Protein AF-A0A1B0CM59-F1 (afdb_monomer)

Foldseek 3Di:
DWDFDFDDDPDDGDGDGPDDDPDDPDDPPVLLLLLCVVLVVVCQVQLLAQWDPVCCVPVVATDHDPVSLVVSVVSLVVLVVLLCVLVVVLLVVCVVPDDPVQSVLVVCLLPLLSVLLVVSSVLNNVCVVLVSVLSVLLVVLVVLLVVLVFDQDCPVSSVVLVVLLCLLLVLLVVVLVVLLVCQVPPDDDPPDDSVSSNSSSCSSSVSVSSLLSSVSVLLSSLVSLLSSLVRLLVSLVVVLVVLLVVVPDPVVVVPPDAPDDPVVLVSVVSSLVSLVSSLVSNQSSLVSCLQSLVSLLVSLLSVLLVLLLVLVCCVVVHDDRSVNCLSVPVVSSVSVNVSSLVSNVSSLVSLQSSLVSLLSSLVSLVSSCVSSVDPVSVVSSVVSSVVSVVPRRWNDRVPPDTSHPVVSVVSVVSSVVSNVVSVVVVVVVVVVD

Nearest PDB structures (foldseek):
  8jm9-assembly1_A  TM=8.111E-01  e=4.852E-11  Drosophila melanogaster
  8x84-assembly1_A  TM=8.149E-01  e=1.189E-10  Drosophila melanogaster
  8zdz-assembly1_A  TM=8.040E-01  e=1.137E-10  Drosophila mojavensis
  8vc1-assembly1_A  TM=8.065E-01  e=1.101E-08  Bombyx mori

Organism: Lutzomyia longipalpis (NCBI:txid7200)

pLDDT: mean 84.66, std 14.75, range [31.0, 97.12]

Sequence (433 aa):
MVRIRESKVKDQEVKVIEVCPAGGTNAPKKELENTLRTLFYTSKLFGLFPFDFFAFYRLKEFKISMISSIWSLLFVLITSVEFHLYSWESTASVKETYPSLTFTIYVAIVYCEPLTMIILVVANICNQKDMISIIQQLRSLEEKLILEGGKIHYSSLKWKIPILIFIFVGGEQTMMIYYMITSNFNGKPADVSDIQIITTWFWLFLPITLTTLARMWFVTLMNITELFFVVLNDILSTTVNSLEEQNDFPARKWTKKAIFDENLGHKLIRLCHLHAEIGRISLQINRIFHLENFLSMLFNILLIVTQMFFIYLSALNQQVPPLFRSTDNMGIAIFYVLFCLWKVFYIIWVASQVKRQAQLTGSYLHQIAVAVDEVPCYRLINRLSVQIWQQRLEFPVRGFFVLDMSTIGTYSGAILMYVVILIQFNLAGGSLE

Mean predicted aligned error: 8.3 Å

InterPro domains:
  IPR013604 7TM chemosensory receptor [PF08395] (36-427)

Structure (mmCIF, N/CA/C/O backbone):
data_AF-A0A1B0CM59-F1
#
_entry.id   AF-A0A1B0CM59-F1
#
loop_
_atom_site.group_PDB
_atom_site.id
_atom_site.type_symbol
_atom_site.label_atom_id
_atom_site.label_alt_id
_atom_site.label_comp_id
_atom_site.label_asym_id
_atom_site.label_entity_id
_atom_site.label_seq_id
_atom_site.pdbx_PDB_ins_code
_atom_site.Cartn_x
_atom_site.Cartn_y
_atom_site.Cartn_z
_atom_site.occupancy
_atom_site.B_iso_or_equiv
_atom_site.auth_seq_id
_atom_site.auth_comp_id
_atom_site.auth_asym_id
_atom_site.auth_atom_id
_atom_site.pdbx_PDB_model_num
ATOM 1 N N . MET A 1 1 ? -35.933 14.523 22.490 1.00 40.25 1 MET A N 1
ATOM 2 C CA . MET A 1 1 ? -37.301 14.598 21.936 1.00 40.25 1 MET A CA 1
ATOM 3 C C . MET A 1 1 ? -37.659 13.185 21.507 1.00 40.25 1 MET A C 1
ATOM 5 O O . MET A 1 1 ? -37.014 12.671 20.605 1.00 40.25 1 MET A O 1
ATOM 9 N N . VAL A 1 2 ? -38.554 12.515 22.234 1.00 31.00 2 VAL A N 1
ATOM 10 C CA . VAL A 1 2 ? -38.911 11.111 21.971 1.00 31.00 2 VAL A CA 1
ATOM 11 C C . VAL A 1 2 ? -39.905 11.088 20.815 1.00 31.00 2 VAL A C 1
ATOM 13 O O . VAL A 1 2 ? -40.941 11.744 20.895 1.00 31.00 2 VAL A O 1
ATOM 16 N N . ARG A 1 3 ? -39.586 10.381 19.728 1.00 39.94 3 ARG A N 1
ATOM 17 C CA . ARG A 1 3 ? -40.503 10.197 18.599 1.00 39.94 3 ARG A CA 1
ATOM 18 C C . ARG A 1 3 ? -40.894 8.727 18.562 1.00 39.94 3 ARG A C 1
ATOM 20 O O . ARG A 1 3 ? -40.096 7.884 18.179 1.00 39.94 3 ARG A O 1
ATOM 27 N N . ILE A 1 4 ? -42.107 8.426 19.011 1.00 35.22 4 ILE A N 1
ATOM 28 C CA . ILE A 1 4 ? -42.648 7.067 18.977 1.00 35.22 4 ILE A CA 1
ATOM 29 C C . ILE A 1 4 ? -43.178 6.835 17.563 1.00 35.22 4 ILE A C 1
ATOM 31 O O . ILE A 1 4 ? -44.051 7.572 17.104 1.00 35.22 4 ILE A O 1
ATOM 35 N N . ARG A 1 5 ? -42.627 5.847 16.855 1.00 42.81 5 ARG A N 1
ATOM 36 C CA . ARG A 1 5 ? -43.138 5.416 15.553 1.00 42.81 5 ARG A CA 1
ATOM 37 C C . A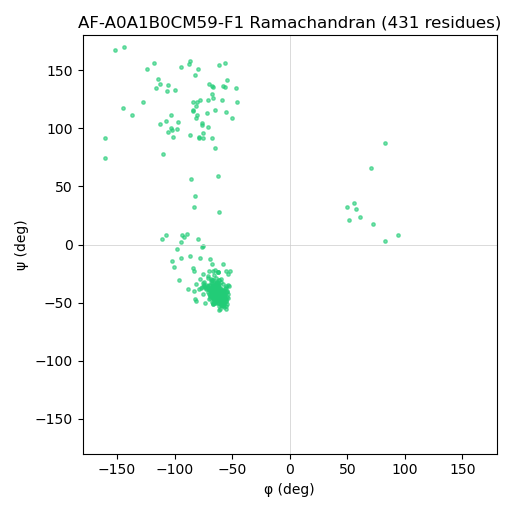RG A 1 5 ? -43.825 4.071 15.733 1.00 42.81 5 ARG A C 1
ATOM 39 O O . ARG A 1 5 ? -43.171 3.052 15.911 1.00 42.81 5 ARG A O 1
ATOM 46 N N . GLU A 1 6 ? -45.149 4.081 15.696 1.00 35.66 6 GLU A N 1
ATOM 47 C CA . GLU A 1 6 ? -45.942 2.857 15.725 1.00 35.66 6 GLU A CA 1
ATOM 48 C C . GLU A 1 6 ? -45.968 2.249 14.319 1.00 35.66 6 GLU A C 1
ATOM 50 O O . GLU A 1 6 ? -46.543 2.821 13.391 1.00 35.66 6 GLU A O 1
ATOM 55 N N . SER A 1 7 ? -45.321 1.098 14.133 1.00 43.22 7 SER A N 1
ATOM 56 C CA . SER A 1 7 ? -45.501 0.284 12.931 1.00 43.22 7 SER A CA 1
ATOM 57 C C . SER A 1 7 ? -46.401 -0.900 13.258 1.00 43.22 7 SER A C 1
ATOM 59 O O . SER A 1 7 ? -45.993 -1.811 13.978 1.00 43.22 7 SER A O 1
ATOM 61 N N . LYS A 1 8 ? -47.618 -0.908 12.708 1.00 36.91 8 LYS A N 1
ATOM 62 C CA . LYS A 1 8 ? -48.487 -2.088 12.730 1.00 36.91 8 LYS 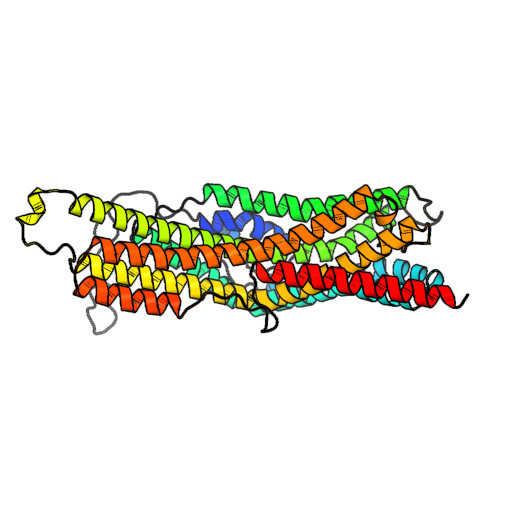A CA 1
ATOM 63 C C . LYS A 1 8 ? -47.998 -3.092 11.691 1.00 36.91 8 LYS A C 1
ATOM 65 O O . LYS A 1 8 ? -48.251 -2.928 10.499 1.00 36.91 8 LYS A O 1
ATOM 70 N N . VAL A 1 9 ? -47.317 -4.135 12.149 1.00 45.25 9 VAL A N 1
ATOM 71 C CA . VAL A 1 9 ? -47.171 -5.393 11.407 1.00 45.25 9 VAL A CA 1
ATOM 72 C C . VAL A 1 9 ? -48.198 -6.356 11.999 1.00 45.25 9 VAL A C 1
ATOM 74 O O . VAL A 1 9 ? -48.366 -6.393 13.217 1.00 45.25 9 VAL A O 1
ATOM 77 N N . LYS A 1 10 ? -48.956 -7.042 11.134 1.00 52.03 10 LYS A N 1
ATOM 78 C CA . LYS A 1 10 ? -50.072 -7.921 11.516 1.00 52.03 10 LYS A CA 1
ATOM 79 C C . LYS A 1 10 ? -49.681 -8.841 12.687 1.00 52.03 10 LYS A C 1
ATOM 81 O O . LYS A 1 10 ? -48.718 -9.591 12.585 1.00 52.03 10 LYS A O 1
ATOM 86 N N . ASP A 1 11 ? -50.465 -8.730 13.757 1.00 51.06 11 ASP A N 1
ATOM 87 C CA . ASP A 1 11 ? -50.571 -9.609 14.928 1.00 51.06 11 ASP A CA 1
ATOM 88 C C . ASP A 1 11 ? -49.446 -9.643 15.981 1.00 51.06 11 ASP A C 1
ATOM 90 O O . ASP A 1 11 ? -49.470 -10.509 16.851 1.00 51.06 11 ASP A O 1
ATOM 94 N N . GLN A 1 12 ? -48.549 -8.648 16.035 1.00 39.72 12 GLN A N 1
ATOM 95 C CA . GLN A 1 12 ? -47.711 -8.409 17.227 1.00 39.72 12 GLN A CA 1
ATOM 96 C C . GLN A 1 12 ? -47.445 -6.910 17.462 1.00 39.72 12 GLN A C 1
ATOM 98 O O . GLN A 1 12 ? -46.805 -6.239 16.652 1.00 39.72 12 GLN A O 1
ATOM 103 N N . GLU A 1 13 ? -47.902 -6.374 18.601 1.00 35.88 13 GLU A N 1
ATOM 104 C CA . GLU A 1 13 ? -47.545 -5.025 19.062 1.00 35.88 13 GLU A CA 1
ATOM 105 C C . GLU A 1 13 ? -46.116 -5.017 19.625 1.00 35.88 13 GLU A C 1
ATOM 107 O O . GLU A 1 13 ? -45.887 -5.260 20.808 1.00 35.88 13 GLU A O 1
ATOM 112 N N . VAL A 1 14 ? -45.129 -4.718 18.779 1.00 41.16 14 VAL A N 1
ATOM 113 C CA . VAL A 1 14 ? -43.757 -4.449 19.229 1.00 41.16 14 VAL A CA 1
ATOM 114 C C . VAL A 1 14 ? -43.563 -2.936 19.342 1.00 41.16 14 VAL A C 1
ATOM 116 O O . VAL A 1 14 ? -43.424 -2.236 18.339 1.00 41.16 14 VAL A O 1
ATOM 119 N N . LYS A 1 15 ? -43.539 -2.410 20.574 1.00 37.44 15 LYS A N 1
ATOM 120 C CA . LYS A 1 15 ? -43.133 -1.022 20.852 1.00 37.44 15 LYS A CA 1
ATOM 121 C C . LYS A 1 15 ? -41.613 -0.904 20.752 1.00 37.44 15 LYS A C 1
ATOM 123 O O . LYS A 1 15 ? -40.898 -1.171 21.714 1.00 37.44 15 LYS A O 1
ATOM 128 N N . VAL A 1 16 ? -41.115 -0.480 19.594 1.00 40.72 16 VAL A N 1
ATOM 129 C CA . VAL A 1 16 ? -39.707 -0.095 19.434 1.00 40.72 16 VAL A CA 1
ATOM 130 C C . VAL A 1 16 ? -39.542 1.338 19.937 1.00 40.72 16 VAL A C 1
ATOM 132 O O . VAL A 1 16 ? -40.032 2.288 19.328 1.00 40.72 16 VAL A O 1
ATOM 135 N N . ILE A 1 17 ? -38.877 1.496 21.080 1.00 38.22 17 ILE A N 1
ATOM 136 C CA . ILE A 1 17 ? -38.525 2.809 21.627 1.00 38.22 17 ILE A CA 1
ATOM 137 C C . ILE A 1 17 ? -37.191 3.227 21.001 1.00 38.22 17 ILE A C 1
ATOM 139 O O . ILE A 1 17 ? -36.124 2.861 21.488 1.00 38.22 17 ILE A O 1
ATOM 143 N N . GLU A 1 18 ? -37.240 3.997 19.913 1.00 39.44 18 GLU A N 1
ATOM 144 C CA . GLU A 1 18 ? -36.058 4.701 19.408 1.00 39.44 18 GLU A CA 1
ATOM 145 C C . GLU A 1 18 ? -35.775 5.919 20.296 1.00 39.44 18 GLU A C 1
ATOM 147 O O . GLU A 1 18 ? -36.447 6.954 20.239 1.00 39.44 18 GLU A O 1
ATOM 152 N N . VAL A 1 19 ? -34.756 5.792 21.144 1.00 39.19 19 VAL A N 1
ATOM 153 C CA . VAL A 1 19 ? -34.208 6.917 21.902 1.00 39.19 19 VAL A CA 1
ATOM 154 C C . VAL A 1 19 ? -33.307 7.718 20.965 1.00 39.19 19 VAL A C 1
ATOM 156 O O . VAL A 1 19 ? -32.119 7.439 20.831 1.00 39.19 19 VAL A O 1
ATOM 159 N N . CYS A 1 20 ? -33.863 8.729 20.295 1.00 40.12 20 CYS A N 1
ATOM 160 C CA . CYS A 1 20 ? -33.032 9.729 19.631 1.00 40.12 20 CYS A CA 1
ATOM 161 C C . CYS A 1 20 ? -32.347 10.607 20.695 1.00 40.12 20 CYS A C 1
ATOM 163 O O . CYS A 1 20 ? -33.056 11.228 21.502 1.00 40.12 20 CYS A O 1
ATOM 165 N N . PRO A 1 21 ? -31.004 10.720 20.694 1.00 41.78 21 PRO A N 1
ATOM 166 C CA . PRO A 1 21 ? -30.300 11.620 21.596 1.00 41.78 21 PRO A CA 1
ATOM 167 C C . PRO A 1 21 ? -30.782 13.054 21.358 1.00 41.78 21 PRO A C 1
ATOM 169 O O . PRO A 1 21 ? -30.811 13.563 20.235 1.00 41.78 21 PRO A O 1
ATOM 172 N N . ALA A 1 22 ? -31.244 13.691 22.430 1.00 41.28 22 ALA A N 1
ATOM 173 C CA . ALA A 1 22 ? -31.738 15.053 22.393 1.00 41.28 22 ALA A CA 1
ATOM 174 C C . ALA A 1 22 ? -30.558 16.033 22.354 1.00 41.28 22 ALA A C 1
ATOM 176 O O . ALA A 1 22 ? -29.733 16.033 23.257 1.00 41.28 22 ALA A O 1
ATOM 177 N N . GLY A 1 23 ? -30.535 16.901 21.341 1.00 42.53 23 GLY A N 1
ATOM 178 C CA . GLY A 1 23 ? -29.9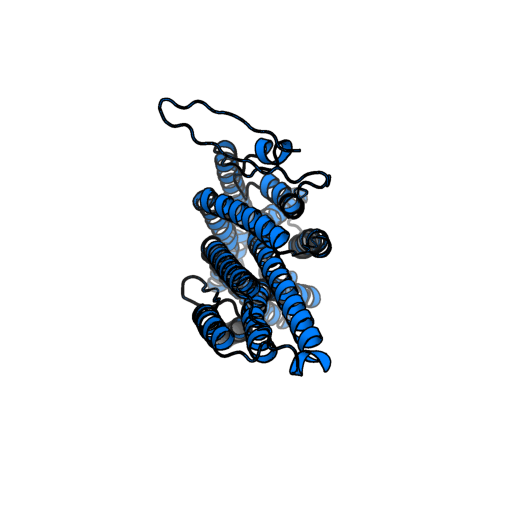13 18.223 21.450 1.00 42.53 23 GLY A CA 1
ATOM 179 C C . GLY A 1 23 ? -28.388 18.245 21.532 1.00 42.53 23 GLY A C 1
ATOM 180 O O . GLY A 1 23 ? -27.827 18.697 22.519 1.00 42.53 23 GLY A O 1
ATOM 181 N N . GLY A 1 24 ? -27.729 17.837 20.451 1.00 38.12 24 GLY A N 1
ATOM 182 C CA . GLY A 1 24 ? -26.319 18.114 20.192 1.00 38.12 24 GLY A CA 1
ATOM 183 C C . GLY A 1 24 ? -26.053 17.935 18.706 1.00 38.12 24 GLY A C 1
ATOM 184 O O . GLY A 1 24 ? -25.818 16.828 18.236 1.00 38.12 24 GLY A O 1
ATOM 185 N N . THR A 1 25 ? -26.178 19.013 17.937 1.00 41.50 25 THR A N 1
ATOM 186 C CA . THR A 1 25 ? -25.926 19.059 16.493 1.00 41.50 25 THR A CA 1
ATOM 187 C C . THR A 1 25 ? -24.456 18.786 16.194 1.00 41.50 25 THR A C 1
ATOM 189 O O . THR A 1 25 ? -23.679 19.713 16.030 1.00 41.50 25 THR A O 1
ATOM 192 N N . ASN A 1 26 ? -24.080 17.515 16.144 1.00 45.62 26 ASN A N 1
ATOM 193 C CA . ASN A 1 26 ? -22.920 16.985 15.440 1.00 45.62 26 ASN A CA 1
ATOM 194 C C . ASN A 1 26 ? -23.185 15.487 15.267 1.00 45.62 26 ASN A C 1
ATOM 196 O O . ASN A 1 26 ? -22.613 14.661 15.973 1.00 45.62 26 ASN A O 1
ATOM 200 N N . ALA A 1 27 ? -24.082 15.126 14.340 1.00 45.19 27 ALA A N 1
ATOM 201 C CA . ALA A 1 27 ? -24.034 13.777 13.778 1.00 45.19 27 ALA A CA 1
ATOM 202 C C . ALA A 1 27 ? -22.567 13.500 13.412 1.00 45.19 27 ALA A C 1
ATOM 204 O O . ALA A 1 27 ? -21.949 14.432 12.874 1.00 45.19 27 ALA A O 1
ATOM 205 N N . PRO A 1 28 ? -21.998 12.320 13.737 1.00 51.31 28 PRO A N 1
ATOM 206 C CA . PRO A 1 28 ? -20.599 12.031 13.461 1.00 51.31 28 PRO A CA 1
ATOM 207 C C . PRO A 1 28 ? -20.358 12.386 12.001 1.00 51.31 28 PRO A C 1
ATOM 209 O O . PRO A 1 28 ? -20.954 11.815 11.081 1.00 51.31 28 PRO A O 1
ATOM 212 N N . LYS A 1 29 ? -19.605 13.474 11.799 1.00 58.78 29 LYS A N 1
ATOM 213 C CA . LYS A 1 29 ? -19.268 13.948 10.464 1.00 58.78 29 LYS A CA 1
ATOM 214 C C . LYS A 1 29 ? -18.628 12.750 9.776 1.00 58.78 29 LYS A C 1
ATOM 216 O O . LYS A 1 29 ? -17.899 12.006 10.420 1.00 58.78 29 LYS A O 1
ATOM 221 N N . LYS A 1 30 ? -18.924 12.563 8.490 1.00 78.31 30 LYS A N 1
ATOM 222 C CA . LYS A 1 30 ? -18.355 11.525 7.611 1.00 78.31 30 LYS A CA 1
ATOM 223 C C . LYS A 1 30 ? -16.834 11.698 7.448 1.00 78.31 30 LYS A C 1
ATOM 225 O O . LYS A 1 30 ? -16.335 12.033 6.373 1.00 78.31 30 LYS A O 1
ATOM 230 N N . GLU A 1 31 ? -16.103 11.657 8.558 1.00 87.00 31 GLU A N 1
ATOM 231 C CA . GLU A 1 31 ? -14.696 12.014 8.700 1.00 87.00 31 GLU A CA 1
ATOM 232 C C . GLU A 1 31 ? -13.806 10.891 8.193 1.00 87.00 31 GLU A C 1
ATOM 234 O O . GLU A 1 31 ? -12.825 11.174 7.498 1.00 87.00 31 GLU A O 1
ATOM 239 N N . LEU A 1 32 ? -14.203 9.642 8.443 1.00 88.94 32 LEU A N 1
ATOM 240 C CA . LEU A 1 32 ? -13.596 8.458 7.855 1.00 88.94 32 LEU A CA 1
ATOM 241 C C . LEU A 1 32 ? -13.655 8.519 6.321 1.00 88.94 32 LEU A C 1
ATOM 243 O O . LEU A 1 32 ? -12.624 8.441 5.652 1.00 88.94 32 LEU A O 1
ATOM 247 N N . GLU A 1 33 ? -14.832 8.767 5.739 1.00 90.62 33 GLU A N 1
ATOM 248 C CA . GLU A 1 33 ? -14.979 8.854 4.282 1.00 90.62 33 GLU A CA 1
ATOM 249 C C . GLU A 1 33 ? -14.259 10.074 3.695 1.00 90.62 33 GLU A C 1
ATOM 251 O O . GLU A 1 33 ? -13.763 10.029 2.568 1.00 90.62 33 GLU A O 1
ATOM 256 N N . ASN A 1 34 ? -14.160 11.173 4.449 1.00 89.75 34 ASN A N 1
ATOM 257 C CA . ASN A 1 34 ? -13.355 12.325 4.046 1.00 89.75 34 ASN A CA 1
ATOM 258 C C . ASN A 1 34 ? -11.859 12.007 4.031 1.00 89.75 34 ASN A C 1
ATOM 260 O O . ASN A 1 34 ? -11.156 12.487 3.148 1.00 89.75 34 ASN A O 1
ATOM 264 N N . THR A 1 35 ? -11.391 11.183 4.963 1.00 90.56 35 THR A N 1
ATOM 265 C CA . THR A 1 35 ? -9.998 10.733 5.031 1.00 90.56 35 THR A CA 1
ATOM 266 C C . THR A 1 35 ? -9.653 9.817 3.850 1.00 90.56 35 THR A C 1
ATOM 268 O O . THR A 1 35 ? -8.591 9.954 3.248 1.00 90.56 35 THR A O 1
ATOM 271 N N . LEU A 1 36 ? -10.591 8.961 3.433 1.00 93.62 36 LEU A N 1
ATOM 272 C CA . LEU A 1 36 ? -10.441 8.087 2.260 1.00 93.62 36 LEU A CA 1
ATOM 273 C C . LEU A 1 36 ? -10.650 8.803 0.913 1.00 93.62 36 LEU A C 1
ATOM 275 O O . LEU A 1 36 ? -10.351 8.244 -0.140 1.00 93.62 36 LEU A O 1
ATOM 279 N N . ARG A 1 37 ? -11.159 10.040 0.916 1.00 93.31 37 ARG A N 1
ATOM 280 C CA . ARG A 1 37 ? -11.599 10.758 -0.292 1.00 93.31 37 ARG A CA 1
ATOM 281 C C . ARG A 1 37 ? -10.491 10.948 -1.327 1.00 93.31 37 ARG A C 1
ATOM 283 O O . ARG A 1 37 ? -10.731 10.708 -2.507 1.00 93.31 37 ARG A O 1
ATOM 290 N N . THR A 1 38 ? -9.313 11.406 -0.903 1.00 91.69 38 THR A N 1
ATOM 291 C CA . THR A 1 38 ? -8.191 11.669 -1.820 1.00 91.69 38 THR A CA 1
ATOM 292 C C . THR A 1 38 ? -7.769 10.386 -2.519 1.00 91.69 38 THR A C 1
ATOM 294 O O . THR A 1 38 ? -7.682 10.352 -3.742 1.00 91.69 38 THR A O 1
ATOM 297 N N . LEU A 1 39 ? -7.603 9.317 -1.739 1.00 93.31 39 LEU A N 1
ATOM 298 C CA . LEU A 1 39 ? -7.215 8.007 -2.238 1.00 93.31 39 LEU A CA 1
ATOM 299 C C . LEU A 1 39 ? -8.285 7.398 -3.157 1.00 93.31 39 LEU A C 1
ATOM 301 O O . LEU A 1 39 ? -7.958 6.783 -4.169 1.00 93.31 39 LEU A O 1
ATOM 305 N N . PHE A 1 40 ? -9.565 7.607 -2.844 1.00 94.06 40 PHE A N 1
ATOM 306 C CA . PHE A 1 40 ? -10.672 7.178 -3.692 1.00 94.06 40 PHE A CA 1
ATOM 307 C C . PHE A 1 40 ? -10.635 7.840 -5.069 1.00 94.06 40 PHE A C 1
ATOM 309 O O . PHE A 1 40 ? -10.719 7.143 -6.078 1.00 94.06 40 PHE A O 1
ATOM 316 N N . TYR A 1 41 ? -10.507 9.168 -5.134 1.00 93.31 41 TYR A N 1
ATOM 317 C CA . TYR A 1 41 ? -10.537 9.871 -6.418 1.00 93.31 41 TYR A CA 1
ATOM 318 C C . TYR A 1 41 ? -9.324 9.550 -7.287 1.00 93.31 41 TYR A C 1
ATOM 320 O O . TYR A 1 41 ? -9.497 9.319 -8.483 1.00 93.31 41 TYR A O 1
ATOM 328 N N . THR A 1 42 ? -8.127 9.466 -6.698 1.00 91.38 42 THR A N 1
ATOM 329 C CA . THR A 1 42 ? -6.929 9.055 -7.441 1.00 91.38 42 THR A CA 1
ATOM 330 C C . THR A 1 42 ? -7.076 7.627 -7.955 1.00 91.38 42 THR A C 1
ATOM 332 O O . THR A 1 42 ? -6.889 7.374 -9.138 1.00 91.38 42 THR A O 1
ATOM 335 N N . SER A 1 43 ? -7.524 6.699 -7.111 1.00 92.38 43 SER A N 1
ATOM 336 C CA . SER A 1 43 ? -7.728 5.303 -7.514 1.00 92.38 43 SER A CA 1
ATOM 337 C C . SER A 1 43 ? -8.812 5.136 -8.573 1.00 92.38 43 SER A C 1
ATOM 339 O O . SER A 1 43 ? -8.726 4.242 -9.414 1.00 92.38 43 SER A O 1
ATOM 341 N N . LYS A 1 44 ? -9.845 5.985 -8.538 1.00 91.62 44 LYS A N 1
ATOM 342 C CA . LYS A 1 44 ? -10.938 5.954 -9.505 1.00 91.62 44 LYS A CA 1
ATOM 343 C C . LYS A 1 44 ? -10.480 6.386 -10.890 1.00 91.62 44 LYS A C 1
ATOM 345 O O . LYS A 1 44 ? -10.864 5.740 -11.863 1.00 91.62 44 LYS A O 1
ATOM 350 N N . LEU A 1 45 ? -9.674 7.447 -10.961 1.00 91.38 45 LEU A N 1
ATOM 351 C CA . LEU A 1 45 ? -9.110 7.957 -12.211 1.00 91.38 45 LEU A CA 1
ATOM 352 C C . LEU A 1 45 ? -8.374 6.848 -12.973 1.00 91.38 45 LEU A C 1
ATOM 354 O O . LEU A 1 45 ? -8.570 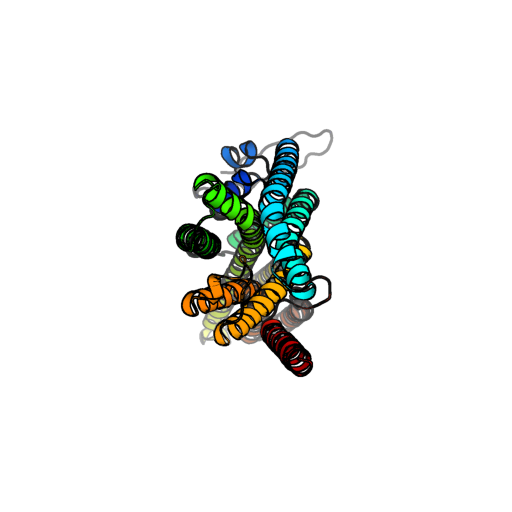6.684 -14.171 1.00 91.38 45 LEU A O 1
ATOM 358 N N . PHE A 1 46 ? -7.613 6.036 -12.242 1.00 91.50 46 PHE A N 1
ATOM 359 C CA . PHE A 1 46 ? -6.808 4.951 -12.793 1.00 91.50 46 PHE A CA 1
ATOM 360 C C . PHE A 1 46 ? -7.493 3.576 -12.808 1.00 91.50 46 PHE A C 1
ATOM 362 O O . PHE A 1 46 ? -6.847 2.563 -13.046 1.00 91.50 46 PHE A O 1
ATOM 369 N N . GLY A 1 47 ? -8.787 3.496 -12.486 1.00 89.62 47 GLY A N 1
ATOM 370 C CA . GLY A 1 47 ? -9.504 2.220 -12.491 1.00 89.62 47 GLY A CA 1
ATOM 371 C C . GLY A 1 47 ? -8.953 1.165 -11.519 1.00 89.62 47 GLY A C 1
ATOM 372 O O . GLY A 1 47 ? -9.197 -0.017 -11.724 1.00 89.62 47 GLY A O 1
ATOM 373 N N . LEU A 1 48 ? -8.251 1.540 -10.446 1.00 90.19 48 LEU A N 1
ATOM 374 C CA . LEU A 1 48 ? -7.690 0.571 -9.488 1.00 90.19 48 LEU A CA 1
ATOM 375 C C . LEU A 1 48 ? -8.760 -0.120 -8.640 1.00 90.19 48 LEU A C 1
ATOM 377 O O . LEU A 1 48 ? -8.619 -1.291 -8.291 1.00 90.19 48 LEU A O 1
ATOM 381 N N . PHE A 1 49 ? -9.825 0.616 -8.306 1.00 87.38 49 PHE A N 1
ATOM 382 C CA . PHE A 1 49 ? -10.924 0.120 -7.485 1.00 87.38 49 PHE A CA 1
ATOM 383 C C . PHE A 1 49 ? -12.277 0.354 -8.163 1.00 87.38 49 PHE A C 1
ATOM 385 O O . PHE A 1 49 ? -12.650 1.504 -8.431 1.00 87.38 49 PHE A O 1
ATOM 392 N N . PRO A 1 50 ? -13.064 -0.709 -8.399 1.00 86.75 50 PRO A N 1
ATOM 393 C CA . PRO A 1 50 ? -14.286 -0.630 -9.191 1.00 86.75 50 PRO A CA 1
ATOM 394 C C . PRO A 1 50 ? -15.510 -0.130 -8.402 1.00 86.75 50 PRO A C 1
ATOM 396 O O . PRO A 1 50 ? -16.618 -0.648 -8.539 1.00 86.75 50 PRO A O 1
ATOM 399 N N . PHE A 1 51 ? -15.353 0.884 -7.554 1.00 89.94 51 PHE A N 1
ATOM 400 C CA . PHE A 1 51 ? -16.471 1.449 -6.792 1.00 89.94 51 PHE A CA 1
ATOM 401 C C . PHE A 1 51 ? -17.337 2.401 -7.610 1.00 89.94 51 PHE A C 1
ATOM 403 O O . PHE A 1 51 ? -16.857 3.098 -8.509 1.00 89.94 51 PHE A O 1
ATOM 410 N N . ASP A 1 52 ? -18.615 2.474 -7.241 1.00 89.94 52 ASP A N 1
ATOM 411 C CA . ASP A 1 52 ? -19.555 3.442 -7.797 1.00 89.94 52 ASP A CA 1
ATOM 412 C C . ASP A 1 52 ? -19.151 4.882 -7.430 1.00 89.94 52 ASP A C 1
ATOM 414 O O . ASP A 1 52 ? -19.154 5.288 -6.263 1.00 89.94 52 ASP A O 1
ATOM 418 N N . PHE A 1 53 ? -18.818 5.668 -8.456 1.00 88.12 53 PHE A N 1
ATOM 419 C CA . PHE A 1 53 ? -18.451 7.072 -8.312 1.00 88.12 53 PHE A CA 1
ATOM 420 C C . PHE A 1 53 ? -19.629 7.939 -7.869 1.00 88.12 53 PHE A C 1
ATOM 422 O O . PHE A 1 53 ? -19.466 8.786 -6.993 1.00 88.12 53 PHE A O 1
ATOM 429 N N . PHE A 1 54 ? -20.818 7.726 -8.438 1.00 87.25 54 PHE A N 1
ATOM 430 C CA . PHE A 1 54 ? -21.990 8.541 -8.129 1.00 87.25 54 PHE A CA 1
ATOM 431 C C . PHE A 1 54 ? -22.472 8.283 -6.704 1.00 87.25 54 PHE A C 1
ATOM 433 O O . PHE A 1 54 ? -22.805 9.235 -5.990 1.00 87.25 54 PHE A O 1
ATOM 440 N N . ALA A 1 55 ? -22.440 7.022 -6.265 1.00 85.69 55 ALA A N 1
ATOM 441 C CA . ALA A 1 55 ? -22.747 6.667 -4.883 1.00 85.69 55 ALA A CA 1
ATOM 442 C C . ALA A 1 55 ? -21.771 7.332 -3.899 1.00 85.69 55 ALA A C 1
ATOM 444 O O . ALA A 1 55 ? -22.206 7.960 -2.931 1.00 85.69 55 ALA A O 1
ATOM 445 N N . PHE A 1 56 ? -20.463 7.291 -4.163 1.00 87.56 56 PHE A N 1
ATOM 446 C CA . PHE A 1 56 ? -19.489 7.916 -3.266 1.00 87.56 56 PHE A CA 1
ATOM 447 C C . PHE A 1 56 ? -19.532 9.453 -3.310 1.00 87.56 56 PHE A C 1
ATOM 449 O O . PHE A 1 56 ? -19.388 10.123 -2.283 1.00 87.56 56 PHE A O 1
ATOM 456 N N . TYR A 1 57 ? -19.758 10.046 -4.482 1.00 87.12 57 TYR A N 1
ATOM 457 C CA . TYR A 1 57 ? -19.830 11.496 -4.633 1.00 87.12 57 TYR A CA 1
ATOM 458 C C . TYR A 1 57 ? -21.052 12.077 -3.909 1.00 87.12 57 TYR A C 1
ATOM 460 O O . TYR A 1 57 ? -20.893 12.976 -3.080 1.00 87.12 57 TYR A O 1
ATOM 468 N N . ARG A 1 58 ? -22.250 11.525 -4.166 1.00 86.69 58 ARG A N 1
ATOM 469 C CA . ARG A 1 58 ? -23.521 12.033 -3.617 1.00 86.69 58 ARG A CA 1
ATOM 470 C C . ARG A 1 58 ? -23.801 11.544 -2.201 1.00 86.69 58 ARG A C 1
ATOM 472 O O . ARG A 1 58 ? -24.194 12.334 -1.350 1.00 86.69 58 ARG A O 1
ATOM 479 N N . LEU A 1 59 ? -23.629 10.246 -1.954 1.00 83.62 59 LEU A N 1
ATOM 480 C CA . LEU A 1 59 ? -24.044 9.603 -0.703 1.00 83.62 59 LEU A CA 1
ATOM 481 C C . LEU A 1 59 ? -22.875 9.345 0.248 1.00 83.62 59 LEU A C 1
ATOM 483 O O . LEU A 1 59 ? -23.115 9.127 1.435 1.00 83.62 59 LEU A O 1
ATOM 487 N N . LYS A 1 60 ? -21.620 9.434 -0.223 1.00 85.81 60 LYS A N 1
ATOM 488 C CA . LYS A 1 60 ? -20.424 9.001 0.529 1.00 85.81 60 LYS A CA 1
ATOM 489 C C . LYS A 1 60 ? -20.531 7.537 0.960 1.00 85.81 60 LYS A C 1
ATOM 491 O O . LYS A 1 60 ? -20.102 7.172 2.044 1.00 85.81 60 LYS A O 1
ATOM 496 N N . GLU A 1 61 ? -21.137 6.716 0.111 1.00 86.88 61 GLU A N 1
ATOM 497 C CA . GLU A 1 61 ? -21.286 5.281 0.327 1.00 86.88 61 GLU A CA 1
ATOM 498 C C . GLU A 1 61 ? -20.455 4.523 -0.702 1.00 86.88 61 GLU A C 1
ATOM 500 O O . GLU A 1 61 ? -20.450 4.868 -1.885 1.00 86.88 61 GLU A O 1
ATOM 505 N N . PHE A 1 62 ? -19.780 3.468 -0.256 1.00 87.44 62 PHE A N 1
ATOM 506 C CA . PHE A 1 62 ? -19.091 2.546 -1.146 1.00 87.44 62 PHE A CA 1
ATOM 507 C C . PHE A 1 62 ? -20.092 1.507 -1.656 1.00 87.44 62 PHE A C 1
ATOM 509 O O . PHE A 1 62 ? -20.647 0.735 -0.873 1.00 87.44 62 PHE A O 1
ATOM 516 N N . LYS A 1 63 ? -20.336 1.499 -2.970 1.00 91.12 63 LYS A N 1
ATOM 517 C CA . LYS A 1 63 ? -21.198 0.520 -3.646 1.00 91.12 63 LYS A CA 1
ATOM 518 C C . LYS A 1 63 ? -20.448 -0.186 -4.764 1.00 91.12 63 LYS A C 1
ATOM 520 O O . LYS A 1 63 ? -19.527 0.369 -5.369 1.00 91.12 63 LYS A O 1
ATOM 525 N N . ILE A 1 64 ? -20.865 -1.423 -5.013 1.00 91.75 64 ILE A N 1
ATOM 526 C CA . ILE A 1 64 ? -20.373 -2.242 -6.119 1.00 91.75 64 ILE A CA 1
ATOM 527 C C . ILE A 1 64 ? -20.834 -1.612 -7.432 1.00 91.75 64 ILE A C 1
ATOM 529 O O . ILE A 1 64 ? -21.987 -1.201 -7.542 1.00 91.75 64 ILE A O 1
ATOM 533 N N . SER A 1 65 ? -19.951 -1.544 -8.426 1.00 92.69 65 SER A N 1
ATOM 534 C CA . SER A 1 65 ? -20.278 -0.993 -9.740 1.00 92.69 65 SER A CA 1
ATOM 535 C C . SER A 1 65 ? -19.690 -1.855 -10.847 1.00 92.69 65 SER A C 1
ATOM 537 O O . SER A 1 65 ? -18.484 -1.861 -11.068 1.00 92.69 65 SER A O 1
ATOM 539 N N . MET A 1 66 ? -20.565 -2.531 -11.594 1.00 92.88 66 MET A N 1
ATOM 540 C CA . MET A 1 66 ? -20.164 -3.342 -12.749 1.00 92.88 66 MET A CA 1
ATOM 541 C C . MET A 1 66 ? -19.501 -2.490 -13.840 1.00 92.88 66 MET A C 1
ATOM 543 O O . MET A 1 66 ? -18.479 -2.888 -14.386 1.00 92.88 66 MET A O 1
ATOM 547 N N . ILE A 1 67 ? -20.027 -1.287 -14.100 1.00 93.38 67 ILE A N 1
ATOM 548 C CA . ILE A 1 67 ? -19.449 -0.330 -15.063 1.00 93.38 67 ILE A CA 1
ATOM 549 C C . ILE A 1 67 ? -18.006 0.004 -14.680 1.00 93.38 67 ILE A C 1
ATOM 551 O O . ILE A 1 67 ? -17.120 0.072 -15.526 1.00 93.38 67 ILE A O 1
ATOM 555 N N . SER A 1 68 ? -17.759 0.175 -13.384 1.00 92.69 68 SER A N 1
ATOM 556 C CA . SER A 1 68 ? -16.430 0.491 -12.877 1.00 92.69 68 SER A CA 1
ATOM 557 C C . SER A 1 68 ? -15.476 -0.693 -12.983 1.00 92.69 68 SER A C 1
ATOM 559 O O . SER A 1 68 ? -14.316 -0.474 -13.296 1.00 92.69 68 SER A O 1
ATOM 561 N N . SER A 1 69 ? -15.953 -1.927 -12.788 1.00 94.50 69 SER A N 1
ATOM 562 C CA . SER A 1 69 ? -15.156 -3.136 -13.037 1.00 94.50 69 SER A CA 1
ATOM 563 C C . SER A 1 69 ? -14.791 -3.290 -14.511 1.00 94.50 69 SER A C 1
ATOM 565 O O . SER A 1 69 ? -13.653 -3.628 -14.820 1.00 94.50 69 SER A O 1
ATOM 567 N N . ILE A 1 70 ? -15.725 -3.004 -15.425 1.00 95.44 70 ILE A N 1
ATOM 568 C CA . ILE A 1 70 ? -15.454 -3.012 -16.871 1.00 95.44 70 ILE A CA 1
ATOM 569 C C . ILE A 1 70 ? -14.399 -1.955 -17.211 1.00 95.44 70 ILE A C 1
ATOM 571 O O . ILE A 1 70 ? -13.447 -2.258 -17.924 1.00 95.44 70 ILE A O 1
ATOM 575 N N . TRP A 1 71 ? -14.517 -0.746 -16.652 1.00 95.19 71 TRP A N 1
ATOM 576 C CA . TRP A 1 71 ? -13.506 0.302 -16.811 1.00 95.19 71 TRP A CA 1
ATOM 577 C C . TRP A 1 71 ? -12.130 -0.136 -16.300 1.00 95.19 71 TRP A C 1
ATOM 579 O O . TRP A 1 71 ? -11.148 0.025 -17.014 1.00 95.19 71 TRP A O 1
ATOM 589 N N . SER A 1 72 ? -12.054 -0.736 -15.109 1.00 95.12 72 SER A N 1
ATOM 590 C CA . SER A 1 72 ? -10.811 -1.277 -14.547 1.00 95.12 72 SER A CA 1
ATOM 591 C C . SER A 1 72 ? -10.147 -2.299 -15.475 1.00 95.12 72 SER A C 1
ATOM 593 O O . SER A 1 72 ? -8.946 -2.218 -15.717 1.00 95.12 72 SER A O 1
ATOM 595 N N . LEU A 1 73 ? -10.925 -3.237 -16.027 1.00 95.81 73 LEU A N 1
ATOM 596 C CA . LEU A 1 73 ? -10.414 -4.255 -16.950 1.00 95.81 73 LEU A CA 1
ATOM 597 C C . LEU A 1 73 ? -9.951 -3.655 -18.280 1.00 95.81 73 LEU A C 1
ATOM 599 O O . LEU A 1 73 ? -8.878 -4.008 -18.760 1.00 95.81 73 LEU A O 1
ATOM 603 N N . LEU A 1 74 ? -10.727 -2.732 -18.857 1.00 96.25 74 LEU A N 1
ATOM 604 C CA . LEU A 1 74 ? -10.349 -2.031 -20.086 1.00 96.25 74 LEU A CA 1
ATOM 605 C C . LEU A 1 74 ? -9.084 -1.193 -19.887 1.00 96.25 74 LEU A C 1
ATOM 607 O O . LEU A 1 74 ? -8.195 -1.224 -20.729 1.00 96.25 74 LEU A O 1
ATOM 611 N N . PHE A 1 75 ? -8.979 -0.484 -18.764 1.00 95.44 75 PHE A N 1
ATOM 612 C CA . PHE A 1 75 ? -7.818 0.338 -18.446 1.00 95.44 75 PHE A CA 1
ATOM 613 C C . PHE A 1 75 ? -6.546 -0.504 -18.292 1.00 95.44 75 PHE A C 1
ATOM 615 O O . PHE A 1 75 ? -5.506 -0.152 -18.849 1.00 95.44 75 PHE A O 1
ATOM 622 N N . VAL A 1 76 ? -6.633 -1.644 -17.599 1.00 95.62 76 VAL A N 1
ATOM 623 C CA . VAL A 1 76 ? -5.522 -2.601 -17.502 1.00 95.62 76 VAL A CA 1
ATOM 624 C C . VAL A 1 76 ? -5.161 -3.167 -18.867 1.00 95.62 76 VAL A C 1
ATOM 626 O O . VAL A 1 76 ? -3.983 -3.193 -19.197 1.00 95.62 76 VAL A O 1
ATOM 629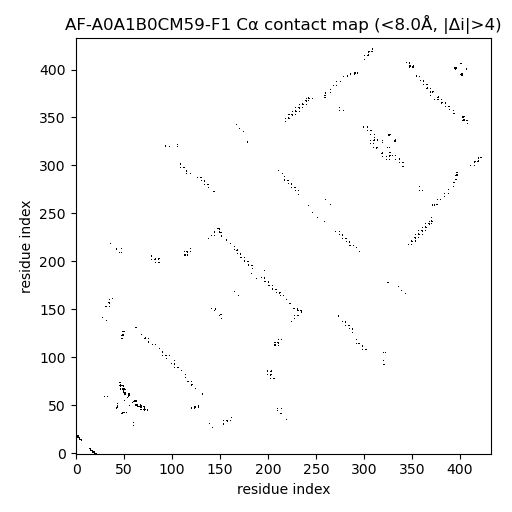 N N . LEU A 1 77 ? -6.145 -3.563 -19.679 1.00 95.94 77 LEU A N 1
ATOM 630 C CA . LEU A 1 77 ? -5.899 -4.096 -21.019 1.00 95.94 77 LEU A CA 1
ATOM 631 C C . LEU A 1 77 ? -5.167 -3.080 -21.905 1.00 95.94 77 LEU A C 1
ATOM 633 O O . LEU A 1 77 ? -4.149 -3.423 -22.498 1.00 95.94 77 LEU A O 1
ATOM 637 N N . ILE A 1 78 ? -5.653 -1.835 -21.955 1.00 95.94 78 ILE A N 1
ATOM 638 C CA . ILE A 1 78 ? -5.019 -0.747 -22.713 1.00 95.94 78 ILE A CA 1
ATOM 639 C C . ILE A 1 78 ? -3.597 -0.526 -22.200 1.00 95.94 78 ILE A C 1
ATOM 641 O O . ILE A 1 78 ? -2.655 -0.546 -22.983 1.00 95.94 78 ILE A O 1
ATOM 645 N N . THR A 1 79 ? -3.426 -0.405 -20.881 1.00 94.88 79 THR A N 1
ATOM 646 C CA . THR A 1 79 ? -2.108 -0.185 -20.275 1.00 94.88 79 THR A CA 1
ATOM 647 C C . THR A 1 79 ? -1.141 -1.324 -20.583 1.00 94.88 79 THR A C 1
ATOM 649 O O . THR A 1 79 ? 0.015 -1.064 -20.883 1.00 94.88 79 THR A O 1
ATOM 652 N N . SER A 1 80 ? -1.587 -2.581 -20.551 1.00 95.56 80 SER A N 1
ATOM 653 C CA . SER A 1 80 ? -0.748 -3.739 -20.870 1.00 95.56 80 SER A CA 1
ATOM 654 C C . SER A 1 80 ? -0.376 -3.821 -22.351 1.00 95.56 80 SER A C 1
ATOM 656 O O . SER A 1 80 ? 0.758 -4.185 -22.655 1.00 95.56 80 SER A O 1
ATOM 658 N N . VAL A 1 81 ? -1.294 -3.483 -23.264 1.00 95.81 81 VAL A N 1
ATOM 659 C CA . VAL A 1 81 ? -1.013 -3.449 -24.709 1.00 95.81 81 VAL A CA 1
ATOM 660 C C . VAL A 1 81 ? -0.020 -2.338 -25.030 1.00 95.81 81 VAL A C 1
ATOM 662 O O . VAL A 1 81 ? 1.007 -2.611 -25.643 1.00 95.81 81 VAL A O 1
ATOM 665 N N . GLU A 1 82 ? -0.278 -1.117 -24.561 1.00 95.06 82 GLU A N 1
ATOM 666 C CA . GLU A 1 82 ? 0.621 0.022 -24.768 1.00 95.06 82 GLU A CA 1
ATOM 667 C C . GLU A 1 82 ? 1.992 -0.250 -24.141 1.00 95.06 82 GLU A C 1
ATOM 669 O O . GLU A 1 82 ? 3.018 -0.129 -24.806 1.00 95.06 82 GLU A O 1
ATOM 674 N N . PHE A 1 83 ? 2.028 -0.741 -22.897 1.00 94.69 83 PHE A N 1
ATOM 675 C CA . PHE A 1 83 ? 3.269 -1.164 -22.251 1.00 94.69 83 PHE A CA 1
ATOM 676 C C . PHE A 1 83 ? 4.042 -2.177 -23.104 1.00 94.69 83 PHE A C 1
ATOM 678 O O . PHE A 1 83 ? 5.253 -2.041 -23.268 1.00 94.69 83 PHE A O 1
ATOM 685 N N . HIS A 1 84 ? 3.372 -3.198 -23.647 1.00 94.94 84 HIS A N 1
ATOM 686 C CA . HIS A 1 84 ? 4.026 -4.206 -24.479 1.00 94.94 84 HIS A CA 1
ATOM 687 C C . HIS A 1 84 ? 4.605 -3.596 -25.760 1.00 94.94 84 HIS A C 1
ATOM 689 O O . HIS A 1 84 ? 5.758 -3.870 -26.077 1.00 94.94 84 HIS A O 1
ATOM 695 N N . LEU A 1 85 ? 3.852 -2.731 -26.447 1.00 93.00 85 LEU A N 1
ATOM 696 C CA . LEU A 1 85 ? 4.309 -2.061 -27.667 1.00 93.00 85 LEU A CA 1
ATOM 697 C C . LEU A 1 85 ? 5.579 -1.234 -27.417 1.00 93.00 85 LEU A C 1
ATOM 699 O O . LEU A 1 85 ? 6.562 -1.398 -28.136 1.00 93.00 85 LEU A O 1
ATOM 703 N N . TYR A 1 86 ? 5.594 -0.411 -26.364 1.00 90.38 86 TYR A N 1
ATOM 704 C CA . TYR A 1 86 ? 6.749 0.435 -26.042 1.00 90.38 86 TYR A CA 1
ATOM 705 C C . TYR A 1 86 ? 7.927 -0.344 -25.438 1.00 90.38 86 TYR A C 1
ATOM 707 O O . TYR A 1 86 ? 9.088 -0.033 -25.703 1.00 90.38 86 TYR A O 1
ATOM 715 N N . SER A 1 87 ? 7.662 -1.373 -24.631 1.00 90.19 87 SER A N 1
ATOM 716 C CA . SER A 1 87 ? 8.729 -2.195 -24.045 1.00 90.19 87 SER A CA 1
ATOM 717 C C . SER A 1 87 ? 9.352 -3.163 -25.050 1.00 90.19 87 SER A C 1
ATOM 719 O O . SER A 1 87 ? 10.513 -3.535 -24.873 1.00 90.19 87 SER A O 1
ATOM 721 N N . TRP A 1 88 ? 8.629 -3.568 -26.100 1.00 91.12 88 TRP A N 1
ATOM 722 C CA . TRP A 1 88 ? 9.127 -4.482 -27.130 1.00 91.12 88 TRP A CA 1
ATOM 723 C C . TRP A 1 88 ? 10.356 -3.929 -27.850 1.00 91.12 88 TRP A C 1
ATOM 725 O O . TRP A 1 88 ? 11.365 -4.624 -27.941 1.00 91.12 88 TRP A O 1
ATOM 735 N N . GLU A 1 89 ? 10.305 -2.673 -28.294 1.00 85.12 89 GLU A N 1
ATOM 736 C CA . GLU A 1 89 ? 11.418 -2.027 -29.000 1.00 85.12 89 GLU A CA 1
ATOM 737 C C . GLU A 1 89 ? 12.668 -1.947 -28.113 1.00 85.12 89 GLU A C 1
ATOM 739 O O . GLU A 1 89 ? 13.756 -2.376 -28.504 1.00 85.12 89 GLU A O 1
ATOM 744 N N . SER A 1 90 ? 12.488 -1.518 -26.859 1.00 82.75 90 SER A N 1
ATOM 745 C CA . SER A 1 90 ? 13.565 -1.494 -25.865 1.00 82.75 90 SER A CA 1
ATOM 746 C C . SER A 1 90 ? 14.131 -2.895 -25.593 1.00 82.75 90 SER A C 1
ATOM 748 O O . SER A 1 90 ? 15.340 -3.082 -25.484 1.00 82.75 90 SER A O 1
ATOM 750 N N . THR A 1 91 ? 13.266 -3.907 -25.511 1.00 87.94 91 THR A N 1
ATOM 751 C CA . THR A 1 91 ? 13.660 -5.300 -25.262 1.00 87.94 91 THR A CA 1
ATOM 752 C C . THR A 1 91 ? 14.431 -5.892 -26.443 1.00 87.94 91 THR A C 1
ATOM 754 O O . THR A 1 91 ? 15.415 -6.602 -26.235 1.00 87.94 91 THR A O 1
ATOM 757 N N . ALA A 1 92 ? 14.022 -5.587 -27.676 1.00 88.31 92 ALA A N 1
ATOM 758 C CA . ALA A 1 92 ? 14.700 -6.032 -28.889 1.00 88.31 92 ALA A CA 1
ATOM 759 C C . ALA A 1 92 ? 16.124 -5.460 -28.971 1.00 88.31 92 ALA A C 1
ATOM 761 O O . ALA A 1 92 ? 17.070 -6.221 -29.159 1.00 88.31 92 ALA A O 1
ATOM 762 N N . SER A 1 93 ? 16.293 -4.161 -28.702 1.00 84.56 93 SER A N 1
ATOM 763 C CA . SER A 1 93 ? 17.616 -3.521 -28.657 1.00 84.56 93 SER A CA 1
ATOM 764 C C . SER A 1 93 ? 18.533 -4.137 -27.588 1.00 84.56 93 SER A C 1
ATOM 766 O O . SER A 1 93 ? 19.714 -4.401 -27.837 1.00 84.56 93 SER A O 1
ATOM 768 N N . VAL A 1 94 ? 17.990 -4.443 -26.403 1.00 85.19 94 VAL A N 1
ATOM 769 C CA . VAL A 1 94 ? 18.758 -5.098 -25.330 1.00 85.19 94 VAL A CA 1
ATOM 770 C C . VAL A 1 94 ? 19.182 -6.514 -25.726 1.00 85.19 94 VAL A C 1
ATOM 772 O O . VAL A 1 94 ? 20.295 -6.926 -25.406 1.00 85.19 94 VAL A O 1
ATOM 775 N N . LYS A 1 95 ? 18.334 -7.257 -26.444 1.00 89.00 95 LYS A N 1
ATOM 776 C CA . LYS A 1 95 ? 18.657 -8.611 -26.917 1.00 89.00 95 LYS A CA 1
ATOM 777 C C . LYS A 1 95 ? 19.872 -8.635 -27.846 1.00 89.00 95 LYS A C 1
ATOM 779 O O . LYS A 1 95 ? 20.638 -9.590 -27.806 1.00 89.00 95 LYS A O 1
ATOM 784 N N . GLU A 1 96 ? 20.016 -7.618 -28.691 1.00 88.81 96 GLU A N 1
ATOM 785 C CA . GLU A 1 96 ? 21.120 -7.516 -29.652 1.00 88.81 96 GLU A CA 1
ATOM 786 C C . GLU A 1 96 ? 22.428 -7.061 -28.997 1.00 88.81 96 GLU A C 1
ATOM 788 O O . GLU A 1 96 ? 23.504 -7.445 -29.446 1.00 88.81 96 GLU A O 1
ATOM 793 N N . THR A 1 97 ? 22.338 -6.269 -27.925 1.00 84.94 97 THR A N 1
ATOM 794 C CA . THR A 1 97 ? 23.501 -5.595 -27.324 1.00 84.94 97 THR A CA 1
ATOM 795 C C . THR A 1 97 ? 24.099 -6.355 -26.135 1.00 84.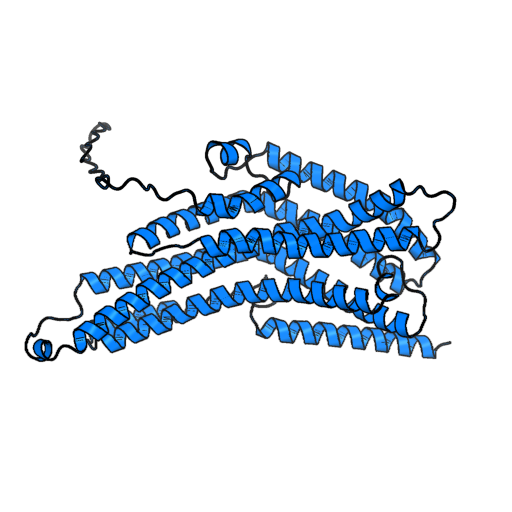94 97 THR A C 1
ATOM 797 O O . THR A 1 97 ? 25.300 -6.265 -25.895 1.00 84.94 97 THR A O 1
ATOM 800 N N . TYR A 1 98 ? 23.291 -7.098 -25.370 1.00 83.12 98 TYR A N 1
ATOM 801 C CA . TYR A 1 98 ? 23.712 -7.664 -24.082 1.00 83.12 98 TYR A CA 1
ATOM 802 C C . TYR A 1 98 ? 23.695 -9.203 -24.058 1.00 83.12 98 TYR A C 1
ATOM 804 O O . TYR A 1 98 ? 22.916 -9.831 -24.777 1.00 83.12 98 TYR A O 1
ATOM 812 N N . PRO A 1 99 ? 24.493 -9.837 -23.172 1.00 83.00 99 PRO A N 1
ATOM 813 C CA . PRO A 1 99 ? 24.482 -11.286 -22.979 1.00 83.00 99 PRO A CA 1
ATOM 814 C C . PRO A 1 99 ? 23.101 -11.845 -22.611 1.00 83.00 99 PRO A C 1
ATOM 816 O O . PRO A 1 99 ? 22.271 -11.168 -21.995 1.00 83.00 99 PRO A O 1
ATOM 819 N N . SER A 1 100 ? 22.890 -13.133 -22.903 1.00 82.19 100 SER A N 1
ATOM 820 C CA . SER A 1 100 ? 21.611 -13.830 -22.689 1.00 82.19 100 SER A CA 1
ATOM 821 C C . SER A 1 100 ? 21.095 -13.746 -21.246 1.00 82.19 100 SER A C 1
ATOM 823 O O . SER A 1 100 ? 19.887 -13.606 -21.037 1.00 82.19 100 SER A O 1
ATOM 825 N N . LEU A 1 101 ? 21.986 -13.772 -20.248 1.00 79.00 101 LEU A N 1
ATOM 826 C CA . LEU A 1 101 ? 21.625 -13.632 -18.834 1.00 79.00 101 LEU A CA 1
ATOM 827 C C . LEU A 1 101 ? 21.070 -12.234 -18.523 1.00 79.00 101 LEU A C 1
ATOM 829 O O . LEU A 1 101 ? 19.980 -12.118 -17.965 1.00 79.00 101 LEU A O 1
ATOM 833 N N . THR A 1 102 ? 21.783 -11.180 -18.928 1.00 81.88 102 THR A N 1
ATOM 834 C CA . THR A 1 102 ? 21.372 -9.779 -18.744 1.00 81.88 102 THR A CA 1
ATOM 835 C C . THR A 1 102 ? 20.046 -9.500 -19.438 1.00 81.88 102 THR A C 1
ATOM 837 O O . THR A 1 102 ? 19.154 -8.899 -18.841 1.00 81.88 102 THR A O 1
ATOM 840 N N . PHE A 1 103 ? 19.878 -10.003 -20.664 1.00 85.50 103 PHE A N 1
ATOM 841 C CA . PHE A 1 103 ? 18.614 -9.935 -21.391 1.00 85.50 103 PHE A CA 1
ATOM 842 C C . PHE A 1 103 ? 17.474 -10.635 -20.634 1.00 85.50 103 PHE A C 1
ATOM 844 O O . PHE A 1 103 ? 16.397 -10.065 -20.473 1.00 85.50 103 PHE A O 1
ATOM 851 N N . THR A 1 104 ? 17.711 -11.839 -20.108 1.00 85.81 104 THR A N 1
ATOM 852 C CA . THR A 1 104 ? 16.691 -12.597 -19.362 1.00 85.81 104 THR A CA 1
ATOM 853 C C . THR A 1 104 ? 16.260 -11.866 -18.090 1.00 85.81 104 THR A C 1
ATOM 855 O O . THR A 1 104 ? 15.063 -11.739 -17.829 1.00 85.81 104 THR A O 1
ATOM 858 N N . ILE A 1 105 ? 17.217 -11.338 -17.319 1.00 85.12 105 ILE A N 1
ATOM 859 C CA . ILE A 1 105 ? 16.942 -10.547 -16.108 1.00 85.12 105 ILE A CA 1
ATOM 860 C C . ILE A 1 105 ? 16.168 -9.274 -16.466 1.00 85.12 105 ILE A C 1
ATOM 862 O O . ILE A 1 105 ? 15.182 -8.944 -15.807 1.00 85.12 105 ILE A O 1
ATOM 866 N N . TYR A 1 106 ? 16.578 -8.586 -17.534 1.00 87.81 106 TYR A N 1
ATOM 867 C CA . TYR A 1 106 ? 15.913 -7.385 -18.027 1.00 87.81 106 TYR A CA 1
ATOM 868 C C . TYR A 1 106 ? 14.441 -7.656 -18.363 1.00 87.81 106 TYR A C 1
ATOM 870 O O . TYR A 1 106 ? 13.555 -6.992 -17.825 1.00 87.81 106 TYR A O 1
ATOM 878 N N . VAL A 1 107 ? 14.167 -8.674 -19.185 1.00 90.38 107 VAL A N 1
ATOM 879 C CA . VAL A 1 107 ? 12.799 -9.063 -19.566 1.00 90.38 107 VAL A CA 1
ATOM 880 C C . VAL A 1 107 ? 11.976 -9.445 -18.340 1.00 90.38 107 VAL A C 1
ATOM 882 O O . VAL A 1 107 ? 10.837 -8.997 -18.207 1.00 90.38 107 VAL A O 1
ATOM 885 N N . ALA A 1 108 ? 12.548 -10.224 -17.419 1.00 89.25 108 ALA A N 1
ATOM 886 C CA . ALA A 1 108 ? 11.857 -10.624 -16.200 1.00 89.25 108 ALA A CA 1
ATOM 887 C C . ALA A 1 108 ? 11.420 -9.410 -15.365 1.00 89.25 108 ALA A C 1
ATOM 889 O O . ALA A 1 108 ? 10.279 -9.362 -14.917 1.00 89.25 108 ALA A O 1
ATOM 890 N N . ILE A 1 109 ? 12.286 -8.408 -15.191 1.00 89.69 109 ILE A N 1
ATOM 891 C CA . ILE A 1 109 ? 11.975 -7.209 -14.398 1.00 89.69 109 ILE A CA 1
ATOM 892 C C . ILE A 1 109 ? 10.944 -6.332 -15.102 1.00 89.69 109 ILE A C 1
ATOM 894 O O . ILE A 1 109 ? 9.963 -5.935 -14.474 1.00 89.69 109 ILE A O 1
ATOM 898 N N . VAL A 1 110 ? 11.134 -6.073 -16.399 1.00 90.94 110 VAL A N 1
ATOM 899 C CA . VAL A 1 110 ? 10.226 -5.240 -17.200 1.00 90.94 110 VAL A CA 1
ATOM 900 C C . VAL A 1 110 ? 8.807 -5.807 -17.166 1.00 90.94 110 VAL A C 1
ATOM 902 O O . VAL A 1 110 ? 7.867 -5.071 -16.891 1.00 90.94 110 VAL A O 1
ATOM 905 N N . TYR A 1 111 ? 8.630 -7.115 -17.358 1.00 93.06 111 TYR A N 1
ATOM 906 C CA . TYR A 1 111 ? 7.295 -7.720 -17.415 1.00 93.06 111 TYR A CA 1
ATOM 907 C C . TYR A 1 111 ? 6.703 -8.118 -16.050 1.00 93.06 111 TYR A C 1
ATOM 909 O O . TYR A 1 111 ? 5.509 -8.413 -15.972 1.00 93.06 111 TYR A O 1
ATOM 917 N N . CYS A 1 112 ? 7.472 -8.095 -14.956 1.00 92.38 112 CYS A N 1
ATOM 918 C CA . CYS A 1 112 ? 6.957 -8.463 -13.631 1.00 92.38 112 CYS A CA 1
ATOM 919 C C . CYS A 1 112 ? 6.008 -7.406 -13.033 1.00 92.38 112 CYS A C 1
ATOM 921 O O . CYS A 1 112 ? 4.988 -7.759 -12.435 1.00 92.38 112 CYS A O 1
ATOM 923 N N . GLU A 1 113 ? 6.277 -6.111 -13.222 1.00 90.25 113 GLU A N 1
ATOM 924 C CA . GLU A 1 113 ? 5.391 -5.032 -12.744 1.00 90.25 113 GLU A CA 1
ATOM 925 C C . GLU A 1 113 ? 4.022 -4.983 -13.438 1.00 90.25 113 GLU A C 1
ATOM 927 O O . GLU A 1 113 ? 3.013 -5.006 -12.730 1.00 90.25 113 GLU A O 1
ATOM 932 N N . PRO A 1 114 ? 3.903 -4.989 -14.782 1.00 93.56 114 PRO A N 1
ATOM 933 C CA . PRO A 1 114 ? 2.590 -5.036 -15.424 1.00 93.56 114 PRO A CA 1
ATOM 934 C C . PRO A 1 114 ? 1.831 -6.320 -15.068 1.00 93.56 114 PRO A C 1
ATOM 936 O O . PRO A 1 114 ? 0.619 -6.268 -14.867 1.00 93.56 114 PRO A O 1
ATOM 939 N N . LEU A 1 115 ? 2.521 -7.456 -14.902 1.00 94.75 115 LEU A N 1
ATOM 940 C CA . LEU A 1 115 ? 1.898 -8.683 -14.404 1.00 94.75 115 LEU A CA 1
ATOM 941 C C . LEU A 1 115 ? 1.339 -8.491 -12.986 1.00 94.75 115 LEU A C 1
ATOM 943 O O . LEU A 1 115 ? 0.196 -8.861 -12.714 1.00 94.75 115 LEU A O 1
ATOM 947 N N . THR A 1 116 ? 2.113 -7.866 -12.097 1.00 93.75 116 THR A N 1
ATOM 948 C CA . THR A 1 116 ? 1.685 -7.545 -10.728 1.00 93.75 116 THR A CA 1
ATOM 949 C C . THR A 1 116 ? 0.488 -6.594 -10.730 1.00 93.75 116 THR A C 1
ATOM 951 O O . THR A 1 116 ? -0.468 -6.823 -9.992 1.00 93.75 116 THR A O 1
ATOM 954 N N . MET A 1 117 ? 0.485 -5.582 -11.601 1.00 95.38 117 MET A N 1
ATOM 955 C CA . MET A 1 117 ? -0.639 -4.663 -11.801 1.00 95.38 117 MET A CA 1
ATOM 956 C C . MET A 1 117 ? -1.909 -5.402 -12.254 1.00 95.38 117 MET A C 1
ATOM 958 O O . MET A 1 117 ? -2.977 -5.169 -11.688 1.00 95.38 117 MET A O 1
ATOM 962 N N . ILE A 1 118 ? -1.810 -6.315 -13.229 1.00 95.88 118 ILE A N 1
ATOM 963 C CA . ILE A 1 118 ? -2.951 -7.123 -13.694 1.00 95.88 118 ILE A CA 1
ATOM 964 C C . ILE A 1 118 ? -3.512 -7.957 -12.538 1.00 95.88 118 ILE A C 1
ATOM 966 O O . ILE A 1 118 ? -4.712 -7.900 -12.261 1.00 95.88 118 ILE A O 1
ATOM 970 N N . ILE A 1 119 ? -2.647 -8.706 -11.842 1.00 95.44 119 ILE A N 1
ATOM 971 C CA . ILE A 1 119 ? -3.043 -9.558 -10.710 1.00 95.44 119 ILE A CA 1
ATOM 972 C C . ILE A 1 119 ? -3.743 -8.722 -9.639 1.00 95.44 119 ILE A C 1
ATOM 974 O O . ILE A 1 119 ? -4.774 -9.130 -9.109 1.00 95.44 119 ILE A O 1
ATOM 978 N N . LEU A 1 120 ? -3.207 -7.542 -9.348 1.00 93.25 120 LEU A N 1
ATOM 979 C CA . LEU A 1 120 ? -3.737 -6.622 -8.359 1.00 93.25 120 LEU A CA 1
ATOM 980 C C . LEU A 1 120 ? -5.120 -6.083 -8.732 1.00 93.25 120 LEU A C 1
ATOM 982 O O . LEU A 1 120 ? -6.037 -6.136 -7.917 1.00 93.25 120 LEU A O 1
ATOM 986 N N . VAL A 1 121 ? -5.309 -5.593 -9.956 1.00 94.06 121 VAL A N 1
ATOM 987 C CA . VAL A 1 121 ? -6.618 -5.075 -10.376 1.00 94.06 121 VAL A CA 1
ATOM 988 C C . VAL A 1 121 ? -7.665 -6.187 -10.377 1.00 94.06 121 VAL A C 1
ATOM 990 O O . VAL A 1 121 ? -8.776 -5.980 -9.888 1.00 94.06 121 VAL A O 1
ATOM 993 N N . VAL A 1 122 ? -7.307 -7.391 -10.833 1.00 95.12 122 VAL A N 1
ATOM 994 C CA . VAL A 1 122 ? -8.192 -8.563 -10.751 1.00 95.12 122 VAL A CA 1
ATOM 995 C C . VAL A 1 122 ? -8.517 -8.898 -9.293 1.00 95.12 122 VAL A C 1
ATOM 997 O O . VAL A 1 122 ? -9.689 -9.066 -8.954 1.00 95.12 122 VAL A O 1
ATOM 1000 N N . ALA A 1 123 ? -7.518 -8.923 -8.407 1.00 94.06 123 ALA A N 1
ATOM 1001 C CA . ALA A 1 123 ? -7.722 -9.160 -6.981 1.00 94.06 123 ALA A CA 1
ATOM 1002 C C . ALA A 1 123 ? -8.644 -8.101 -6.350 1.00 94.06 123 ALA A C 1
ATOM 1004 O O . ALA A 1 123 ? -9.541 -8.455 -5.586 1.00 94.06 123 ALA A O 1
ATOM 1005 N N . ASN A 1 124 ? -8.498 -6.824 -6.712 1.00 92.75 124 ASN A N 1
ATOM 1006 C CA . ASN A 1 124 ? -9.354 -5.735 -6.236 1.00 92.75 124 ASN A CA 1
ATOM 1007 C C . ASN A 1 124 ? -10.801 -5.865 -6.727 1.00 92.75 124 ASN A C 1
ATOM 1009 O O . ASN A 1 124 ? -11.731 -5.567 -5.975 1.00 92.75 124 ASN A O 1
ATOM 1013 N N . ILE A 1 125 ? -11.011 -6.339 -7.960 1.00 94.31 125 ILE A N 1
ATOM 1014 C CA . ILE A 1 125 ? -12.347 -6.644 -8.487 1.00 94.31 125 ILE A CA 1
ATOM 1015 C C . ILE A 1 125 ? -12.973 -7.806 -7.705 1.00 94.31 125 ILE A C 1
ATOM 1017 O O . ILE A 1 125 ? -14.118 -7.700 -7.260 1.00 94.31 125 ILE A O 1
ATOM 1021 N N . CYS A 1 126 ? -12.228 -8.891 -7.482 1.00 94.62 126 CYS A N 1
ATOM 1022 C CA . CYS A 1 126 ? -12.714 -10.057 -6.740 1.00 94.62 126 CYS A CA 1
ATOM 1023 C C . CYS A 1 126 ? -13.020 -9.731 -5.269 1.00 94.62 126 CYS A C 1
ATOM 1025 O O . CYS A 1 126 ? -14.056 -10.142 -4.743 1.00 94.62 126 CYS A O 1
ATOM 1027 N N . ASN A 1 127 ? -12.160 -8.945 -4.620 1.00 94.69 127 ASN A N 1
ATOM 1028 C CA . ASN A 1 127 ? -12.249 -8.613 -3.196 1.00 94.69 127 ASN A CA 1
ATOM 1029 C C . ASN A 1 127 ? -13.094 -7.362 -2.908 1.00 94.69 127 ASN A C 1
ATOM 1031 O O . ASN A 1 127 ? -13.135 -6.881 -1.774 1.00 94.69 127 ASN A O 1
ATOM 1035 N N . GLN A 1 128 ? -13.798 -6.825 -3.906 1.00 93.44 128 GLN A N 1
ATOM 1036 C CA . GLN A 1 128 ? -14.558 -5.588 -3.763 1.00 93.44 128 GLN A CA 1
ATOM 1037 C C . GLN A 1 128 ? -15.599 -5.654 -2.633 1.00 93.44 128 GLN A C 1
ATOM 1039 O O . GLN A 1 128 ? -15.748 -4.700 -1.867 1.00 93.44 128 GLN A O 1
ATOM 1044 N N . LYS A 1 129 ? -16.320 -6.778 -2.525 1.00 94.50 129 LYS A N 1
ATOM 1045 C CA . LYS A 1 129 ? -17.344 -6.990 -1.487 1.00 94.50 129 LYS A CA 1
ATOM 1046 C C . LYS A 1 129 ? -16.733 -6.970 -0.090 1.00 94.50 129 LYS A C 1
ATOM 1048 O O . LYS A 1 129 ? -17.246 -6.284 0.794 1.00 94.50 129 LYS A O 1
ATOM 1053 N N . ASP A 1 130 ? -15.618 -7.674 0.073 1.00 95.12 130 ASP A N 1
ATOM 1054 C CA . ASP A 1 130 ? -14.891 -7.751 1.336 1.00 95.12 130 ASP A CA 1
ATOM 1055 C C . ASP A 1 130 ? -14.371 -6.367 1.743 1.00 95.12 130 ASP A C 1
ATOM 1057 O O . ASP A 1 130 ? -14.499 -5.982 2.904 1.00 95.12 130 ASP A O 1
ATOM 1061 N N . MET A 1 131 ? -13.876 -5.567 0.792 1.00 94.06 131 MET A N 1
ATOM 1062 C CA . MET A 1 131 ? -13.380 -4.227 1.105 1.00 94.06 131 MET A CA 1
ATOM 1063 C C . MET A 1 131 ? -14.497 -3.262 1.532 1.00 94.06 131 MET A C 1
ATOM 1065 O O . MET A 1 131 ? -14.329 -2.518 2.498 1.00 94.06 131 MET A O 1
ATOM 1069 N N . ILE A 1 132 ? -15.670 -3.319 0.887 1.00 94.25 132 ILE A N 1
ATOM 1070 C CA . ILE A 1 132 ? -16.853 -2.547 1.316 1.00 94.25 132 ILE A CA 1
ATOM 1071 C C . ILE A 1 132 ? -17.271 -2.956 2.729 1.00 94.25 132 ILE A C 1
ATOM 1073 O O . ILE A 1 132 ? -17.514 -2.093 3.573 1.00 94.25 132 ILE A O 1
ATOM 1077 N N . SER A 1 133 ? -17.312 -4.264 2.995 1.00 95.75 133 SER A N 1
ATOM 1078 C CA . SER A 1 133 ? -17.622 -4.802 4.319 1.00 95.75 133 SER A CA 1
ATOM 1079 C C . SER A 1 133 ? -16.641 -4.286 5.377 1.00 95.75 133 SER A C 1
ATOM 1081 O O . SER A 1 133 ? -17.071 -3.876 6.451 1.00 95.75 133 SER A O 1
ATOM 1083 N N . ILE A 1 134 ? -15.337 -4.240 5.085 1.00 96.06 134 ILE A N 1
ATOM 1084 C CA . ILE A 1 134 ? -14.332 -3.687 6.006 1.00 96.06 134 ILE A CA 1
ATOM 1085 C C . ILE A 1 134 ? -14.596 -2.211 6.297 1.00 96.06 134 ILE A C 1
ATOM 1087 O O . ILE A 1 134 ? -14.597 -1.820 7.459 1.00 96.06 134 ILE A O 1
ATOM 1091 N N . ILE A 1 135 ? -14.858 -1.389 5.277 1.00 94.94 135 ILE A N 1
ATOM 1092 C CA . ILE A 1 135 ? -15.120 0.044 5.483 1.00 94.94 135 ILE A CA 1
ATOM 1093 C C . ILE A 1 135 ? -16.376 0.252 6.342 1.00 94.94 135 ILE A C 1
ATOM 1095 O O . ILE A 1 135 ? -16.383 1.096 7.237 1.00 94.94 135 ILE A O 1
ATOM 1099 N N . GLN A 1 136 ? -17.427 -0.540 6.115 1.00 94.38 136 GLN A N 1
ATOM 1100 C CA . GLN A 1 136 ? -18.645 -0.500 6.928 1.00 94.38 136 GLN A CA 1
ATOM 1101 C C . GLN A 1 136 ? -18.386 -0.934 8.376 1.00 94.38 136 GLN A C 1
ATOM 1103 O O . GLN A 1 136 ? -18.887 -0.302 9.305 1.00 94.38 136 GLN A O 1
ATOM 1108 N N . GLN A 1 137 ? -17.577 -1.976 8.581 1.00 95.44 137 GLN A N 1
ATOM 1109 C CA . GLN A 1 137 ? -17.184 -2.429 9.915 1.00 95.44 137 GLN A CA 1
ATOM 1110 C C . GLN A 1 137 ? -16.329 -1.384 10.642 1.00 95.44 137 GLN A C 1
ATOM 1112 O O . GLN A 1 137 ? -16.580 -1.120 11.813 1.00 95.44 137 GLN A O 1
ATOM 1117 N N . LEU A 1 138 ? -15.386 -0.731 9.952 1.00 95.56 138 LEU A N 1
ATOM 1118 C CA . LEU A 1 138 ? -14.598 0.373 10.511 1.00 95.56 138 LEU A CA 1
ATOM 1119 C C . LEU A 1 138 ? -15.494 1.532 10.956 1.00 95.56 138 LEU A C 1
ATOM 1121 O O . LEU A 1 138 ? -15.294 2.074 12.037 1.00 95.56 138 LEU A O 1
ATOM 1125 N N . ARG A 1 139 ? -16.513 1.870 10.161 1.00 94.25 139 ARG A N 1
ATOM 1126 C CA . ARG A 1 139 ? -17.487 2.906 10.517 1.00 94.25 139 ARG A CA 1
ATOM 1127 C C . ARG A 1 139 ? -18.331 2.526 11.734 1.00 94.25 139 ARG A C 1
ATOM 1129 O O . ARG A 1 139 ? -18.500 3.333 12.640 1.00 94.25 139 ARG A O 1
ATOM 1136 N N . SER A 1 140 ? -18.841 1.295 11.782 1.00 94.56 140 SER A N 1
ATOM 1137 C CA . SER A 1 140 ? -19.579 0.813 12.956 1.00 94.56 140 SER A CA 1
ATOM 1138 C C . SER A 1 140 ? -18.703 0.829 14.211 1.00 94.56 140 SER A C 1
ATOM 1140 O O . SER A 1 140 ? -19.172 1.166 15.296 1.00 94.56 140 SER A O 1
ATOM 1142 N N . LEU A 1 141 ? -17.423 0.492 14.068 1.00 95.12 141 LEU A N 1
ATOM 1143 C CA . LEU A 1 141 ? -16.481 0.488 15.174 1.00 95.12 141 LEU A CA 1
ATOM 1144 C C . LEU A 1 141 ? -16.139 1.901 15.663 1.00 95.12 141 LEU A C 1
ATOM 1146 O O . LEU A 1 141 ? -16.068 2.126 16.868 1.00 95.12 141 LEU A O 1
ATOM 1150 N N . GLU A 1 142 ? -15.996 2.858 14.748 1.00 94.75 142 GLU A N 1
ATOM 1151 C CA . GLU A 1 142 ? -15.888 4.281 15.073 1.00 94.75 142 GLU A CA 1
ATOM 1152 C C . GLU A 1 142 ? -17.080 4.755 15.918 1.00 94.75 142 GLU A C 1
ATOM 1154 O O . GLU A 1 142 ? -16.881 5.353 16.974 1.00 94.75 142 GLU A O 1
ATOM 1159 N N . GLU A 1 143 ? -18.310 4.431 15.508 1.00 93.69 143 GLU A N 1
ATOM 1160 C CA . GLU A 1 143 ? -19.519 4.788 16.260 1.00 93.69 143 GLU A CA 1
ATOM 1161 C C . GLU A 1 143 ? -19.497 4.186 17.676 1.00 93.69 143 GLU A C 1
ATOM 1163 O O . GLU A 1 143 ? -19.761 4.892 18.650 1.00 93.69 143 GLU A O 1
ATOM 1168 N N . LYS A 1 144 ? -19.105 2.912 17.818 1.00 94.81 144 LYS A N 1
ATOM 1169 C CA . LYS A 1 144 ? -18.979 2.255 19.131 1.00 94.81 144 LYS A CA 1
ATOM 1170 C C . LYS A 1 144 ? -17.890 2.886 20.009 1.00 94.81 144 LYS A C 1
ATOM 1172 O O . LYS A 1 144 ? -18.113 3.069 21.202 1.00 94.81 144 LYS A O 1
ATOM 1177 N N . LEU A 1 145 ? -16.734 3.244 19.445 1.00 93.94 145 LEU A N 1
ATOM 1178 C CA . LEU A 1 145 ? -15.648 3.898 20.189 1.00 93.94 145 LEU A CA 1
ATOM 1179 C C . LEU A 1 145 ? -16.056 5.287 20.690 1.00 93.94 145 LEU A C 1
ATOM 1181 O O . LEU A 1 145 ? -15.740 5.647 21.824 1.00 93.94 145 LEU A O 1
ATOM 1185 N N . ILE A 1 146 ? -16.790 6.050 19.876 1.00 92.88 146 ILE A N 1
ATOM 1186 C CA . ILE A 1 146 ? -17.329 7.357 20.272 1.00 92.88 146 ILE A CA 1
ATOM 1187 C C . ILE A 1 146 ? -18.346 7.198 21.411 1.00 92.88 146 ILE A C 1
ATOM 1189 O O . ILE A 1 146 ? -18.328 7.986 22.356 1.00 92.88 146 ILE A O 1
ATOM 1193 N N . LEU A 1 147 ? -19.198 6.164 21.365 1.00 92.62 147 LEU A N 1
ATOM 1194 C CA . LEU A 1 147 ? -20.164 5.869 22.432 1.00 92.62 147 LEU A CA 1
ATOM 1195 C C . LEU A 1 147 ? -19.495 5.529 23.774 1.00 92.62 147 LEU A C 1
ATOM 1197 O O . LEU A 1 147 ? -20.030 5.890 24.819 1.00 92.62 147 LEU A O 1
ATOM 1201 N N . GLU A 1 148 ? -18.316 4.900 23.765 1.00 90.88 148 GLU A N 1
ATOM 1202 C CA . GLU A 1 148 ? -17.521 4.644 24.981 1.00 90.88 148 GLU A CA 1
ATOM 1203 C C . GLU A 1 148 ? -16.713 5.872 25.458 1.00 90.88 148 GLU A C 1
ATOM 1205 O O . GLU A 1 148 ? -15.958 5.784 26.429 1.00 90.88 148 GLU A O 1
ATOM 1210 N N . GLY A 1 149 ? -16.882 7.029 24.806 1.00 89.06 149 GLY A N 1
ATOM 1211 C CA . GLY A 1 149 ? -16.245 8.297 25.170 1.00 89.06 149 GLY A CA 1
ATOM 1212 C C . GLY A 1 149 ? -14.939 8.599 24.430 1.00 89.06 149 GLY A C 1
ATOM 1213 O O . GLY A 1 149 ? -14.262 9.570 24.768 1.00 89.06 149 GLY A O 1
ATOM 1214 N N . GLY A 1 150 ? -14.577 7.804 23.418 1.00 87.38 150 GLY A N 1
ATOM 1215 C CA . GLY A 1 150 ? -13.383 8.022 22.607 1.00 87.38 150 GLY A CA 1
ATOM 1216 C C . GLY A 1 150 ? -13.474 9.286 21.751 1.00 87.38 150 GLY A C 1
ATOM 1217 O O . GLY A 1 150 ? -14.433 9.485 21.004 1.00 87.38 150 GLY A O 1
ATOM 1218 N N . LYS A 1 151 ? -12.443 10.136 21.807 1.00 89.88 151 LYS A N 1
ATOM 1219 C CA . LYS A 1 151 ? -12.314 11.310 20.929 1.00 89.88 151 LYS A CA 1
ATOM 1220 C C . LYS A 1 151 ? -11.389 10.992 19.758 1.00 89.88 151 LYS A C 1
ATOM 1222 O O . LYS A 1 151 ? -10.166 11.054 19.879 1.00 89.88 151 LYS A O 1
ATOM 1227 N N . ILE A 1 152 ? -11.973 10.674 18.606 1.00 89.38 152 ILE A N 1
ATOM 1228 C CA . ILE A 1 152 ? -11.206 10.321 17.408 1.00 89.38 152 ILE A CA 1
ATOM 1229 C C . ILE A 1 152 ? -10.782 11.596 16.671 1.00 89.38 152 ILE A C 1
ATOM 1231 O O . ILE A 1 152 ? -11.609 12.341 16.148 1.00 89.38 152 ILE A O 1
ATOM 1235 N N . HIS A 1 153 ? -9.472 11.840 16.604 1.00 90.44 153 HIS A N 1
ATOM 1236 C CA . HIS A 1 153 ? -8.899 13.001 15.922 1.00 90.44 153 HIS A CA 1
ATOM 1237 C C . HIS A 1 153 ? -8.256 12.596 14.586 1.00 90.44 153 HIS A C 1
ATOM 1239 O O . HIS A 1 153 ? -7.091 12.205 14.530 1.00 90.44 153 HIS A O 1
ATOM 1245 N N . TYR A 1 154 ? -8.982 12.758 13.475 1.00 89.38 154 TYR A N 1
ATOM 1246 C CA . TYR A 1 154 ? -8.465 12.456 12.127 1.00 89.38 154 TYR A CA 1
ATOM 1247 C C . TYR A 1 154 ? -7.503 13.506 11.558 1.00 89.38 154 TYR A C 1
ATOM 1249 O O . TYR A 1 154 ? -7.017 13.343 10.440 1.00 89.38 154 TYR A O 1
ATOM 1257 N N . SER A 1 155 ? -7.231 14.603 12.269 1.00 88.12 155 SER A N 1
ATOM 1258 C CA . SER A 1 155 ? -6.413 15.712 11.755 1.00 88.12 155 SER A CA 1
ATOM 1259 C C . SER A 1 155 ? -5.030 15.248 11.290 1.00 88.12 155 SER A C 1
ATOM 1261 O O . SER A 1 155 ? -4.608 15.607 10.194 1.00 88.12 155 SER A O 1
ATOM 1263 N N . SER A 1 156 ? -4.366 14.384 12.065 1.00 87.94 156 SER A N 1
ATOM 1264 C CA . SER A 1 156 ? -3.069 13.815 11.684 1.00 87.94 156 SER A CA 1
ATOM 1265 C C . SER A 1 156 ? -3.177 12.951 10.423 1.00 87.94 156 SER A C 1
ATOM 1267 O O . SER A 1 156 ? -2.353 13.061 9.517 1.00 87.94 156 SER A O 1
ATOM 1269 N N . LEU A 1 157 ? -4.222 12.126 10.320 1.00 90.06 157 LEU A N 1
ATOM 1270 C CA . LEU A 1 157 ? -4.377 11.180 9.217 1.00 90.06 157 LEU A CA 1
ATOM 1271 C C . LEU A 1 157 ? -4.772 11.865 7.896 1.00 90.06 157 LEU A C 1
ATOM 1273 O O . LEU A 1 157 ? -4.261 11.493 6.839 1.00 90.06 157 LEU A O 1
ATOM 1277 N N . LYS A 1 158 ? -5.601 12.916 7.964 1.00 90.12 158 LYS A N 1
ATOM 1278 C CA . LYS A 1 158 ? -6.009 13.739 6.810 1.00 90.12 158 LYS A CA 1
ATOM 1279 C C . LYS A 1 158 ? -4.819 14.362 6.081 1.00 90.12 158 LYS A C 1
ATOM 1281 O O . LYS A 1 158 ? -4.871 14.484 4.863 1.00 90.12 158 LYS A O 1
ATOM 1286 N N . TRP A 1 159 ? -3.759 14.725 6.806 1.00 90.50 159 TRP A N 1
ATOM 1287 C CA . TRP A 1 159 ? -2.526 15.251 6.214 1.00 90.50 159 TRP A CA 1
ATOM 1288 C C . TRP A 1 159 ? -1.527 14.152 5.854 1.00 90.50 159 TRP A C 1
ATOM 1290 O O . TRP A 1 159 ? -0.911 14.218 4.794 1.00 90.50 159 TRP A O 1
ATOM 1300 N N . LYS A 1 160 ? -1.400 13.107 6.682 1.00 92.44 160 LYS A N 1
ATOM 1301 C CA . LYS A 1 160 ? -0.467 11.999 6.426 1.00 92.44 160 LYS A CA 1
ATOM 1302 C C . LYS A 1 160 ? -0.727 11.302 5.089 1.00 92.44 160 LYS A C 1
ATOM 1304 O O . LYS A 1 160 ? 0.216 11.100 4.338 1.00 92.44 160 LYS A O 1
ATOM 1309 N N . ILE A 1 161 ? -1.975 10.960 4.762 1.00 91.94 161 ILE A N 1
ATOM 1310 C CA . ILE A 1 161 ? -2.298 10.204 3.535 1.00 91.94 161 ILE A CA 1
ATOM 1311 C C . ILE A 1 161 ? -1.884 10.938 2.248 1.00 91.94 161 ILE A C 1
ATOM 1313 O O . ILE A 1 161 ? -1.138 10.347 1.468 1.00 91.94 161 ILE A O 1
ATOM 1317 N N . PRO A 1 162 ? -2.313 12.190 1.981 1.00 93.19 162 PRO A N 1
ATOM 1318 C CA . PRO A 1 162 ? -1.911 12.886 0.761 1.00 93.19 162 PRO A CA 1
ATOM 1319 C C . PRO A 1 162 ? -0.403 13.139 0.705 1.00 93.19 162 PRO A C 1
ATOM 1321 O O . PRO A 1 162 ? 0.170 13.034 -0.374 1.00 93.19 162 PRO A O 1
ATOM 1324 N N . ILE A 1 163 ? 0.251 13.403 1.844 1.00 94.75 163 ILE A N 1
ATOM 1325 C CA . ILE A 1 163 ? 1.713 13.548 1.905 1.00 94.75 163 ILE A CA 1
ATOM 1326 C C . ILE A 1 163 ? 2.401 12.234 1.523 1.00 94.75 163 ILE A C 1
ATOM 1328 O O . ILE A 1 163 ? 3.334 12.249 0.731 1.00 94.75 163 ILE A O 1
ATOM 1332 N N . LEU A 1 164 ? 1.932 11.091 2.027 1.00 94.12 164 LEU A N 1
ATOM 1333 C CA . LEU A 1 164 ? 2.497 9.786 1.672 1.00 94.12 164 LEU A CA 1
ATOM 1334 C C . LEU A 1 164 ? 2.286 9.453 0.195 1.00 94.12 164 LEU A C 1
ATOM 1336 O O . LEU A 1 164 ? 3.219 8.993 -0.456 1.00 94.12 164 LEU A O 1
ATOM 1340 N N . ILE A 1 165 ? 1.091 9.719 -0.346 1.00 93.75 165 ILE A N 1
ATOM 1341 C CA . ILE A 1 165 ? 0.826 9.567 -1.783 1.00 93.75 165 ILE A CA 1
ATOM 1342 C C . ILE A 1 165 ? 1.788 10.457 -2.577 1.00 93.75 165 ILE A C 1
ATOM 1344 O O . ILE A 1 165 ? 2.397 9.984 -3.528 1.00 93.75 165 ILE A O 1
ATOM 1348 N N . PHE A 1 166 ? 1.969 11.715 -2.169 1.00 94.94 166 PHE A N 1
ATOM 1349 C CA . PHE A 1 166 ? 2.889 12.642 -2.822 1.00 94.94 166 PHE A CA 1
ATOM 1350 C C . PHE A 1 166 ? 4.345 12.170 -2.751 1.00 94.94 166 PHE A C 1
ATOM 1352 O O . PHE A 1 166 ? 5.038 12.224 -3.757 1.00 94.94 166 PHE A O 1
ATOM 1359 N N . ILE A 1 167 ? 4.808 11.661 -1.607 1.00 95.06 167 ILE A N 1
ATOM 1360 C CA . ILE A 1 167 ? 6.174 11.143 -1.451 1.00 95.06 167 ILE A CA 1
ATOM 1361 C C . ILE A 1 167 ? 6.392 9.916 -2.340 1.00 95.06 167 ILE A C 1
ATOM 1363 O O . ILE A 1 167 ? 7.381 9.859 -3.066 1.00 95.06 167 ILE A O 1
ATOM 1367 N N . PHE A 1 168 ? 5.485 8.935 -2.305 1.00 94.81 168 PHE A N 1
ATOM 1368 C CA . PHE A 1 168 ? 5.674 7.696 -3.057 1.00 94.81 168 PHE A CA 1
ATOM 1369 C C . PHE A 1 168 ? 5.455 7.883 -4.557 1.00 94.81 168 PHE A C 1
ATOM 1371 O O . PHE A 1 168 ? 6.321 7.527 -5.349 1.00 94.81 168 PHE A O 1
ATOM 1378 N N . VAL A 1 169 ? 4.341 8.492 -4.963 1.00 93.88 169 VAL A N 1
ATOM 1379 C CA . VAL A 1 169 ? 4.087 8.746 -6.385 1.00 93.88 169 VAL A CA 1
ATOM 1380 C C . VAL A 1 169 ? 5.079 9.779 -6.911 1.00 93.88 169 VAL A C 1
ATOM 1382 O O . VAL A 1 169 ? 5.692 9.559 -7.946 1.00 93.88 169 VAL A O 1
ATOM 1385 N N . GLY A 1 170 ? 5.315 10.874 -6.186 1.00 94.25 170 GLY A N 1
ATOM 1386 C CA . GLY A 1 170 ? 6.261 11.918 -6.587 1.00 94.25 170 GLY A CA 1
ATOM 1387 C C . GLY A 1 170 ? 7.702 11.421 -6.697 1.00 94.25 170 GLY A C 1
ATOM 1388 O O . GLY A 1 170 ? 8.404 11.819 -7.624 1.00 94.25 170 GLY A O 1
ATOM 1389 N N . GLY A 1 171 ? 8.137 10.510 -5.822 1.00 93.56 171 GLY A N 1
ATOM 1390 C CA . GLY A 1 171 ? 9.437 9.847 -5.945 1.00 93.56 171 GLY A CA 1
ATOM 1391 C C . GLY A 1 171 ? 9.570 9.048 -7.245 1.00 93.56 171 GLY A C 1
ATOM 1392 O O . GLY A 1 171 ? 10.562 9.188 -7.955 1.00 93.56 171 GLY A O 1
ATOM 1393 N N . GLU A 1 172 ? 8.543 8.283 -7.621 1.00 93.31 172 GLU A N 1
ATOM 1394 C CA . GLU A 1 172 ? 8.516 7.530 -8.885 1.00 93.31 172 GLU A CA 1
ATOM 1395 C C . GLU A 1 172 ? 8.452 8.453 -10.108 1.00 93.31 172 GLU A C 1
ATOM 1397 O O . GLU A 1 172 ? 9.179 8.236 -11.076 1.00 93.31 172 GLU A O 1
ATOM 1402 N N . GLN A 1 173 ? 7.662 9.530 -10.044 1.00 92.88 173 GLN A N 1
ATOM 1403 C CA . GLN A 1 173 ? 7.602 10.542 -11.104 1.00 92.88 173 GLN A CA 1
ATOM 1404 C C . GLN A 1 173 ? 8.932 11.288 -11.264 1.00 92.88 173 GLN A C 1
ATOM 1406 O O . GLN A 1 173 ? 9.336 11.592 -12.382 1.00 92.88 173 GLN A O 1
ATOM 1411 N N . THR A 1 174 ? 9.653 11.541 -10.169 1.00 92.25 174 THR A N 1
ATOM 1412 C CA . THR A 1 174 ? 10.987 12.162 -10.213 1.00 92.25 174 THR A CA 1
ATOM 1413 C C . THR A 1 174 ? 11.970 11.258 -10.958 1.00 92.25 174 THR A C 1
ATOM 1415 O O . THR A 1 174 ? 12.727 11.736 -11.802 1.00 92.25 174 THR A O 1
ATOM 1418 N N . MET A 1 175 ? 11.908 9.943 -10.720 1.00 90.31 175 MET A N 1
ATOM 1419 C CA . MET A 1 175 ? 12.713 8.971 -11.465 1.00 90.31 175 MET A CA 1
ATOM 1420 C C . MET A 1 175 ? 12.314 8.905 -12.934 1.00 90.31 175 MET A C 1
ATOM 1422 O O . MET A 1 175 ? 13.187 8.959 -13.794 1.00 90.31 175 MET A O 1
ATOM 1426 N N . MET A 1 176 ? 11.017 8.871 -13.238 1.00 92.62 176 MET A N 1
ATOM 1427 C CA . MET A 1 176 ? 10.521 8.918 -14.614 1.00 92.62 176 MET A CA 1
ATOM 1428 C C . MET A 1 176 ? 11.052 10.151 -15.366 1.00 92.62 176 MET A C 1
ATOM 1430 O O . MET A 1 176 ? 11.599 10.016 -16.459 1.00 92.62 176 MET A O 1
ATOM 1434 N N . ILE A 1 177 ? 10.952 11.342 -14.763 1.00 92.12 177 ILE A N 1
ATOM 1435 C CA . ILE A 1 177 ? 11.455 12.597 -15.342 1.00 92.12 177 ILE A CA 1
ATOM 1436 C C . ILE A 1 177 ? 12.968 12.514 -15.573 1.00 92.12 177 ILE A C 1
ATOM 1438 O O . ILE A 1 177 ? 13.453 12.919 -16.629 1.00 92.12 177 ILE A O 1
ATOM 1442 N N . TYR A 1 178 ? 13.720 11.953 -14.625 1.00 90.88 178 TYR A N 1
ATOM 1443 C CA . TYR A 1 178 ? 15.158 11.769 -14.789 1.00 90.88 178 TYR A CA 1
ATOM 1444 C C . TYR A 1 178 ? 15.510 10.849 -15.971 1.00 90.88 178 TYR A C 1
ATOM 1446 O O . TYR A 1 178 ? 16.402 11.183 -16.759 1.00 90.88 178 TYR A O 1
ATOM 1454 N N . TYR A 1 179 ? 14.796 9.730 -16.138 1.00 87.38 179 TYR A N 1
ATOM 1455 C CA . TYR A 1 179 ? 14.988 8.830 -17.280 1.00 87.38 179 TYR A CA 1
ATOM 1456 C C . TYR A 1 179 ? 14.653 9.515 -18.606 1.00 87.38 179 TYR A C 1
ATOM 1458 O O . TYR A 1 179 ? 15.438 9.414 -19.549 1.00 87.38 179 TYR A O 1
ATOM 1466 N N . MET A 1 180 ? 13.560 10.284 -18.658 1.00 89.06 180 MET A N 1
ATOM 1467 C CA . MET A 1 180 ? 13.194 11.079 -19.835 1.00 89.06 180 MET A CA 1
ATOM 1468 C C . MET A 1 180 ? 14.314 12.053 -20.218 1.00 89.06 180 MET A C 1
ATOM 1470 O O . MET A 1 180 ? 14.780 12.038 -21.357 1.00 89.06 180 MET A O 1
ATOM 1474 N N . ILE A 1 181 ? 14.805 12.843 -19.258 1.00 88.75 181 ILE A N 1
ATOM 1475 C CA . ILE A 1 181 ? 15.883 13.817 -19.478 1.00 88.75 181 ILE A CA 1
ATOM 1476 C C . ILE A 1 181 ? 17.148 13.112 -19.979 1.00 88.75 181 ILE A C 1
ATOM 1478 O O . ILE A 1 181 ? 17.678 13.460 -21.032 1.00 88.75 181 ILE A O 1
ATOM 1482 N N . THR A 1 182 ? 17.602 12.080 -19.271 1.00 85.00 182 THR A N 1
ATOM 1483 C CA . THR A 1 182 ? 18.842 11.363 -19.607 1.00 85.00 182 THR A CA 1
ATOM 1484 C C . THR A 1 182 ? 18.764 10.698 -20.982 1.00 85.00 182 THR A C 1
ATOM 1486 O O . THR A 1 182 ? 19.737 10.712 -21.734 1.00 85.00 182 THR A O 1
ATOM 1489 N N . SER A 1 183 ? 17.602 10.150 -21.349 1.00 82.12 183 SER A N 1
ATOM 1490 C CA . SER A 1 183 ? 17.406 9.543 -22.669 1.00 82.12 183 SER A CA 1
ATOM 1491 C C . SER A 1 183 ? 17.433 10.553 -23.820 1.00 82.12 183 SER A C 1
ATOM 1493 O O . SER A 1 183 ? 17.919 10.213 -24.895 1.00 82.12 183 SER A O 1
ATOM 1495 N N . ASN A 1 184 ? 17.008 11.799 -23.587 1.00 83.19 184 ASN A N 1
ATOM 1496 C CA . ASN A 1 184 ? 17.101 12.864 -24.587 1.00 83.19 184 ASN A CA 1
ATOM 1497 C C . ASN A 1 184 ? 18.539 13.381 -24.765 1.00 83.19 184 ASN A C 1
ATOM 1499 O O . ASN A 1 184 ? 18.929 13.721 -25.879 1.00 83.19 184 ASN A O 1
ATOM 1503 N N . PHE A 1 185 ? 19.337 13.431 -23.691 1.00 81.44 185 PHE A N 1
ATOM 1504 C CA . PHE A 1 185 ? 20.703 13.971 -23.741 1.00 81.44 185 PHE A CA 1
ATOM 1505 C C . PHE A 1 185 ? 21.756 12.981 -24.262 1.00 81.44 185 PHE A C 1
ATOM 1507 O O . PHE A 1 185 ? 22.685 13.399 -24.949 1.00 81.44 185 PHE A O 1
ATOM 1514 N N . ASN A 1 186 ? 21.622 11.679 -23.993 1.00 75.38 186 ASN A N 1
ATOM 1515 C CA . ASN A 1 186 ? 22.669 10.685 -24.291 1.00 75.38 186 ASN A CA 1
ATOM 1516 C C . ASN A 1 186 ? 22.674 10.170 -25.745 1.00 75.38 186 ASN A C 1
ATOM 1518 O O . ASN A 1 186 ? 23.045 9.025 -25.993 1.00 75.38 186 ASN A O 1
ATOM 1522 N N . GLY A 1 187 ? 22.288 11.010 -26.707 1.00 61.12 187 GLY A N 1
ATOM 1523 C CA . GLY A 1 187 ? 22.277 10.652 -28.125 1.00 61.12 187 GLY A CA 1
ATOM 1524 C C . GLY A 1 187 ? 21.012 9.896 -28.507 1.00 61.12 187 GLY A C 1
ATOM 1525 O O . GLY A 1 187 ? 20.951 8.668 -28.500 1.00 61.12 187 GLY A O 1
ATOM 1526 N N . LYS A 1 188 ? 19.988 10.662 -28.858 1.00 72.31 188 LYS A N 1
ATOM 1527 C CA . LYS A 1 188 ? 18.773 10.144 -29.467 1.00 72.31 188 LYS A CA 1
ATOM 1528 C C . LYS A 1 188 ? 19.091 9.582 -30.862 1.00 72.31 188 LYS A C 1
ATOM 1530 O O . LYS A 1 188 ? 19.799 10.256 -31.614 1.00 72.31 188 LYS A O 1
ATOM 1535 N N . PRO A 1 189 ? 18.581 8.399 -31.245 1.00 72.19 189 PRO A N 1
ATOM 1536 C CA . PRO A 1 189 ? 18.661 7.956 -32.633 1.00 72.19 189 PRO A CA 1
ATOM 1537 C C . PRO A 1 189 ? 17.982 9.003 -33.523 1.00 72.19 189 PRO A C 1
ATOM 1539 O O . PRO A 1 189 ? 16.911 9.490 -33.162 1.00 72.19 189 PRO A O 1
ATOM 1542 N N . ALA A 1 190 ? 18.587 9.358 -34.661 1.00 75.88 190 ALA A N 1
ATOM 1543 C CA . ALA A 1 190 ? 18.123 10.462 -35.513 1.00 75.88 190 ALA A CA 1
ATOM 1544 C C . ALA A 1 190 ? 16.638 10.353 -35.926 1.00 75.88 190 ALA A C 1
ATOM 1546 O O . ALA A 1 190 ? 15.992 11.375 -36.152 1.00 75.88 190 ALA A O 1
ATOM 1547 N N . ASP A 1 191 ? 16.098 9.132 -35.950 1.00 82.25 191 ASP A N 1
ATOM 1548 C CA . ASP A 1 191 ? 14.747 8.825 -36.424 1.00 82.25 191 ASP A CA 1
ATOM 1549 C C . ASP A 1 191 ? 13.678 8.776 -35.319 1.00 82.25 191 ASP A C 1
ATOM 1551 O O . ASP A 1 191 ? 12.483 8.744 -35.613 1.00 82.25 191 ASP A O 1
ATOM 1555 N N . VAL A 1 192 ? 14.067 8.780 -34.040 1.00 83.81 192 VAL A N 1
ATOM 1556 C CA . VAL A 1 192 ? 13.099 8.751 -32.934 1.00 83.81 192 VAL A CA 1
ATOM 1557 C C . VAL A 1 192 ? 12.587 10.172 -32.692 1.00 83.81 192 VAL A C 1
ATOM 1559 O O . VAL A 1 192 ? 13.325 11.142 -32.837 1.00 83.81 192 VAL A O 1
ATOM 1562 N N . SER A 1 193 ? 11.324 10.348 -32.307 1.00 88.19 193 SER A N 1
ATOM 1563 C CA . SER A 1 193 ? 10.749 11.650 -31.910 1.00 88.19 193 SER A CA 1
ATOM 1564 C C . SER A 1 193 ? 10.805 11.854 -30.385 1.00 88.19 193 SER A C 1
ATOM 1566 O O . SER A 1 193 ? 10.815 10.887 -29.629 1.00 88.19 193 SER A O 1
ATOM 1568 N N . ASP A 1 194 ? 10.853 13.102 -29.895 1.00 87.94 194 ASP A N 1
ATOM 1569 C CA . ASP A 1 194 ? 10.898 13.357 -28.433 1.00 87.94 194 ASP A CA 1
ATOM 1570 C C . ASP A 1 194 ? 9.615 12.862 -27.753 1.00 87.94 194 ASP A C 1
ATOM 1572 O O . ASP A 1 194 ? 9.630 12.368 -26.627 1.00 87.94 194 ASP A O 1
ATOM 1576 N N . ILE A 1 195 ? 8.502 12.945 -28.488 1.00 88.56 195 ILE A N 1
ATOM 1577 C CA . ILE A 1 195 ? 7.191 12.452 -28.075 1.00 88.56 195 ILE A CA 1
ATOM 1578 C C . ILE A 1 195 ? 7.252 10.947 -27.813 1.00 88.56 195 ILE A C 1
ATOM 1580 O O . ILE A 1 195 ? 6.788 10.524 -26.761 1.00 88.56 195 ILE A O 1
ATOM 1584 N N . GLN A 1 196 ? 7.868 10.161 -28.707 1.00 87.44 196 GLN A N 1
ATOM 1585 C CA . GLN A 1 196 ? 8.006 8.710 -28.529 1.00 87.44 196 GLN A CA 1
ATOM 1586 C C . GLN A 1 196 ? 8.778 8.356 -27.254 1.00 87.44 196 GLN A C 1
ATOM 1588 O O . GLN A 1 196 ? 8.353 7.480 -26.507 1.00 87.44 196 GLN A O 1
ATOM 1593 N N . ILE A 1 197 ? 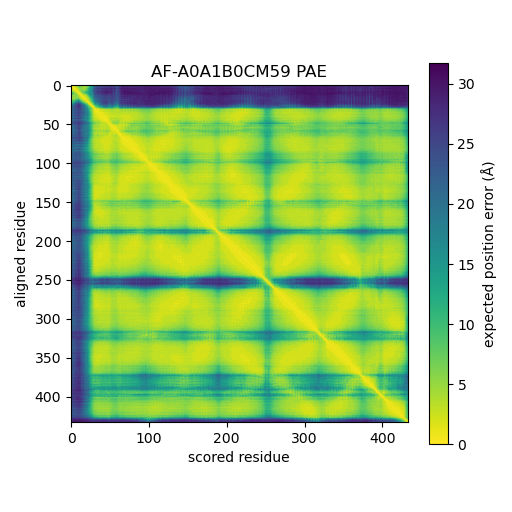9.867 9.070 -26.955 1.00 86.69 197 ILE A N 1
ATOM 1594 C CA . ILE A 1 197 ? 10.646 8.854 -25.727 1.00 86.69 197 ILE A CA 1
ATOM 1595 C C . ILE A 1 197 ? 9.794 9.131 -24.486 1.00 86.69 197 ILE A C 1
ATOM 1597 O O . ILE A 1 197 ? 9.756 8.318 -23.559 1.00 86.69 197 ILE A O 1
ATOM 1601 N N . ILE A 1 198 ? 9.085 10.263 -24.471 1.00 90.19 198 ILE A N 1
ATOM 1602 C CA . ILE A 1 198 ? 8.204 10.633 -23.359 1.00 90.19 198 ILE A CA 1
ATOM 1603 C C . ILE A 1 198 ? 7.101 9.583 -23.184 1.00 90.19 198 ILE A C 1
ATOM 1605 O O . ILE A 1 198 ? 6.853 9.135 -22.064 1.00 90.19 198 ILE A O 1
ATOM 1609 N N . THR A 1 199 ? 6.464 9.144 -24.271 1.00 90.06 199 THR A N 1
ATOM 1610 C CA . THR A 1 199 ? 5.410 8.127 -24.200 1.00 90.06 199 THR A CA 1
ATOM 1611 C C . THR A 1 199 ? 5.940 6.786 -23.702 1.00 90.06 199 THR A C 1
ATOM 1613 O O . THR A 1 199 ? 5.301 6.182 -22.844 1.00 90.06 199 THR A O 1
ATOM 1616 N N . THR A 1 200 ? 7.126 6.352 -24.142 1.00 89.44 200 THR A N 1
ATOM 1617 C CA . THR A 1 200 ? 7.749 5.097 -23.691 1.00 89.44 200 THR A CA 1
ATOM 1618 C C . THR A 1 200 ? 7.951 5.089 -22.180 1.00 89.44 200 THR A C 1
ATOM 1620 O O . THR A 1 200 ? 7.504 4.168 -21.496 1.00 89.44 200 THR A O 1
ATOM 1623 N N . TRP A 1 201 ? 8.583 6.131 -21.631 1.00 90.69 201 TRP A N 1
ATOM 1624 C CA . TRP A 1 201 ? 8.844 6.197 -20.192 1.00 90.69 201 TRP A CA 1
ATOM 1625 C C . TRP A 1 201 ? 7.569 6.379 -19.372 1.00 90.69 201 TRP A C 1
ATOM 1627 O O . TRP A 1 201 ? 7.460 5.793 -18.296 1.00 90.69 201 TRP A O 1
ATOM 1637 N N . PHE A 1 202 ? 6.586 7.125 -19.881 1.00 92.94 202 PHE A N 1
ATOM 1638 C CA . PHE A 1 202 ? 5.283 7.245 -19.233 1.00 92.94 202 PHE A CA 1
ATOM 1639 C C . PHE A 1 202 ? 4.603 5.877 -19.086 1.00 92.94 202 PHE A C 1
ATOM 1641 O O . PHE A 1 202 ? 4.213 5.498 -17.981 1.00 92.94 202 PHE A O 1
ATOM 1648 N N . TRP A 1 203 ? 4.514 5.104 -20.173 1.00 93.38 203 TRP A N 1
ATOM 1649 C CA . TRP A 1 203 ? 3.888 3.781 -20.142 1.00 93.38 203 TRP A CA 1
ATOM 1650 C C . TRP A 1 203 ? 4.674 2.769 -19.312 1.00 93.38 203 TRP A C 1
ATOM 1652 O O . TRP A 1 203 ? 4.059 1.943 -18.643 1.00 93.38 203 TRP A O 1
ATOM 1662 N N . LEU A 1 204 ? 6.006 2.861 -19.280 1.00 90.88 204 LEU A N 1
ATOM 1663 C CA . LEU A 1 204 ? 6.846 1.991 -18.455 1.00 90.88 204 LEU A CA 1
ATOM 1664 C C . LEU A 1 204 ? 6.661 2.248 -16.948 1.00 90.88 204 LEU A C 1
ATOM 1666 O O . LEU A 1 204 ? 6.632 1.304 -16.158 1.00 90.88 204 LEU A O 1
ATOM 1670 N N . PHE A 1 205 ? 6.520 3.514 -16.541 1.00 92.94 205 PHE A N 1
ATOM 1671 C CA . PHE A 1 205 ? 6.349 3.894 -15.134 1.00 92.94 205 PHE A CA 1
ATOM 1672 C C . PHE A 1 205 ? 4.903 3.795 -14.642 1.00 92.94 205 PHE A C 1
ATOM 1674 O O . PHE A 1 205 ? 4.677 3.683 -13.434 1.00 92.94 205 PHE A O 1
ATOM 1681 N N . LEU A 1 206 ? 3.921 3.800 -15.546 1.00 94.44 206 LEU A N 1
ATOM 1682 C CA . LEU A 1 206 ? 2.511 3.761 -15.174 1.00 94.44 206 LEU A CA 1
ATOM 1683 C C . LEU A 1 206 ? 2.156 2.525 -14.317 1.00 94.44 206 LEU A C 1
ATOM 1685 O O . LEU A 1 206 ? 1.603 2.734 -13.236 1.00 94.44 206 LEU A O 1
ATOM 1689 N N . PRO A 1 207 ? 2.519 1.271 -14.673 1.00 95.19 207 PRO A N 1
ATOM 1690 C CA . PRO A 1 207 ? 2.276 0.111 -13.811 1.00 95.19 207 PRO A CA 1
ATOM 1691 C C . PRO A 1 207 ? 2.863 0.260 -12.404 1.00 95.19 207 PRO A C 1
ATOM 1693 O O . PRO A 1 207 ? 2.182 -0.046 -11.430 1.00 95.19 207 PRO A O 1
ATOM 1696 N N . ILE A 1 208 ? 4.078 0.806 -12.289 1.00 93.31 208 ILE A N 1
ATOM 1697 C CA . ILE A 1 208 ? 4.770 1.007 -11.006 1.00 93.31 208 ILE A CA 1
ATOM 1698 C C . ILE A 1 208 ? 3.976 1.977 -10.119 1.00 93.31 208 ILE A C 1
ATOM 1700 O O . ILE A 1 208 ? 3.715 1.702 -8.946 1.00 93.31 208 ILE A O 1
ATOM 1704 N N . THR A 1 209 ? 3.522 3.095 -10.688 1.00 94.31 209 THR A N 1
ATOM 1705 C CA . THR A 1 209 ? 2.704 4.073 -9.961 1.00 94.31 209 THR A CA 1
ATOM 1706 C C . THR A 1 209 ? 1.350 3.504 -9.548 1.00 94.31 209 THR A C 1
ATOM 1708 O O . THR A 1 209 ? 0.861 3.791 -8.453 1.00 94.31 209 THR A O 1
ATOM 1711 N N . LEU A 1 210 ? 0.753 2.651 -10.378 1.00 94.44 210 LEU A N 1
ATOM 1712 C CA . LEU A 1 210 ? -0.518 1.995 -10.087 1.00 94.44 210 LEU A CA 1
ATOM 1713 C C . LEU A 1 210 ? -0.400 0.962 -8.968 1.00 94.44 210 LEU A C 1
ATOM 1715 O O . LEU A 1 210 ? -1.233 0.957 -8.056 1.00 94.44 210 LEU A O 1
ATOM 1719 N N . THR A 1 211 ? 0.644 0.131 -8.993 1.00 94.25 211 THR A N 1
ATOM 1720 C CA . THR A 1 211 ? 0.908 -0.837 -7.923 1.00 94.25 211 THR A CA 1
ATOM 1721 C C . THR A 1 211 ? 1.227 -0.117 -6.614 1.00 94.25 211 THR A C 1
ATOM 1723 O O . THR A 1 211 ? 0.711 -0.496 -5.565 1.00 94.25 211 THR A O 1
ATOM 1726 N N . THR A 1 212 ? 1.982 0.984 -6.647 1.00 94.25 212 THR A N 1
ATOM 1727 C CA . THR A 1 212 ? 2.231 1.825 -5.466 1.00 94.25 212 THR A CA 1
ATOM 1728 C C . THR A 1 212 ? 0.955 2.485 -4.929 1.00 94.25 212 THR A C 1
ATOM 1730 O O . THR A 1 212 ? 0.735 2.489 -3.716 1.00 94.25 212 THR A O 1
ATOM 1733 N N . LEU A 1 213 ? 0.071 2.997 -5.790 1.00 94.69 213 LEU A N 1
ATOM 1734 C CA . LEU A 1 213 ? -1.189 3.614 -5.365 1.00 94.69 213 LEU A CA 1
ATOM 1735 C C . LEU A 1 213 ? -2.163 2.600 -4.744 1.00 94.69 213 LEU A C 1
ATOM 1737 O O . LEU A 1 213 ? -2.871 2.932 -3.792 1.00 94.69 213 LEU A O 1
ATOM 1741 N N . ALA A 1 214 ? -2.185 1.360 -5.227 1.00 93.81 214 ALA A N 1
ATOM 1742 C CA . ALA A 1 214 ? -2.969 0.302 -4.600 1.00 93.81 214 ALA A CA 1
ATOM 1743 C C . ALA A 1 214 ? -2.460 -0.039 -3.189 1.00 93.81 214 ALA A C 1
ATOM 1745 O O . ALA A 1 214 ? -3.260 -0.071 -2.252 1.00 93.81 214 ALA A O 1
ATOM 1746 N N . ARG A 1 215 ? -1.137 -0.115 -2.985 1.00 93.38 215 ARG A N 1
ATOM 1747 C CA . ARG A 1 215 ? -0.534 -0.346 -1.655 1.00 93.38 215 ARG A CA 1
ATOM 1748 C C . ARG A 1 215 ? -0.909 0.739 -0.650 1.00 93.38 215 ARG A C 1
ATOM 1750 O O . ARG A 1 215 ? -1.030 0.473 0.549 1.00 93.38 215 ARG A O 1
ATOM 1757 N N . MET A 1 216 ? -1.146 1.965 -1.122 1.00 95.00 216 MET A N 1
ATOM 1758 C CA . MET A 1 216 ? -1.610 3.057 -0.267 1.00 95.00 216 MET A CA 1
ATOM 1759 C C . MET A 1 216 ? -2.974 2.784 0.372 1.00 95.00 216 MET A C 1
ATOM 1761 O O . MET A 1 216 ? -3.239 3.332 1.444 1.00 95.00 216 MET A O 1
ATOM 1765 N N . TRP A 1 217 ? -3.813 1.912 -0.198 1.00 95.56 217 TRP A N 1
ATOM 1766 C CA . TRP A 1 217 ? -5.037 1.447 0.464 1.00 95.56 217 TRP A CA 1
ATOM 1767 C C . TRP A 1 217 ? -4.749 0.592 1.677 1.00 95.56 217 TRP A C 1
ATOM 1769 O O . TRP A 1 217 ? -5.286 0.882 2.746 1.00 95.56 217 TRP A O 1
ATOM 1779 N N . PHE A 1 218 ? -3.876 -0.405 1.540 1.00 96.00 218 PHE A N 1
ATOM 1780 C CA . PHE A 1 218 ? -3.462 -1.233 2.667 1.00 96.00 218 PHE A CA 1
ATOM 1781 C C . PHE A 1 218 ? -2.907 -0.365 3.802 1.00 96.00 218 PHE A C 1
ATOM 1783 O O . PHE A 1 218 ? -3.406 -0.409 4.925 1.00 96.00 218 PHE A O 1
ATOM 1790 N N . VAL A 1 219 ? -1.941 0.498 3.482 1.00 96.50 219 VAL A N 1
ATOM 1791 C CA . VAL A 1 219 ? -1.327 1.440 4.427 1.00 96.50 219 VAL A CA 1
ATOM 1792 C C . VAL A 1 219 ? -2.374 2.320 5.111 1.00 96.50 219 VAL A C 1
ATOM 1794 O O . VAL A 1 219 ? -2.348 2.494 6.328 1.00 96.50 219 VAL A O 1
ATOM 1797 N N . THR A 1 220 ? -3.303 2.888 4.342 1.00 96.38 220 THR A N 1
ATOM 1798 C CA . THR A 1 220 ? -4.322 3.799 4.871 1.00 96.38 220 THR A CA 1
ATOM 1799 C C . THR A 1 220 ? -5.273 3.080 5.820 1.00 96.38 220 THR A C 1
ATOM 1801 O O . THR A 1 220 ? -5.523 3.573 6.918 1.00 96.38 220 THR A O 1
ATOM 1804 N N . LEU A 1 221 ? -5.774 1.907 5.431 1.00 97.12 221 LEU A N 1
ATOM 1805 C CA . LEU A 1 221 ? -6.674 1.110 6.263 1.00 97.12 221 LEU A CA 1
ATOM 1806 C C . LEU A 1 221 ? -5.978 0.641 7.545 1.00 97.12 221 LEU A C 1
ATOM 1808 O O . LEU A 1 221 ? -6.565 0.722 8.623 1.00 97.12 221 LEU A O 1
ATOM 1812 N N . MET A 1 222 ? -4.710 0.238 7.455 1.00 96.56 222 MET A N 1
ATOM 1813 C CA . MET A 1 222 ? -3.923 -0.138 8.627 1.00 96.56 222 MET A CA 1
ATOM 1814 C C . MET A 1 222 ? -3.692 1.048 9.573 1.00 96.56 222 MET A C 1
ATOM 1816 O O . MET A 1 222 ? -3.920 0.907 10.772 1.00 96.56 222 MET A O 1
ATOM 1820 N N . ASN A 1 223 ? -3.358 2.237 9.059 1.00 96.44 223 ASN A N 1
ATOM 1821 C CA . ASN A 1 223 ? -3.242 3.458 9.870 1.00 96.44 223 ASN A CA 1
ATOM 1822 C C . ASN A 1 223 ? -4.571 3.845 10.555 1.00 96.44 223 ASN A C 1
ATOM 1824 O O . ASN A 1 223 ? -4.563 4.353 11.674 1.00 96.44 223 ASN A O 1
ATOM 1828 N N . ILE A 1 224 ? -5.722 3.599 9.914 1.00 96.62 224 ILE A N 1
ATOM 1829 C CA . ILE A 1 224 ? -7.040 3.788 10.548 1.00 96.62 224 ILE A CA 1
ATOM 1830 C C . ILE A 1 224 ? -7.216 2.795 11.702 1.00 96.62 224 ILE A C 1
ATOM 1832 O O . ILE A 1 224 ? -7.616 3.193 12.794 1.00 96.62 224 ILE A O 1
ATOM 1836 N N . THR A 1 225 ? -6.873 1.517 11.504 1.00 96.56 225 THR A N 1
ATOM 1837 C CA . THR A 1 225 ? -6.942 0.534 12.599 1.00 96.56 225 THR A CA 1
ATOM 1838 C C . THR A 1 225 ? -5.963 0.840 13.733 1.00 96.56 225 THR A C 1
ATOM 1840 O O . THR A 1 225 ? -6.312 0.654 14.895 1.00 96.56 225 THR A O 1
ATOM 1843 N N . GLU A 1 226 ? -4.776 1.375 13.426 1.00 96.31 226 GLU A N 1
ATOM 1844 C CA . GLU A 1 226 ? -3.830 1.869 14.432 1.00 96.31 226 GLU A CA 1
ATOM 1845 C C . GLU A 1 226 ? -4.471 2.977 15.273 1.00 96.31 226 GLU A C 1
ATOM 1847 O O . GLU A 1 226 ? -4.449 2.905 16.500 1.00 96.31 226 GLU A O 1
ATOM 1852 N N . LEU A 1 227 ? -5.093 3.966 14.621 1.00 96.38 227 LEU A N 1
ATOM 1853 C CA . LEU A 1 227 ? -5.788 5.061 15.297 1.00 96.38 227 LEU A CA 1
ATOM 1854 C C . LEU A 1 227 ? -6.884 4.540 16.236 1.00 96.38 227 LEU A C 1
ATOM 1856 O O . LEU A 1 227 ? -7.027 5.047 17.345 1.00 96.38 227 LEU A O 1
ATOM 1860 N N . PHE A 1 228 ? -7.628 3.512 15.828 1.00 96.44 228 PHE A N 1
ATOM 1861 C CA . PHE A 1 228 ? -8.654 2.902 16.675 1.00 96.44 228 PHE A CA 1
ATOM 1862 C C . PHE A 1 228 ? -8.070 2.204 17.905 1.00 96.44 228 PHE A C 1
ATOM 1864 O O . PHE A 1 228 ? -8.613 2.373 18.996 1.00 96.44 228 PHE A O 1
ATOM 1871 N N . PHE A 1 229 ? -6.940 1.501 17.779 1.00 96.12 229 PHE A N 1
ATOM 1872 C CA . PHE A 1 229 ? -6.243 0.968 18.953 1.00 96.12 229 PHE A CA 1
ATOM 1873 C C . PHE A 1 229 ? -5.698 2.076 19.860 1.00 96.12 229 PHE A C 1
ATOM 1875 O O . PHE A 1 229 ? -5.796 1.955 21.076 1.00 96.12 229 PHE A O 1
ATOM 1882 N N . VAL A 1 230 ? -5.171 3.169 19.299 1.00 96.06 230 VAL A N 1
ATOM 1883 C CA . VAL A 1 230 ? -4.704 4.323 20.087 1.00 96.06 230 VAL A CA 1
ATOM 1884 C C . VAL A 1 230 ? -5.850 4.929 20.897 1.00 96.06 230 VAL A C 1
ATOM 1886 O O . VAL A 1 230 ? -5.695 5.161 22.091 1.00 96.06 230 VAL A O 1
ATOM 1889 N N . VAL A 1 231 ? -7.015 5.135 20.279 1.00 96.38 231 VAL A N 1
ATOM 1890 C CA . VAL A 1 231 ? -8.203 5.668 20.965 1.00 96.38 231 VAL A CA 1
ATOM 1891 C C . VAL A 1 231 ? -8.702 4.698 22.035 1.00 96.38 231 VAL A C 1
ATOM 1893 O O . VAL A 1 231 ? -9.051 5.121 23.133 1.00 96.38 231 VAL A O 1
ATOM 1896 N N . LEU A 1 232 ? -8.697 3.393 21.757 1.00 95.56 232 LEU A N 1
ATOM 1897 C CA . LEU A 1 232 ? -9.051 2.383 22.751 1.00 95.56 232 LEU A CA 1
ATOM 1898 C C . LEU A 1 232 ? -8.103 2.417 23.963 1.00 95.56 232 LEU A C 1
ATOM 1900 O O . LEU A 1 232 ? -8.552 2.369 25.109 1.00 95.56 232 LEU A O 1
ATOM 1904 N N . ASN A 1 233 ? -6.801 2.530 23.706 1.00 95.56 233 ASN A N 1
ATOM 1905 C CA . ASN A 1 233 ? -5.770 2.631 24.733 1.00 95.56 233 ASN A CA 1
ATOM 1906 C C . ASN A 1 233 ? -5.908 3.918 25.561 1.00 95.56 233 ASN A C 1
ATOM 1908 O O . ASN A 1 233 ? -5.724 3.872 26.773 1.00 95.56 233 ASN A O 1
ATOM 1912 N N . ASP A 1 234 ? -6.300 5.033 24.944 1.00 95.69 234 ASP A N 1
ATOM 1913 C CA . ASP A 1 234 ? -6.578 6.301 25.633 1.00 95.69 234 ASP A CA 1
ATOM 1914 C C . ASP A 1 234 ? -7.777 6.189 26.596 1.00 95.69 234 ASP A C 1
ATOM 1916 O O . ASP A 1 234 ? -7.702 6.613 27.753 1.00 95.69 234 ASP A O 1
ATOM 1920 N N . ILE A 1 235 ? -8.859 5.519 26.172 1.00 94.62 235 ILE A N 1
ATOM 1921 C CA . ILE A 1 235 ? -10.027 5.245 27.032 1.00 94.62 235 ILE A CA 1
ATOM 1922 C C . ILE A 1 235 ? -9.628 4.374 28.231 1.00 94.62 235 ILE A C 1
ATOM 1924 O O . ILE A 1 235 ? -10.058 4.627 29.364 1.00 94.62 235 ILE A O 1
ATOM 1928 N N . LEU A 1 236 ? -8.815 3.340 27.996 1.00 93.19 236 LEU A N 1
ATOM 1929 C CA . LEU A 1 236 ? -8.322 2.462 29.056 1.00 93.19 236 LEU A CA 1
ATOM 1930 C C . LEU A 1 236 ? -7.402 3.213 30.017 1.00 93.19 236 LEU A C 1
ATOM 1932 O O . LEU A 1 236 ? -7.624 3.141 31.221 1.00 93.19 236 LEU A O 1
ATOM 1936 N N . SER A 1 237 ? -6.445 3.989 29.508 1.00 94.38 237 SER A N 1
ATOM 1937 C CA . SER A 1 237 ? -5.534 4.794 30.328 1.00 94.38 237 SER A CA 1
ATOM 1938 C C . SER A 1 237 ? -6.284 5.824 31.173 1.00 94.38 237 SER A C 1
ATOM 1940 O O . SER A 1 237 ? -5.991 5.979 32.353 1.00 94.38 237 SER A O 1
ATOM 1942 N N . THR A 1 238 ? -7.297 6.490 30.613 1.00 93.56 238 THR A N 1
ATOM 1943 C CA . THR A 1 238 ? -8.150 7.418 31.374 1.00 93.56 238 THR A CA 1
ATOM 1944 C C . THR A 1 238 ? -8.915 6.686 32.478 1.00 93.56 238 THR A C 1
ATOM 1946 O O . THR A 1 238 ? -9.082 7.205 33.580 1.00 93.56 238 THR A O 1
ATOM 1949 N N . THR A 1 239 ? -9.357 5.454 32.202 1.00 90.38 239 THR A N 1
ATOM 1950 C CA . THR A 1 239 ? -10.021 4.610 33.203 1.00 90.38 239 THR A CA 1
ATOM 1951 C C . THR A 1 239 ? -9.047 4.219 34.322 1.00 90.38 239 THR A C 1
ATOM 1953 O O . THR A 1 239 ? -9.428 4.327 35.483 1.00 90.38 239 THR A O 1
ATOM 1956 N N . VAL A 1 240 ? -7.796 3.855 34.003 1.00 90.31 240 VAL A N 1
ATOM 1957 C CA . VAL A 1 240 ? -6.730 3.593 34.995 1.00 90.31 240 VAL A CA 1
ATOM 1958 C C . VAL A 1 240 ? -6.534 4.800 35.909 1.00 90.31 240 VAL A C 1
ATOM 1960 O O . VAL A 1 240 ? -6.709 4.670 37.115 1.00 90.31 240 VAL A O 1
ATOM 1963 N N . ASN A 1 241 ? -6.282 5.982 35.340 1.00 89.81 241 ASN A N 1
ATOM 1964 C CA . ASN A 1 241 ? -6.017 7.193 36.121 1.00 89.81 241 ASN A CA 1
ATOM 1965 C C . ASN A 1 241 ? -7.186 7.531 37.060 1.00 89.81 241 ASN A C 1
ATOM 1967 O O . ASN A 1 241 ? -6.982 7.853 38.224 1.00 89.81 241 ASN A O 1
ATOM 1971 N N . SER A 1 242 ? -8.430 7.385 36.584 1.00 88.19 242 SER A N 1
ATOM 1972 C CA . SER A 1 242 ? -9.615 7.633 37.416 1.00 88.19 242 SER A CA 1
ATOM 1973 C C . SER A 1 242 ? -9.767 6.652 38.586 1.00 88.19 242 SER A C 1
ATOM 1975 O O . SER A 1 242 ? -10.400 6.987 39.586 1.00 88.19 242 SER A O 1
ATOM 1977 N N . LEU A 1 243 ? -9.221 5.437 38.463 1.00 85.62 243 LEU A N 1
ATOM 1978 C CA . LEU A 1 243 ? -9.228 4.427 39.521 1.00 85.62 243 LEU A CA 1
ATOM 1979 C C . LEU A 1 243 ? -8.086 4.660 40.515 1.00 85.62 243 LEU A C 1
ATOM 1981 O O . LEU A 1 243 ? -8.309 4.556 41.717 1.00 85.62 243 LEU A O 1
ATOM 1985 N N . GLU A 1 244 ? -6.901 5.036 40.033 1.00 85.12 244 GLU A N 1
ATOM 1986 C CA . GLU A 1 244 ? -5.761 5.401 40.882 1.00 85.12 244 GLU A CA 1
ATOM 1987 C C . GLU A 1 244 ? -6.064 6.642 41.732 1.00 85.12 244 GLU A C 1
ATOM 1989 O O . GLU A 1 244 ? -5.912 6.599 42.952 1.00 85.12 244 GLU A O 1
ATOM 1994 N N . GLU A 1 245 ? -6.619 7.702 41.131 1.00 83.88 245 GLU A N 1
ATOM 1995 C CA . GLU A 1 245 ? -7.065 8.893 41.869 1.00 83.88 245 GLU A CA 1
ATOM 1996 C C . GLU A 1 245 ? -8.079 8.535 42.959 1.00 83.88 245 GLU A C 1
ATOM 1998 O O . GLU A 1 245 ? -8.062 9.100 44.049 1.00 83.88 245 GLU A O 1
ATOM 2003 N N . GLN A 1 246 ? -8.965 7.577 42.685 1.00 78.31 246 GLN A N 1
ATOM 2004 C CA . GLN A 1 246 ? -9.943 7.109 43.659 1.00 78.31 246 GLN A CA 1
ATOM 2005 C C . GLN A 1 246 ? -9.330 6.295 44.806 1.00 78.31 246 GLN A C 1
ATOM 2007 O O . GLN A 1 246 ? -9.897 6.307 45.902 1.00 78.31 246 GLN A O 1
ATOM 2012 N N . ASN A 1 247 ? -8.211 5.605 44.583 1.00 72.56 247 ASN A N 1
ATOM 2013 C CA . ASN A 1 247 ? -7.502 4.845 45.613 1.00 72.56 247 ASN A CA 1
ATOM 2014 C C . ASN A 1 247 ? -6.707 5.721 46.573 1.00 72.56 247 ASN A C 1
ATOM 2016 O O . ASN A 1 247 ? -6.661 5.422 47.767 1.00 72.56 247 ASN A O 1
ATOM 2020 N N . ASP A 1 248 ? -6.110 6.802 46.072 1.00 70.81 248 ASP A N 1
ATOM 2021 C CA . ASP A 1 248 ? -5.248 7.678 46.869 1.00 70.81 248 ASP A CA 1
ATOM 2022 C C . ASP A 1 248 ? -6.016 8.490 47.928 1.00 70.81 248 ASP A C 1
ATOM 2024 O O . ASP A 1 248 ? -5.412 9.039 48.852 1.00 70.81 248 ASP A O 1
ATOM 2028 N N . PHE A 1 249 ? -7.354 8.539 47.874 1.00 63.03 249 PHE A N 1
ATOM 2029 C CA . PHE A 1 249 ? -8.157 9.234 48.884 1.00 63.03 249 PHE A CA 1
ATOM 2030 C C . PHE A 1 249 ? -8.185 8.482 50.238 1.00 63.03 249 PHE A C 1
ATOM 2032 O O . PHE A 1 249 ? -8.869 7.460 50.374 1.00 63.03 249 PHE A O 1
ATOM 2039 N N . PRO A 1 250 ? -7.586 9.031 51.320 1.00 56.16 250 PRO A N 1
ATOM 2040 C CA . PRO A 1 250 ? -7.493 8.356 52.622 1.00 56.16 250 PRO A CA 1
ATOM 2041 C C . PRO A 1 250 ? -8.856 8.127 53.301 1.00 56.16 250 PRO A C 1
ATOM 2043 O O . PRO A 1 250 ? -9.000 7.226 54.129 1.00 56.16 250 PRO A O 1
ATOM 2046 N N . ALA A 1 251 ? -9.883 8.899 52.927 1.00 50.53 251 ALA A N 1
ATOM 2047 C CA . ALA A 1 251 ? -11.252 8.749 53.424 1.00 50.53 251 ALA A CA 1
ATOM 2048 C C . ALA A 1 251 ? -11.934 7.441 52.963 1.00 50.53 251 ALA A C 1
ATOM 2050 O O . ALA A 1 251 ? -12.927 7.017 53.560 1.00 50.53 251 ALA A O 1
ATOM 2051 N N . ARG A 1 252 ? -11.406 6.766 51.931 1.00 51.97 252 ARG A N 1
ATOM 2052 C CA . ARG A 1 252 ? -12.010 5.549 51.368 1.00 51.97 252 ARG A CA 1
ATOM 2053 C C . ARG A 1 252 ? -11.663 4.260 52.099 1.00 51.97 252 ARG A C 1
ATOM 2055 O O . ARG A 1 252 ? -12.487 3.354 52.105 1.00 51.97 252 ARG A O 1
ATOM 2062 N N . LYS A 1 253 ? -10.545 4.213 52.837 1.00 53.56 253 LYS A N 1
ATOM 2063 C CA . LYS A 1 253 ? -10.233 3.099 53.762 1.00 53.56 253 LYS A CA 1
ATOM 2064 C C . LYS A 1 253 ? -11.380 2.793 54.740 1.00 53.56 253 LYS A C 1
ATOM 2066 O O . LYS A 1 253 ? -11.472 1.683 55.255 1.00 53.56 253 LYS A O 1
ATOM 2071 N N . TRP A 1 254 ? -12.253 3.772 54.981 1.00 50.53 254 TRP A N 1
ATOM 2072 C CA . TRP A 1 254 ? -13.357 3.713 55.937 1.00 50.53 254 TRP A CA 1
ATOM 2073 C C . TRP A 1 254 ? -14.724 3.435 55.295 1.00 50.53 254 TRP A C 1
ATOM 2075 O O . TRP A 1 254 ? -15.642 2.981 55.976 1.00 50.53 254 TRP A O 1
ATOM 2085 N N . THR A 1 255 ? -14.877 3.661 53.987 1.00 54.03 255 THR A N 1
ATOM 2086 C CA . THR A 1 255 ? -16.118 3.396 53.248 1.00 54.03 255 THR A CA 1
ATOM 2087 C C . THR A 1 255 ? -15.948 2.093 52.471 1.00 54.03 255 THR A C 1
ATOM 2089 O O . THR A 1 255 ? -15.365 2.074 51.399 1.00 54.03 255 THR A O 1
ATOM 2092 N N . LYS A 1 256 ? -16.456 0.980 53.020 1.00 56.19 256 LYS A N 1
ATOM 2093 C CA . LYS A 1 256 ? -16.421 -0.393 52.456 1.00 56.19 256 LYS A CA 1
ATOM 2094 C C . LYS A 1 256 ? -17.144 -0.566 51.096 1.00 56.19 256 LYS A C 1
ATOM 2096 O O . LYS A 1 256 ? -17.707 -1.625 50.830 1.00 56.19 256 LYS A O 1
ATOM 2101 N N . LYS A 1 257 ? -17.239 0.466 50.260 1.00 61.12 257 LYS A N 1
ATOM 2102 C CA . LYS A 1 257 ? -17.898 0.384 48.957 1.00 61.12 257 LYS A CA 1
ATOM 2103 C C . LYS A 1 257 ? -16.893 -0.171 47.949 1.00 61.12 257 LYS A C 1
ATOM 2105 O O . LYS A 1 257 ? -15.819 0.404 47.804 1.00 61.12 257 LYS A O 1
ATOM 2110 N N . ALA A 1 258 ? -17.243 -1.281 47.300 1.00 62.75 258 ALA A N 1
ATOM 2111 C CA . ALA A 1 258 ? -16.407 -1.894 46.272 1.00 62.75 258 ALA A CA 1
ATOM 2112 C C . ALA A 1 258 ? -16.097 -0.879 45.161 1.00 62.75 258 ALA A C 1
ATOM 2114 O O . ALA A 1 258 ? -16.974 -0.125 44.728 1.00 62.75 258 ALA A O 1
ATOM 2115 N N . ILE A 1 259 ? -14.837 -0.850 44.742 1.00 64.50 259 ILE A N 1
ATOM 2116 C CA . ILE A 1 259 ? -14.334 -0.068 43.610 1.00 64.50 259 ILE A CA 1
ATOM 2117 C C . ILE A 1 259 ? -14.762 -0.754 42.314 1.00 64.50 259 ILE A C 1
ATOM 2119 O O . ILE A 1 259 ? -15.081 -0.095 41.321 1.00 64.50 259 ILE A O 1
ATOM 2123 N N . PHE A 1 260 ? -14.832 -2.086 42.343 1.00 70.19 260 PHE A N 1
ATOM 2124 C CA . PHE A 1 260 ? -15.414 -2.870 41.271 1.00 70.19 260 PHE A CA 1
ATOM 2125 C C . PHE A 1 260 ? -16.944 -2.853 41.353 1.00 70.19 260 PHE A C 1
ATOM 2127 O O . PHE A 1 260 ? -17.574 -3.671 42.023 1.00 70.19 260 PHE A O 1
ATOM 2134 N N . ASP A 1 261 ? -17.544 -1.907 40.640 1.00 77.75 261 ASP A N 1
ATOM 2135 C CA . ASP A 1 261 ? -18.978 -1.911 40.360 1.00 77.75 261 ASP A CA 1
ATOM 2136 C C . ASP A 1 261 ? -19.280 -2.715 39.080 1.00 77.75 261 ASP A C 1
ATOM 2138 O O . ASP A 1 261 ? -18.443 -2.811 38.173 1.00 77.75 261 ASP A O 1
ATOM 2142 N N . GLU A 1 262 ? -20.500 -3.245 38.959 1.00 80.25 262 GLU A N 1
ATOM 2143 C CA . GLU A 1 262 ? -20.977 -3.959 37.765 1.00 80.25 262 GLU A CA 1
ATOM 2144 C C . GLU A 1 262 ? -20.791 -3.109 36.498 1.00 80.25 262 GLU A C 1
ATOM 2146 O O . GLU A 1 262 ? -20.406 -3.617 35.442 1.00 80.25 262 GLU A O 1
ATOM 2151 N N . ASN A 1 263 ? -20.957 -1.789 36.619 1.00 85.44 263 ASN A N 1
ATOM 2152 C CA . ASN A 1 263 ? -20.740 -0.830 35.538 1.00 85.44 263 ASN A CA 1
ATOM 2153 C C . ASN A 1 263 ? -19.308 -0.855 34.978 1.00 85.44 263 ASN A C 1
ATOM 2155 O O . ASN A 1 263 ? -19.121 -0.803 33.759 1.00 85.44 263 ASN A O 1
ATOM 2159 N N . LEU A 1 264 ? -18.295 -0.956 35.847 1.00 84.62 264 LEU A N 1
ATOM 2160 C CA . LEU A 1 264 ? -16.891 -1.020 35.432 1.00 84.62 264 LEU A CA 1
ATOM 2161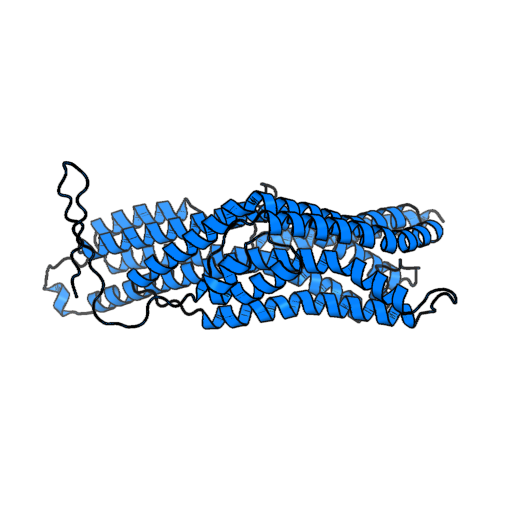 C C . LEU A 1 264 ? -16.596 -2.355 34.741 1.00 84.62 264 LEU A C 1
ATOM 2163 O O . LEU A 1 264 ? -15.965 -2.372 33.683 1.00 84.62 264 LEU A O 1
ATOM 2167 N N . GLY A 1 265 ? -17.111 -3.457 35.296 1.00 85.31 265 GLY A N 1
ATOM 2168 C CA . GLY A 1 265 ? -17.009 -4.784 34.689 1.00 85.31 265 GLY A CA 1
ATOM 2169 C C . GLY A 1 265 ? -17.618 -4.829 33.285 1.00 85.31 265 GLY A C 1
ATOM 2170 O O . GLY A 1 265 ? -16.966 -5.277 32.339 1.00 85.31 265 GLY A O 1
ATOM 2171 N N . HIS A 1 266 ? -18.831 -4.294 33.114 1.00 88.44 266 HIS A N 1
ATOM 2172 C CA . HIS A 1 266 ? -19.489 -4.206 31.809 1.00 88.44 266 HIS A CA 1
ATOM 2173 C C . HIS A 1 266 ? -18.722 -3.324 30.820 1.00 88.44 266 HIS A C 1
ATOM 2175 O O . HIS A 1 266 ? -18.543 -3.726 29.668 1.00 88.44 266 HIS A O 1
ATOM 2181 N N . LYS A 1 267 ? -18.222 -2.159 31.256 1.00 89.69 267 LYS A N 1
ATOM 2182 C CA . LYS A 1 267 ? -17.402 -1.279 30.411 1.00 89.69 267 LYS A CA 1
ATOM 2183 C C . LYS A 1 267 ? -16.152 -2.005 29.913 1.00 89.69 267 LYS A C 1
ATOM 2185 O O . LYS A 1 267 ? -15.862 -1.981 28.720 1.00 89.69 267 LYS A O 1
ATOM 2190 N N . LEU A 1 268 ? -15.448 -2.703 30.801 1.00 88.94 268 LEU A N 1
ATOM 2191 C CA . LEU A 1 268 ? -14.234 -3.436 30.460 1.00 88.94 268 LEU A CA 1
ATOM 2192 C C . LEU A 1 268 ? -14.491 -4.555 29.444 1.00 88.94 268 LEU A C 1
ATOM 2194 O O . LEU A 1 268 ? -13.766 -4.677 28.458 1.00 88.94 268 LEU A O 1
ATOM 2198 N N . ILE A 1 269 ? -15.561 -5.329 29.646 1.00 89.75 269 ILE A N 1
ATOM 2199 C CA . ILE A 1 269 ? -15.979 -6.378 28.709 1.00 89.75 269 ILE A CA 1
ATOM 2200 C C . ILE A 1 269 ? -16.246 -5.778 27.322 1.00 89.75 269 ILE A C 1
ATOM 2202 O O . ILE A 1 269 ? -15.773 -6.319 26.321 1.00 89.75 269 ILE A O 1
ATOM 2206 N N . ARG A 1 270 ? -16.941 -4.633 27.241 1.00 91.56 270 ARG A N 1
ATOM 2207 C CA . ARG A 1 270 ? -17.185 -3.936 25.966 1.00 91.56 270 ARG A CA 1
ATOM 2208 C C . ARG A 1 270 ? -15.888 -3.481 25.294 1.00 91.56 270 ARG A C 1
ATOM 2210 O O . ARG A 1 270 ? -15.730 -3.708 24.097 1.00 91.56 270 ARG A O 1
ATOM 2217 N N . LEU A 1 271 ? -14.940 -2.915 26.042 1.00 91.56 271 LEU A N 1
ATOM 2218 C CA . LEU A 1 271 ? -13.637 -2.500 25.501 1.00 91.56 271 LEU A CA 1
ATOM 2219 C C . LEU A 1 271 ? -12.825 -3.693 24.972 1.00 91.56 271 LEU A C 1
ATOM 2221 O O . LEU A 1 271 ? -12.215 -3.597 23.908 1.00 91.56 271 LEU A O 1
ATOM 2225 N N . CYS A 1 272 ? -12.867 -4.844 25.647 1.00 89.56 272 CYS A N 1
ATOM 2226 C CA . CYS A 1 272 ? -12.233 -6.068 25.153 1.00 89.56 272 CYS A CA 1
ATOM 2227 C C . CYS A 1 272 ? -12.914 -6.619 23.892 1.00 89.56 272 CYS A C 1
ATOM 2229 O O . CYS A 1 272 ? -12.231 -7.086 22.981 1.00 89.56 272 CYS A O 1
ATOM 2231 N N . HIS A 1 273 ? -14.243 -6.534 23.795 1.00 91.25 273 HIS A N 1
ATOM 2232 C CA . HIS A 1 273 ? -14.944 -6.871 22.555 1.00 91.25 273 HIS A CA 1
ATOM 2233 C C . HIS A 1 273 ? -14.547 -5.943 21.402 1.00 91.25 273 HIS A C 1
ATOM 2235 O O . HIS A 1 273 ? -14.331 -6.428 20.292 1.00 91.25 273 HIS A O 1
ATOM 2241 N N . LEU A 1 274 ? -14.386 -4.642 21.665 1.00 94.00 274 LEU A N 1
ATOM 2242 C CA . LEU A 1 274 ? -13.896 -3.686 20.670 1.00 94.00 274 LEU A CA 1
ATOM 2243 C C . LEU A 1 274 ? -12.466 -4.004 20.233 1.00 94.00 274 LEU A C 1
ATOM 2245 O O . LEU A 1 274 ? -12.205 -4.016 19.035 1.00 94.00 274 LEU A O 1
ATOM 2249 N N . HIS A 1 275 ? -11.562 -4.336 21.162 1.00 93.94 275 HIS A N 1
ATOM 2250 C CA . HIS A 1 275 ? -10.204 -4.790 20.829 1.00 93.94 275 HIS A CA 1
ATOM 2251 C C . HIS A 1 275 ? -10.222 -5.978 19.859 1.00 93.94 275 HIS A C 1
ATOM 2253 O O . HIS A 1 275 ? -9.592 -5.924 18.800 1.00 93.94 275 HIS A O 1
ATOM 2259 N N . ALA A 1 276 ? -10.998 -7.015 20.185 1.00 92.00 276 ALA A N 1
ATOM 2260 C CA . ALA A 1 276 ? -11.120 -8.207 19.352 1.00 92.00 276 ALA A CA 1
ATOM 2261 C C . ALA A 1 276 ? -11.736 -7.891 17.976 1.00 92.00 276 ALA A C 1
ATOM 2263 O O . ALA A 1 276 ? -11.324 -8.456 16.961 1.00 92.00 276 ALA A O 1
ATOM 2264 N N . GLU A 1 277 ? -12.704 -6.972 17.918 1.00 94.06 277 GLU A N 1
ATOM 2265 C CA . GLU A 1 277 ? -13.320 -6.528 16.667 1.00 94.06 277 GLU A CA 1
ATOM 2266 C C . GLU A 1 277 ? -12.327 -5.751 15.787 1.00 94.06 277 GLU A C 1
ATOM 2268 O O . GLU A 1 277 ? -12.224 -6.070 14.600 1.00 94.06 277 GLU A O 1
ATOM 2273 N N . ILE A 1 278 ? -11.536 -4.826 16.354 1.00 95.56 278 ILE A N 1
ATOM 2274 C CA . ILE A 1 278 ? -10.457 -4.123 15.631 1.00 95.56 278 ILE A CA 1
ATOM 2275 C C . ILE A 1 278 ? -9.444 -5.139 15.102 1.00 95.56 278 ILE A C 1
ATOM 2277 O O . ILE A 1 278 ? -9.134 -5.128 13.913 1.00 95.56 278 ILE A O 1
ATOM 2281 N N . GLY A 1 279 ? -8.975 -6.057 15.954 1.00 94.19 279 GLY A N 1
ATOM 2282 C CA . GLY A 1 279 ? -8.013 -7.089 15.566 1.00 94.19 279 GLY A CA 1
ATOM 2283 C C . GLY A 1 279 ? -8.526 -7.960 14.417 1.00 94.19 279 GLY A C 1
ATOM 2284 O O . GLY A 1 279 ? -7.813 -8.193 13.439 1.00 94.19 279 GLY A O 1
ATOM 2285 N N . ARG A 1 280 ? -9.798 -8.376 14.468 1.00 94.12 280 ARG A N 1
ATOM 2286 C CA . ARG A 1 280 ? -10.438 -9.135 13.384 1.00 94.12 280 ARG A CA 1
ATOM 2287 C C . ARG A 1 280 ? -10.494 -8.336 12.080 1.00 94.12 280 ARG A C 1
ATOM 2289 O O . ARG A 1 280 ? -10.229 -8.908 11.024 1.00 94.12 280 ARG A O 1
ATOM 2296 N N . ILE A 1 281 ? -10.810 -7.041 12.135 1.00 96.06 281 ILE A N 1
ATOM 2297 C CA . ILE A 1 281 ? -10.822 -6.170 10.950 1.00 96.06 281 ILE A CA 1
ATOM 2298 C C . ILE A 1 281 ? -9.407 -6.026 10.375 1.00 96.06 281 ILE A C 1
ATOM 2300 O O . ILE A 1 281 ? -9.231 -6.187 9.169 1.00 96.06 281 ILE A O 1
ATOM 2304 N N . SER A 1 282 ? -8.385 -5.808 11.208 1.00 95.69 282 SER A N 1
ATOM 2305 C CA . SER A 1 282 ? -6.985 -5.741 10.761 1.00 95.69 282 SER A CA 1
ATOM 2306 C C . SER A 1 282 ? -6.537 -7.036 10.067 1.00 95.69 282 SER A C 1
ATOM 2308 O O . SER A 1 282 ? -5.869 -6.987 9.034 1.00 95.69 282 SER A O 1
ATOM 2310 N N . LEU A 1 283 ? -6.955 -8.205 10.567 1.00 93.94 283 LEU A N 1
ATOM 2311 C CA . LEU A 1 283 ? -6.699 -9.493 9.908 1.00 93.94 283 LEU A CA 1
ATOM 2312 C C . LEU A 1 283 ? -7.435 -9.624 8.568 1.00 93.94 283 LEU A C 1
ATOM 2314 O O . LEU A 1 283 ? -6.874 -10.159 7.613 1.00 93.94 283 LEU A O 1
ATOM 2318 N N . GLN A 1 284 ? -8.670 -9.125 8.469 1.00 95.25 284 GLN A N 1
ATOM 2319 C CA . GLN A 1 284 ? -9.418 -9.102 7.208 1.00 95.25 284 GLN A CA 1
ATOM 2320 C C . GLN A 1 284 ? -8.775 -8.173 6.176 1.00 95.25 284 GLN A C 1
ATOM 2322 O O . GLN A 1 284 ? -8.666 -8.563 5.016 1.00 95.25 284 GLN A O 1
ATOM 2327 N N . ILE A 1 285 ? -8.291 -6.997 6.595 1.00 96.44 285 ILE A N 1
ATOM 2328 C CA . ILE A 1 285 ? -7.509 -6.090 5.742 1.00 96.44 285 ILE A CA 1
ATOM 2329 C C . ILE A 1 285 ? -6.290 -6.843 5.207 1.00 96.44 285 ILE A C 1
ATOM 2331 O O . ILE A 1 285 ? -6.118 -6.954 3.996 1.00 96.44 285 ILE A O 1
ATOM 2335 N N . ASN A 1 286 ? -5.491 -7.453 6.085 1.00 94.81 286 ASN A N 1
ATOM 2336 C CA . ASN A 1 286 ? -4.336 -8.235 5.652 1.00 94.81 286 ASN A CA 1
ATOM 2337 C C . ASN A 1 286 ? -4.736 -9.378 4.701 1.00 94.81 286 ASN A C 1
ATOM 2339 O O . ASN A 1 286 ? -4.083 -9.585 3.687 1.00 94.81 286 ASN A O 1
ATOM 2343 N N . ARG A 1 287 ? -5.857 -10.070 4.935 1.00 93.88 287 ARG A N 1
ATOM 2344 C CA . ARG A 1 287 ? -6.353 -11.123 4.033 1.00 93.88 287 ARG A CA 1
ATOM 2345 C C . ARG A 1 287 ? -6.736 -10.607 2.642 1.00 93.88 287 ARG A C 1
ATOM 2347 O O . ARG A 1 287 ? -6.611 -11.360 1.688 1.00 93.88 287 ARG A O 1
ATOM 2354 N N . ILE A 1 288 ? -7.164 -9.361 2.477 1.00 94.44 288 ILE A N 1
ATOM 2355 C CA . ILE A 1 288 ? -7.416 -8.809 1.134 1.00 94.44 288 ILE A CA 1
ATOM 2356 C C . ILE A 1 288 ? -6.095 -8.487 0.425 1.00 94.44 288 ILE A C 1
ATOM 2358 O O . ILE A 1 288 ? -5.929 -8.814 -0.747 1.00 94.44 288 ILE A O 1
ATOM 2362 N N . PHE A 1 289 ? -5.145 -7.897 1.152 1.00 94.06 289 PHE A N 1
ATOM 2363 C CA . PHE A 1 289 ? -3.929 -7.307 0.585 1.00 94.06 289 PHE A CA 1
ATOM 2364 C C . PHE A 1 289 ? -2.680 -8.210 0.656 1.00 94.06 289 PHE A C 1
ATOM 2366 O O . PHE A 1 289 ? -1.634 -7.852 0.125 1.00 94.06 289 PHE A O 1
ATOM 2373 N N . HIS A 1 290 ? -2.747 -9.392 1.281 1.00 91.00 290 HIS A N 1
ATOM 2374 C CA . HIS A 1 290 ? -1.570 -10.250 1.493 1.00 91.00 290 HIS A CA 1
ATOM 2375 C C . HIS A 1 290 ? -0.882 -10.672 0.188 1.00 91.00 290 HIS A C 1
ATOM 2377 O O . HIS A 1 290 ? 0.345 -10.701 0.140 1.00 91.00 290 HIS A O 1
ATOM 2383 N N . LEU A 1 291 ? -1.642 -10.998 -0.867 1.00 90.88 291 LEU A N 1
ATOM 2384 C CA . LEU A 1 291 ? -1.071 -11.388 -2.160 1.00 90.88 291 LEU A CA 1
ATOM 2385 C C . LEU A 1 291 ? -0.360 -10.209 -2.833 1.00 90.88 291 LEU A C 1
ATOM 2387 O O . LEU A 1 291 ? 0.738 -10.373 -3.357 1.00 90.88 291 LEU A O 1
ATOM 2391 N N . GLU A 1 292 ? -0.968 -9.026 -2.783 1.00 91.44 292 GLU A N 1
ATOM 2392 C CA . GLU A 1 292 ? -0.380 -7.794 -3.309 1.00 91.44 292 GLU A CA 1
ATOM 2393 C C . GLU A 1 292 ? 0.918 -7.447 -2.576 1.00 91.44 292 GLU A C 1
ATOM 2395 O O . GLU A 1 292 ? 1.949 -7.235 -3.212 1.00 91.44 292 GLU A O 1
ATOM 2400 N N . ASN A 1 293 ? 0.886 -7.445 -1.240 1.00 91.94 293 ASN A N 1
ATOM 2401 C CA . ASN A 1 293 ? 2.057 -7.169 -0.414 1.00 91.94 293 ASN A CA 1
ATOM 2402 C C . ASN A 1 293 ? 3.182 -8.176 -0.693 1.00 91.94 293 ASN A C 1
ATOM 2404 O O . ASN A 1 293 ? 4.338 -7.776 -0.806 1.00 91.94 293 ASN A O 1
ATOM 2408 N N . PHE A 1 294 ? 2.849 -9.458 -0.876 1.00 91.62 294 PHE A N 1
ATOM 2409 C CA . PHE A 1 294 ? 3.814 -10.497 -1.234 1.00 91.62 294 PHE A CA 1
ATOM 2410 C C . PHE A 1 294 ? 4.500 -10.226 -2.578 1.00 91.62 294 PHE A C 1
ATOM 2412 O O . PHE A 1 294 ? 5.727 -10.153 -2.636 1.00 91.62 294 PHE A O 1
ATOM 2419 N N . LEU A 1 295 ? 3.714 -10.061 -3.648 1.00 91.62 295 LEU A N 1
ATOM 2420 C CA . LEU A 1 295 ? 4.239 -9.851 -5.002 1.00 91.62 295 LEU A CA 1
ATOM 2421 C C . LEU A 1 295 ? 5.048 -8.556 -5.087 1.00 91.62 295 LEU A C 1
ATOM 2423 O O . LEU A 1 295 ? 6.142 -8.542 -5.643 1.00 91.62 295 LEU A O 1
ATOM 2427 N N . SER A 1 296 ? 4.549 -7.495 -4.454 1.00 90.12 296 SER A N 1
ATOM 2428 C CA . SER A 1 296 ? 5.253 -6.223 -4.331 1.00 90.12 296 SER A CA 1
ATOM 2429 C C . SER A 1 296 ? 6.601 -6.379 -3.633 1.00 90.12 296 SER A C 1
ATOM 2431 O O . SER A 1 296 ? 7.613 -5.900 -4.139 1.00 90.12 296 SER A O 1
ATOM 2433 N N . MET A 1 297 ? 6.648 -7.028 -2.466 1.00 90.94 297 MET A N 1
ATOM 2434 C CA . MET A 1 297 ? 7.905 -7.200 -1.735 1.00 90.94 297 MET A CA 1
ATOM 2435 C C . MET A 1 297 ? 8.902 -8.036 -2.538 1.00 90.94 297 MET A C 1
ATOM 2437 O O . MET A 1 297 ? 10.061 -7.649 -2.629 1.00 90.94 297 MET A O 1
ATOM 2441 N N . LEU A 1 298 ? 8.452 -9.121 -3.177 1.00 90.88 298 LEU A N 1
ATOM 2442 C CA . LEU A 1 298 ? 9.298 -9.946 -4.040 1.00 90.88 298 LEU A CA 1
ATOM 2443 C C . LEU A 1 298 ? 9.879 -9.137 -5.209 1.00 90.88 298 LEU A C 1
ATOM 2445 O O . LEU A 1 298 ? 11.080 -9.204 -5.470 1.00 90.88 298 LEU A O 1
ATOM 2449 N N . PHE A 1 299 ? 9.046 -8.335 -5.876 1.00 91.25 299 PHE A N 1
ATOM 2450 C CA . PHE A 1 299 ? 9.502 -7.469 -6.956 1.00 91.25 299 PHE A CA 1
ATOM 2451 C C . PHE A 1 299 ? 10.500 -6.411 -6.466 1.00 91.25 299 PHE A C 1
ATOM 2453 O O . PHE A 1 299 ? 11.539 -6.216 -7.093 1.00 91.25 299 PHE A O 1
ATOM 2460 N N . ASN A 1 300 ? 10.245 -5.767 -5.321 1.00 91.88 300 ASN A N 1
ATOM 2461 C CA . ASN A 1 300 ? 11.182 -4.794 -4.756 1.00 91.88 300 ASN A CA 1
ATOM 2462 C C . ASN A 1 300 ? 12.534 -5.442 -4.393 1.00 91.88 300 ASN A C 1
ATOM 2464 O O . ASN A 1 300 ? 13.558 -4.789 -4.576 1.00 91.88 300 ASN A O 1
ATOM 2468 N N . ILE A 1 301 ? 12.578 -6.706 -3.935 1.00 91.81 301 ILE A N 1
ATOM 2469 C CA . ILE A 1 301 ? 13.851 -7.430 -3.726 1.00 91.81 301 ILE A CA 1
ATOM 2470 C C . ILE A 1 301 ? 14.589 -7.558 -5.050 1.00 91.81 301 ILE A C 1
ATOM 2472 O O . ILE A 1 301 ? 15.752 -7.170 -5.134 1.00 91.81 301 ILE A O 1
ATOM 2476 N N . LEU A 1 302 ? 13.913 -8.080 -6.078 1.00 91.38 302 LEU A N 1
ATOM 2477 C CA . LEU A 1 302 ? 14.509 -8.289 -7.396 1.00 91.38 302 LEU A CA 1
ATOM 2478 C C . LEU A 1 302 ? 15.068 -6.978 -7.960 1.00 91.38 302 LEU A C 1
ATOM 2480 O O . LEU A 1 302 ? 16.201 -6.940 -8.441 1.00 91.38 302 LEU A O 1
ATOM 2484 N N . LEU A 1 303 ? 14.302 -5.895 -7.840 1.00 90.88 303 LEU A N 1
ATOM 2485 C CA . LEU A 1 303 ? 14.692 -4.564 -8.281 1.00 90.88 303 LEU A CA 1
ATOM 2486 C C . LEU A 1 303 ? 15.915 -4.041 -7.515 1.00 90.88 303 LEU A C 1
ATOM 2488 O O . LEU A 1 303 ? 16.873 -3.604 -8.144 1.00 90.88 303 LEU A O 1
ATOM 2492 N N . ILE A 1 304 ? 15.922 -4.115 -6.178 1.00 93.12 304 ILE A N 1
ATOM 2493 C CA . ILE A 1 304 ? 17.042 -3.630 -5.354 1.00 93.12 304 ILE A CA 1
ATOM 2494 C C . ILE A 1 304 ? 18.313 -4.434 -5.630 1.00 93.12 304 ILE A C 1
ATOM 2496 O O . ILE A 1 304 ? 19.372 -3.842 -5.819 1.00 93.12 304 ILE A O 1
ATOM 2500 N N . VAL A 1 305 ? 18.218 -5.766 -5.676 1.00 92.69 305 VAL A N 1
ATOM 2501 C CA . VAL A 1 305 ? 19.356 -6.651 -5.967 1.00 92.69 305 VAL A CA 1
ATOM 2502 C C . VAL A 1 305 ? 19.958 -6.309 -7.325 1.00 92.69 305 VAL A C 1
ATOM 2504 O O . VAL A 1 305 ? 21.169 -6.135 -7.444 1.00 92.69 305 VAL A O 1
ATOM 2507 N N . THR A 1 306 ? 19.106 -6.153 -8.337 1.00 89.69 306 THR A N 1
ATOM 2508 C CA . THR A 1 306 ? 19.551 -5.857 -9.698 1.00 89.69 306 THR A CA 1
ATOM 2509 C C . THR A 1 306 ? 20.166 -4.461 -9.796 1.00 89.69 306 THR A C 1
ATOM 2511 O O . THR A 1 306 ? 21.216 -4.294 -10.407 1.00 89.69 306 THR A O 1
ATOM 2514 N N . GLN A 1 307 ? 19.577 -3.463 -9.133 1.00 90.69 307 GLN A N 1
ATOM 2515 C CA . GLN A 1 307 ? 20.129 -2.107 -9.075 1.00 90.69 307 GLN A CA 1
ATOM 2516 C C . GLN A 1 307 ? 21.490 -2.071 -8.371 1.00 90.69 307 GLN A C 1
ATOM 2518 O O . GLN A 1 307 ? 22.431 -1.495 -8.903 1.00 90.69 307 GLN A O 1
ATOM 2523 N N . MET A 1 308 ? 21.638 -2.739 -7.224 1.00 91.50 308 MET A N 1
ATOM 2524 C CA . MET A 1 308 ? 22.926 -2.847 -6.527 1.00 91.50 308 MET A CA 1
ATOM 2525 C C . MET A 1 308 ? 23.994 -3.536 -7.386 1.00 91.50 308 MET A C 1
ATOM 2527 O O . MET A 1 308 ? 25.144 -3.100 -7.408 1.00 91.50 308 MET A O 1
ATOM 2531 N N . PHE A 1 309 ? 23.616 -4.581 -8.125 1.00 88.75 309 PHE A N 1
ATOM 2532 C CA . PHE A 1 309 ? 24.513 -5.254 -9.060 1.00 88.75 309 PHE A CA 1
ATOM 2533 C C . PHE A 1 309 ? 24.962 -4.330 -10.202 1.00 88.75 309 PHE A C 1
ATOM 2535 O O . PHE A 1 309 ? 26.154 -4.249 -10.489 1.00 88.75 309 PHE A O 1
ATOM 2542 N N . PHE A 1 310 ? 24.051 -3.569 -10.814 1.00 87.50 310 PHE A N 1
ATOM 2543 C CA . PHE A 1 310 ? 24.420 -2.632 -11.879 1.00 87.50 310 PHE A CA 1
ATOM 2544 C C . PHE A 1 310 ? 25.193 -1.406 -11.378 1.00 87.50 310 PHE A C 1
ATOM 2546 O O . PHE A 1 310 ? 26.032 -0.897 -12.115 1.00 87.50 310 PHE A O 1
ATOM 2553 N N . ILE A 1 311 ? 25.006 -0.976 -10.123 1.00 89.81 311 ILE A N 1
ATOM 2554 C CA . ILE A 1 311 ? 25.892 0.015 -9.484 1.00 89.81 311 ILE A CA 1
ATOM 2555 C C . ILE A 1 311 ? 27.330 -0.515 -9.450 1.00 89.81 311 ILE A C 1
ATOM 2557 O O . ILE A 1 311 ? 28.261 0.209 -9.798 1.00 89.81 311 ILE A O 1
ATOM 2561 N N . TYR A 1 312 ? 27.515 -1.785 -9.079 1.00 88.06 312 TYR A N 1
ATOM 2562 C CA . TYR A 1 312 ? 28.829 -2.427 -9.091 1.00 88.06 312 TYR A CA 1
ATOM 2563 C C . TYR A 1 312 ? 29.429 -2.498 -10.507 1.00 88.06 312 TYR A C 1
ATOM 2565 O O . TYR A 1 312 ? 30.592 -2.144 -10.686 1.00 88.06 312 TYR A O 1
ATOM 2573 N N . LEU A 1 313 ? 28.647 -2.879 -11.524 1.00 85.12 313 LEU A N 1
ATOM 2574 C CA . LEU A 1 313 ? 29.129 -2.918 -12.913 1.00 85.12 313 LEU A CA 1
ATOM 2575 C C . LEU A 1 313 ? 29.468 -1.526 -13.472 1.00 85.12 313 LEU A C 1
ATOM 2577 O O . LEU A 1 313 ? 30.471 -1.368 -14.167 1.00 85.12 313 LEU A O 1
ATOM 2581 N N . SER A 1 314 ? 28.667 -0.511 -13.139 1.00 85.81 314 SER A N 1
ATOM 2582 C CA . SER A 1 314 ? 28.919 0.880 -13.530 1.00 85.81 314 SER A CA 1
ATOM 2583 C C . SER A 1 314 ? 30.210 1.413 -12.899 1.00 85.81 314 SER A C 1
ATOM 2585 O O . SER A 1 314 ? 31.008 2.050 -13.582 1.00 85.81 314 SER A O 1
ATOM 2587 N N . ALA A 1 315 ? 30.502 1.052 -11.643 1.00 87.00 315 ALA A N 1
ATOM 2588 C CA . ALA A 1 315 ? 31.778 1.377 -11.002 1.00 87.00 315 ALA A CA 1
ATOM 2589 C C . ALA A 1 315 ? 32.999 0.743 -11.707 1.00 87.00 315 ALA A C 1
ATOM 2591 O O . ALA A 1 315 ? 34.108 1.263 -11.594 1.00 87.00 315 ALA A O 1
ATOM 2592 N N . LEU A 1 316 ? 32.800 -0.349 -12.456 1.00 85.88 316 LEU A N 1
ATOM 2593 C CA . LEU A 1 316 ? 33.813 -0.990 -13.303 1.00 85.88 316 LEU A CA 1
ATOM 2594 C C . LEU A 1 316 ? 33.823 -0.468 -14.753 1.00 85.88 316 LEU A C 1
ATOM 2596 O O . LEU A 1 316 ? 34.555 -1.004 -15.582 1.00 85.88 316 LEU A O 1
ATOM 2600 N N . ASN A 1 317 ? 33.040 0.570 -15.069 1.00 82.38 317 ASN A N 1
ATOM 2601 C CA . ASN A 1 317 ? 32.872 1.140 -16.412 1.00 82.38 317 ASN A CA 1
ATOM 2602 C C . ASN A 1 317 ? 32.387 0.131 -17.475 1.00 82.38 317 ASN A C 1
ATOM 2604 O O . ASN A 1 317 ? 32.724 0.253 -18.654 1.00 82.38 317 ASN A O 1
ATOM 2608 N N . GLN A 1 318 ? 31.598 -0.871 -17.078 1.00 79.56 318 GLN A N 1
ATOM 2609 C CA . GLN A 1 318 ? 30.980 -1.817 -18.013 1.00 79.56 318 GLN A CA 1
ATOM 2610 C C . GLN A 1 318 ? 29.643 -1.290 -18.557 1.00 79.56 318 GLN A C 1
ATOM 2612 O O . GLN A 1 318 ? 29.001 -0.435 -17.948 1.00 79.56 318 GLN A O 1
ATOM 2617 N N . GLN A 1 319 ? 29.205 -1.797 -19.717 1.00 75.38 319 GLN A N 1
ATOM 2618 C CA . GLN A 1 319 ? 27.952 -1.360 -20.340 1.00 75.38 319 GLN A CA 1
ATOM 2619 C C . GLN A 1 319 ? 26.733 -1.765 -19.499 1.00 75.38 319 GLN A C 1
ATOM 2621 O O . GLN A 1 319 ? 26.523 -2.943 -19.207 1.00 75.38 319 GLN A O 1
ATOM 2626 N N . VAL A 1 320 ? 25.885 -0.786 -19.172 1.00 79.56 320 VAL A N 1
ATOM 2627 C CA . VAL A 1 320 ? 24.666 -0.980 -18.375 1.00 79.56 320 VAL A CA 1
ATOM 2628 C C . VAL A 1 320 ? 23.417 -0.902 -19.266 1.00 79.56 320 VAL A C 1
ATOM 2630 O O . VAL A 1 320 ? 23.351 -0.019 -20.126 1.00 79.56 320 VAL A O 1
ATOM 2633 N N . PRO A 1 321 ? 22.412 -1.786 -19.089 1.00 78.88 321 PRO A N 1
ATOM 2634 C CA . PRO A 1 321 ? 21.161 -1.733 -19.844 1.00 78.88 321 PRO A CA 1
ATOM 2635 C C . PRO A 1 321 ? 20.361 -0.435 -19.630 1.00 78.88 321 PRO A C 1
ATOM 2637 O O . PRO A 1 321 ? 20.413 0.149 -18.546 1.00 78.88 321 PRO A O 1
ATOM 2640 N N . PRO A 1 322 ? 19.515 -0.021 -20.596 1.00 74.06 322 PRO A N 1
ATOM 2641 C CA . PRO A 1 322 ? 18.785 1.252 -20.541 1.00 74.06 322 PRO A CA 1
ATOM 2642 C C . PRO A 1 322 ? 17.926 1.461 -19.283 1.00 74.06 322 PRO A C 1
ATOM 2644 O O . PRO A 1 322 ? 17.885 2.567 -18.749 1.00 74.06 322 PRO A O 1
ATOM 2647 N N . LEU A 1 323 ? 17.280 0.404 -18.771 1.00 72.88 323 LEU A N 1
ATOM 2648 C CA . LEU A 1 323 ? 16.443 0.459 -17.558 1.00 72.88 323 LEU A CA 1
ATOM 2649 C C . LEU A 1 323 ? 17.252 0.746 -16.285 1.00 72.88 323 LEU A C 1
ATOM 2651 O O . LEU A 1 323 ? 16.699 1.222 -15.302 1.00 72.88 323 LEU A O 1
ATOM 2655 N N . PHE A 1 324 ? 18.551 0.449 -16.300 1.00 77.81 324 PHE A N 1
ATOM 2656 C CA . PHE A 1 324 ? 19.455 0.628 -15.169 1.00 77.81 324 PHE A CA 1
ATOM 2657 C C . PHE A 1 324 ? 20.416 1.791 -15.390 1.00 77.81 324 PHE A C 1
ATOM 2659 O O . PHE A 1 324 ? 21.277 2.020 -14.559 1.00 77.81 324 PHE A O 1
ATOM 2666 N N . ARG A 1 325 ? 20.244 2.590 -16.451 1.00 76.31 325 ARG A N 1
ATOM 2667 C CA . ARG A 1 325 ? 21.121 3.731 -16.760 1.00 76.31 325 ARG A CA 1
ATOM 2668 C C . ARG A 1 325 ? 21.190 4.772 -15.632 1.00 76.31 325 ARG A C 1
ATOM 2670 O O . ARG A 1 325 ? 22.139 5.544 -15.569 1.00 76.31 325 ARG A O 1
ATOM 2677 N N . SER A 1 326 ? 20.248 4.762 -14.681 1.00 73.62 326 SER A N 1
ATOM 2678 C CA . SER A 1 326 ? 20.389 5.531 -13.439 1.00 73.62 326 SER A CA 1
ATOM 2679 C C . SER A 1 326 ? 21.662 5.219 -12.656 1.00 73.62 326 SER A C 1
ATOM 2681 O O . SER A 1 326 ? 22.076 6.050 -11.856 1.00 73.62 326 SER A O 1
ATOM 2683 N N . THR A 1 327 ? 22.275 4.048 -12.852 1.00 77.56 327 THR A N 1
ATOM 2684 C CA . THR A 1 327 ? 23.515 3.668 -12.170 1.00 77.56 327 THR A CA 1
ATOM 2685 C C . THR A 1 327 ? 24.728 4.459 -12.634 1.00 77.56 327 THR A C 1
ATOM 2687 O O . THR A 1 327 ? 25.648 4.612 -11.839 1.00 77.56 327 THR A O 1
ATOM 2690 N N . ASP A 1 328 ? 24.702 5.035 -13.843 1.00 79.75 328 ASP A N 1
ATOM 2691 C CA . ASP A 1 328 ? 25.782 5.901 -14.342 1.00 79.75 328 ASP A CA 1
ATOM 2692 C C . ASP A 1 328 ? 25.958 7.141 -13.454 1.00 79.75 328 ASP A C 1
ATOM 2694 O O . ASP A 1 328 ? 27.060 7.662 -13.286 1.00 79.75 328 ASP A O 1
ATOM 2698 N N . ASN A 1 329 ? 24.868 7.603 -12.833 1.00 85.56 329 ASN A N 1
ATOM 2699 C CA . ASN A 1 329 ? 24.914 8.621 -11.797 1.00 85.56 329 ASN A CA 1
ATOM 2700 C C . ASN A 1 329 ? 24.733 7.980 -10.418 1.00 85.56 329 ASN A C 1
ATOM 2702 O O . ASN A 1 329 ? 23.614 7.736 -9.958 1.00 85.56 329 ASN A O 1
ATOM 2706 N N . MET A 1 330 ? 25.850 7.789 -9.716 1.00 86.19 330 MET A N 1
ATOM 2707 C CA . MET A 1 330 ? 25.876 7.144 -8.402 1.00 86.19 330 MET A CA 1
ATOM 2708 C C . MET A 1 330 ? 24.903 7.776 -7.389 1.00 86.19 330 MET A C 1
ATOM 2710 O O . MET A 1 330 ? 24.280 7.058 -6.609 1.00 86.19 330 MET A O 1
ATOM 2714 N N . GLY A 1 331 ? 24.704 9.100 -7.423 1.00 88.25 331 GLY A N 1
ATOM 2715 C CA . GLY A 1 331 ? 23.768 9.778 -6.520 1.00 88.25 331 GLY A CA 1
ATOM 2716 C C . GLY A 1 331 ? 22.312 9.360 -6.741 1.00 88.25 331 GLY A C 1
ATOM 2717 O O . GLY A 1 331 ? 21.568 9.136 -5.785 1.00 88.25 331 GLY A O 1
ATOM 2718 N N . ILE A 1 332 ? 21.912 9.194 -8.000 1.00 88.56 332 ILE A N 1
ATOM 2719 C CA . ILE A 1 332 ? 20.542 8.826 -8.378 1.00 88.56 332 ILE A CA 1
ATOM 2720 C C . ILE A 1 332 ? 20.302 7.338 -8.145 1.00 88.56 332 ILE A C 1
ATOM 2722 O O . ILE A 1 332 ? 19.237 6.953 -7.663 1.00 88.56 332 ILE A O 1
ATOM 2726 N N . ALA A 1 333 ? 21.312 6.511 -8.400 1.00 89.00 333 ALA A N 1
ATOM 2727 C CA . ALA A 1 333 ? 21.277 5.090 -8.091 1.00 89.00 333 ALA A CA 1
ATOM 2728 C C . ALA A 1 333 ? 21.067 4.837 -6.587 1.00 89.00 333 ALA A C 1
ATOM 2730 O O . ALA A 1 333 ? 20.176 4.080 -6.195 1.00 89.00 333 ALA A O 1
ATOM 2731 N N . ILE A 1 334 ? 21.829 5.537 -5.734 1.00 90.44 334 ILE A N 1
ATOM 2732 C CA . ILE A 1 334 ? 21.679 5.471 -4.274 1.00 90.44 334 ILE A CA 1
ATOM 2733 C C . ILE A 1 334 ? 20.285 5.946 -3.857 1.00 90.44 334 ILE A C 1
ATOM 2735 O O . ILE A 1 334 ? 19.622 5.273 -3.065 1.00 90.44 334 ILE A O 1
ATOM 2739 N N . PHE A 1 335 ? 19.807 7.067 -4.411 1.00 91.75 335 PHE A N 1
ATOM 2740 C CA . PHE A 1 335 ? 18.451 7.549 -4.149 1.00 91.75 335 PHE A CA 1
ATOM 2741 C C . PHE A 1 335 ? 17.395 6.495 -4.507 1.00 91.75 335 PHE A C 1
ATOM 2743 O O . PHE A 1 335 ? 16.492 6.251 -3.709 1.00 91.75 335 PHE A O 1
ATOM 2750 N N . TYR A 1 336 ? 17.527 5.820 -5.653 1.00 91.31 336 TYR A N 1
ATOM 2751 C CA . TYR A 1 336 ? 16.573 4.797 -6.080 1.00 91.31 336 TYR A CA 1
ATOM 2752 C C . TYR A 1 336 ? 16.499 3.619 -5.116 1.00 91.31 336 TYR A C 1
ATOM 2754 O O . TYR A 1 336 ? 15.411 3.191 -4.725 1.00 91.31 336 TYR A O 1
ATOM 2762 N N . VAL A 1 337 ? 17.662 3.109 -4.714 1.00 92.62 337 VAL A N 1
ATOM 2763 C CA . VAL A 1 337 ? 17.770 1.988 -3.782 1.00 92.62 337 VAL A CA 1
ATOM 2764 C C . VAL A 1 337 ? 17.176 2.365 -2.428 1.00 92.62 337 VAL A C 1
ATOM 2766 O O . VAL A 1 337 ? 16.346 1.625 -1.897 1.00 92.62 337 VAL A O 1
ATOM 2769 N N . LEU A 1 338 ? 17.542 3.532 -1.889 1.00 93.94 338 LEU A N 1
ATOM 2770 C CA . LEU A 1 338 ? 16.999 4.030 -0.624 1.00 93.94 338 LEU A CA 1
ATOM 2771 C C . LEU A 1 338 ? 15.486 4.242 -0.701 1.00 93.94 338 LEU A C 1
ATOM 2773 O O . LEU A 1 338 ? 14.770 3.878 0.230 1.00 93.94 338 LEU A O 1
ATOM 2777 N N . PHE A 1 339 ? 14.987 4.773 -1.816 1.00 94.31 339 PHE A N 1
ATOM 2778 C CA . PHE A 1 339 ? 13.560 4.954 -2.043 1.00 94.31 339 PHE A CA 1
ATOM 2779 C C . PHE A 1 339 ? 12.816 3.610 -2.067 1.00 94.31 339 PHE A C 1
ATOM 2781 O O . PHE A 1 339 ? 11.804 3.458 -1.382 1.00 94.31 339 PHE A O 1
ATOM 2788 N N . CYS A 1 340 ? 13.335 2.602 -2.773 1.00 92.50 340 CYS A N 1
ATOM 2789 C CA . CYS A 1 340 ? 12.738 1.263 -2.805 1.00 92.50 340 CYS A CA 1
ATOM 2790 C C . CYS A 1 340 ? 12.752 0.588 -1.423 1.00 92.50 340 CYS A C 1
ATOM 2792 O O . CYS A 1 340 ? 11.741 0.019 -1.005 1.00 92.50 340 CYS A O 1
ATOM 2794 N N . LEU A 1 341 ? 13.860 0.706 -0.681 1.00 93.25 341 LEU A N 1
ATOM 2795 C CA . LEU A 1 341 ? 13.958 0.229 0.703 1.00 93.25 341 LEU A CA 1
ATOM 2796 C C . LEU A 1 341 ? 12.938 0.924 1.607 1.00 93.25 341 LEU A C 1
ATOM 2798 O O . LEU A 1 341 ? 12.266 0.261 2.398 1.00 93.25 341 LEU A O 1
ATOM 2802 N N . TRP A 1 342 ? 12.775 2.239 1.455 1.00 94.19 342 TRP A N 1
ATOM 2803 C CA . TRP A 1 342 ? 11.803 3.017 2.214 1.00 94.19 342 TRP A CA 1
ATOM 2804 C C . TRP A 1 342 ? 10.363 2.548 1.971 1.00 94.19 342 TRP A C 1
ATOM 2806 O O . TRP A 1 342 ? 9.608 2.412 2.934 1.00 94.19 342 TRP A O 1
ATOM 2816 N N . LYS A 1 343 ? 9.980 2.222 0.723 1.00 92.19 343 LYS A N 1
ATOM 2817 C CA . LYS A 1 343 ? 8.638 1.680 0.418 1.00 92.19 343 LYS A CA 1
ATOM 2818 C C . LYS A 1 343 ? 8.345 0.406 1.210 1.00 92.19 343 LYS A C 1
ATOM 2820 O O . LYS A 1 343 ? 7.292 0.296 1.838 1.00 92.19 343 LYS A O 1
ATOM 2825 N N . VAL A 1 344 ? 9.279 -0.544 1.198 1.00 92.94 344 VAL A N 1
ATOM 2826 C CA . VAL A 1 344 ? 9.116 -1.832 1.891 1.00 92.94 344 VAL A CA 1
ATOM 2827 C C . VAL A 1 344 ? 9.135 -1.644 3.403 1.00 92.94 344 VAL A C 1
ATOM 2829 O O . VAL A 1 344 ? 8.257 -2.157 4.100 1.00 92.94 344 VAL A O 1
ATOM 2832 N N . PHE A 1 345 ? 10.088 -0.856 3.903 1.00 94.31 345 PHE A N 1
ATOM 2833 C CA . PHE A 1 345 ? 10.186 -0.516 5.317 1.00 94.31 345 PHE A CA 1
ATOM 2834 C C . PHE A 1 345 ? 8.880 0.080 5.838 1.00 94.31 345 PHE A C 1
ATOM 2836 O O . PHE A 1 345 ? 8.393 -0.330 6.887 1.00 94.31 345 PHE A O 1
ATOM 2843 N N . TYR A 1 346 ? 8.277 1.007 5.093 1.00 94.81 346 TYR A N 1
ATOM 2844 C CA . TYR A 1 346 ? 7.069 1.692 5.527 1.00 94.81 346 TYR A CA 1
ATOM 2845 C C . TYR A 1 346 ? 5.856 0.755 5.648 1.00 94.81 346 TYR A C 1
ATOM 2847 O O . TYR A 1 346 ? 5.101 0.849 6.616 1.00 94.81 346 TYR A O 1
ATOM 2855 N N . ILE A 1 347 ? 5.692 -0.196 4.721 1.00 93.56 347 ILE A N 1
ATOM 2856 C CA . ILE A 1 347 ? 4.622 -1.209 4.786 1.00 93.56 347 ILE A CA 1
ATOM 2857 C C . ILE A 1 347 ? 4.776 -2.073 6.045 1.00 93.56 347 ILE A C 1
ATOM 2859 O O . ILE A 1 347 ? 3.814 -2.262 6.794 1.00 93.56 347 ILE A O 1
ATOM 2863 N N . ILE A 1 348 ? 5.995 -2.558 6.303 1.00 94.00 348 ILE A N 1
ATOM 2864 C CA . ILE A 1 348 ? 6.307 -3.359 7.494 1.00 94.00 348 ILE A CA 1
ATOM 2865 C C . ILE A 1 348 ? 6.105 -2.529 8.765 1.00 94.00 348 ILE A C 1
ATOM 2867 O O . ILE A 1 348 ? 5.526 -3.008 9.741 1.00 94.00 348 ILE A O 1
ATOM 2871 N N . TRP A 1 349 ? 6.538 -1.267 8.743 1.00 94.94 349 TRP A N 1
ATOM 2872 C CA . TRP A 1 349 ? 6.413 -0.348 9.864 1.00 94.94 349 TRP A CA 1
ATOM 2873 C C . TRP A 1 349 ? 4.957 -0.171 10.278 1.00 94.94 349 TRP A C 1
ATOM 2875 O O . TRP A 1 349 ? 4.636 -0.382 11.445 1.00 94.94 349 TRP A O 1
ATOM 2885 N N . VAL A 1 350 ? 4.069 0.158 9.336 1.00 94.94 350 VAL A N 1
ATOM 2886 C CA . VAL A 1 350 ? 2.640 0.376 9.609 1.00 94.94 350 VAL A CA 1
ATOM 2887 C C . VAL A 1 350 ? 1.984 -0.882 10.190 1.00 94.94 350 VAL A C 1
ATOM 2889 O O . VAL A 1 350 ? 1.286 -0.800 11.201 1.00 94.94 350 VAL A O 1
ATOM 2892 N N . ALA A 1 351 ? 2.258 -2.064 9.630 1.00 93.88 351 ALA A N 1
ATOM 2893 C CA . ALA A 1 351 ? 1.756 -3.324 10.186 1.00 93.88 351 ALA A CA 1
ATOM 2894 C C . ALA A 1 351 ? 2.276 -3.570 11.616 1.00 93.88 351 ALA A C 1
ATOM 2896 O O . ALA A 1 351 ? 1.514 -3.920 12.523 1.00 93.88 351 ALA A O 1
ATOM 2897 N N . SER A 1 352 ? 3.562 -3.305 11.854 1.00 93.00 352 SER A N 1
ATOM 2898 C CA . SER A 1 352 ? 4.163 -3.427 13.180 1.00 93.00 352 SER A CA 1
ATOM 2899 C C . SER A 1 352 ? 3.613 -2.407 14.182 1.00 93.00 352 SER A C 1
ATOM 2901 O O . SER A 1 352 ? 3.565 -2.714 15.374 1.00 93.00 352 SER A O 1
ATOM 2903 N N . GLN A 1 353 ? 3.195 -1.216 13.744 1.00 93.94 353 GLN A N 1
ATOM 2904 C CA . GLN A 1 353 ? 2.564 -0.227 14.619 1.00 93.94 353 GLN A CA 1
ATOM 2905 C C . GLN A 1 353 ? 1.204 -0.704 15.118 1.00 93.94 353 GLN A C 1
ATOM 2907 O O . GLN A 1 353 ? 0.964 -0.672 16.324 1.00 93.94 353 GLN A O 1
ATOM 2912 N N . VAL A 1 354 ? 0.356 -1.233 14.230 1.00 94.94 354 VAL A N 1
ATOM 2913 C CA . VAL A 1 354 ? -0.939 -1.816 14.620 1.00 94.94 354 VAL A CA 1
ATOM 2914 C C . VAL A 1 354 ? -0.735 -2.942 15.636 1.00 94.94 354 VAL A C 1
ATOM 2916 O O . VAL A 1 354 ? -1.383 -2.956 16.682 1.00 94.94 354 VAL A O 1
ATOM 2919 N N . LYS A 1 355 ? 0.228 -3.841 15.383 1.00 92.75 355 LYS A N 1
ATOM 2920 C CA . LYS A 1 355 ? 0.598 -4.915 16.320 1.00 92.75 355 LYS A CA 1
ATOM 2921 C C . LYS A 1 355 ? 1.031 -4.364 17.681 1.00 92.75 355 LYS A C 1
ATOM 2923 O O . LYS A 1 355 ? 0.565 -4.843 18.712 1.00 92.75 355 LYS A O 1
ATOM 2928 N N . ARG A 1 356 ? 1.894 -3.343 17.695 1.00 92.44 356 ARG A N 1
ATOM 2929 C CA . ARG A 1 356 ? 2.376 -2.704 18.928 1.00 92.44 356 ARG A CA 1
ATOM 2930 C C . ARG A 1 356 ? 1.231 -2.074 19.721 1.00 92.44 356 ARG A C 1
ATOM 2932 O O . ARG A 1 356 ? 1.141 -2.292 20.925 1.00 92.44 356 ARG A O 1
ATOM 2939 N N . GLN A 1 357 ? 0.339 -1.335 19.063 1.00 93.75 357 GLN A N 1
ATOM 2940 C CA . GLN A 1 357 ? -0.801 -0.697 19.726 1.00 93.75 357 GLN A CA 1
ATOM 2941 C C . GLN A 1 357 ? -1.787 -1.723 20.296 1.00 93.75 357 GLN A C 1
ATOM 2943 O O . GLN A 1 357 ? -2.259 -1.553 21.419 1.00 93.75 357 GLN A O 1
ATOM 2948 N N . ALA A 1 358 ? -2.029 -2.823 19.578 1.00 91.88 358 ALA A N 1
ATOM 2949 C CA . ALA A 1 358 ? -2.853 -3.923 20.069 1.00 91.88 358 ALA A CA 1
ATOM 2950 C C . ALA A 1 358 ? -2.251 -4.614 21.309 1.00 91.88 358 ALA A C 1
ATOM 2952 O O . ALA A 1 358 ? -2.997 -5.068 22.176 1.00 91.88 358 ALA A O 1
ATOM 2953 N N . GLN A 1 359 ? -0.916 -4.691 21.412 1.00 90.31 359 GLN A N 1
ATOM 2954 C CA . GLN A 1 359 ? -0.217 -5.241 22.582 1.00 90.31 359 GLN A CA 1
ATOM 2955 C C . GLN A 1 359 ? -0.276 -4.306 23.797 1.00 90.31 359 GLN A C 1
ATOM 2957 O O . GLN A 1 359 ? -0.444 -4.781 24.921 1.00 90.31 359 GLN A O 1
ATOM 2962 N N . LEU A 1 360 ? -0.184 -2.988 23.585 1.00 90.56 360 LEU A N 1
ATOM 2963 C CA . LEU A 1 360 ? -0.291 -1.995 24.661 1.00 90.56 360 LEU A CA 1
ATOM 2964 C C . LEU A 1 360 ? -1.636 -2.077 25.393 1.00 90.56 360 LEU A C 1
ATOM 2966 O O . LEU A 1 360 ? -1.671 -1.897 26.609 1.00 90.56 360 LEU A O 1
ATOM 2970 N N . THR A 1 361 ? -2.714 -2.449 24.696 1.00 90.06 361 THR A N 1
ATOM 2971 C CA . THR A 1 361 ? -4.029 -2.684 25.310 1.00 90.06 361 THR A CA 1
ATOM 2972 C C . THR A 1 361 ? -3.971 -3.692 26.461 1.00 90.06 361 THR A C 1
ATOM 2974 O O . THR A 1 361 ? -4.586 -3.473 27.503 1.00 90.06 361 THR A O 1
ATOM 2977 N N . GLY A 1 362 ? -3.192 -4.771 26.316 1.00 87.00 362 GLY A N 1
ATOM 2978 C CA . GLY A 1 362 ? -3.018 -5.771 27.374 1.00 87.00 362 GLY A CA 1
ATOM 2979 C C . GLY A 1 362 ? -2.289 -5.222 28.606 1.00 87.00 362 GLY A C 1
ATOM 2980 O O . GLY A 1 362 ? -2.626 -5.589 29.730 1.00 87.00 362 GLY A O 1
ATOM 2981 N N . SER A 1 363 ? -1.341 -4.300 28.405 1.00 88.19 363 SER A N 1
ATOM 2982 C CA . SER A 1 363 ? -0.621 -3.628 29.495 1.00 88.19 363 SER A CA 1
ATOM 2983 C C . SER A 1 363 ? -1.554 -2.738 30.320 1.00 88.19 363 SER A C 1
ATOM 2985 O O . SER A 1 363 ? -1.601 -2.865 31.543 1.00 88.19 363 SER A O 1
ATOM 2987 N N . TYR A 1 364 ? -2.369 -1.903 29.663 1.00 89.38 364 TYR A N 1
ATOM 2988 C CA . TYR A 1 364 ? -3.357 -1.071 30.360 1.00 89.38 364 TYR A CA 1
ATOM 2989 C C . TYR A 1 364 ? -4.392 -1.913 31.099 1.00 89.38 364 TYR A C 1
ATOM 2991 O O . TYR A 1 364 ? -4.752 -1.600 32.229 1.00 89.38 364 TYR A O 1
ATOM 2999 N N . LEU A 1 365 ? -4.833 -3.021 30.499 1.00 87.88 365 LEU A N 1
ATOM 3000 C CA . LEU A 1 365 ? -5.761 -3.932 31.155 1.00 87.88 365 LEU A CA 1
ATOM 3001 C C . LEU A 1 365 ? -5.168 -4.494 32.457 1.00 87.88 365 LEU A C 1
ATOM 3003 O O . LEU A 1 365 ? -5.854 -4.545 33.474 1.00 87.88 365 LEU A O 1
ATOM 3007 N N . HIS A 1 366 ? -3.885 -4.862 32.447 1.00 86.81 366 HIS A N 1
ATOM 3008 C CA . HIS A 1 366 ? -3.185 -5.310 33.648 1.00 86.81 366 HIS A CA 1
ATOM 3009 C C . HIS A 1 366 ? -3.063 -4.203 34.708 1.00 86.81 366 HIS A C 1
ATOM 3011 O O . HIS A 1 366 ? -3.298 -4.473 35.883 1.00 86.81 366 HIS A O 1
ATOM 3017 N N . GLN A 1 367 ? -2.779 -2.960 34.308 1.00 87.44 367 GLN A N 1
ATOM 3018 C CA . GLN A 1 367 ? -2.746 -1.814 35.228 1.00 87.44 367 GLN A CA 1
ATOM 3019 C C . GLN A 1 367 ? -4.104 -1.580 35.905 1.00 87.44 367 GLN A C 1
ATOM 3021 O O . GLN A 1 367 ? -4.143 -1.361 37.111 1.00 87.44 367 GLN A O 1
ATOM 3026 N N . ILE A 1 368 ? -5.222 -1.737 35.182 1.00 85.94 368 ILE A N 1
ATOM 3027 C CA . ILE A 1 368 ? -6.569 -1.674 35.781 1.00 85.94 368 ILE A CA 1
ATOM 3028 C C . ILE A 1 368 ? -6.736 -2.746 36.871 1.00 85.94 368 ILE A C 1
ATOM 3030 O O . ILE A 1 368 ? -7.326 -2.467 37.911 1.00 85.94 368 ILE A O 1
ATOM 3034 N N . ALA A 1 369 ? -6.219 -3.963 36.670 1.00 84.56 369 ALA A N 1
ATOM 3035 C CA . ALA A 1 369 ? -6.340 -5.024 37.678 1.00 84.56 369 ALA A CA 1
ATOM 3036 C C . ALA A 1 369 ? -5.586 -4.689 38.958 1.00 84.56 369 ALA A C 1
ATOM 3038 O O . ALA A 1 369 ? -6.094 -4.955 40.045 1.00 84.56 369 ALA A O 1
ATOM 3039 N N . VAL A 1 370 ? -4.392 -4.116 38.812 1.00 84.00 370 VAL A N 1
ATOM 3040 C CA . VAL A 1 370 ? -3.571 -3.674 39.941 1.00 84.00 370 VAL A CA 1
ATOM 3041 C C . VAL A 1 370 ? -4.234 -2.498 40.655 1.00 84.00 370 VAL A C 1
ATOM 3043 O O . VAL A 1 370 ? -4.280 -2.492 41.877 1.00 84.00 370 VAL A O 1
ATOM 3046 N N . ALA A 1 371 ? -4.807 -1.547 39.913 1.00 80.69 371 ALA A N 1
ATOM 3047 C CA . ALA A 1 371 ? -5.498 -0.403 40.494 1.00 80.69 371 ALA A CA 1
ATOM 3048 C C . ALA A 1 371 ? -6.767 -0.811 41.259 1.00 80.69 371 ALA A C 1
ATOM 3050 O O . ALA A 1 371 ? -7.043 -0.263 42.310 1.00 80.69 371 ALA A O 1
ATOM 3051 N N . VAL A 1 372 ? -7.567 -1.769 40.795 1.00 80.12 372 VAL A N 1
ATOM 3052 C CA . VAL A 1 372 ? -8.792 -2.129 41.537 1.00 80.12 372 VAL A CA 1
ATOM 3053 C C . VAL A 1 372 ? -8.488 -2.949 42.800 1.00 80.12 372 VAL A C 1
ATOM 3055 O O . VAL A 1 372 ? -9.223 -2.829 43.772 1.00 80.12 372 VAL A O 1
ATOM 3058 N N . ASP A 1 373 ? -7.436 -3.777 42.789 1.00 76.81 373 ASP A N 1
ATOM 3059 C CA . ASP A 1 373 ? -7.014 -4.653 43.903 1.00 76.81 373 ASP A CA 1
ATOM 3060 C C . ASP A 1 373 ? -8.147 -5.518 44.511 1.00 76.81 373 ASP A C 1
ATOM 3062 O O . ASP A 1 373 ? -8.177 -5.846 45.696 1.00 76.81 373 ASP A O 1
ATOM 3066 N N . GLU A 1 374 ? -9.115 -5.924 43.678 1.00 76.94 374 GLU A N 1
ATOM 3067 C CA . GLU A 1 374 ? -10.209 -6.815 44.076 1.00 76.94 374 GLU A CA 1
ATOM 3068 C C . GLU A 1 374 ? -10.160 -8.157 43.329 1.00 76.94 374 GLU A C 1
ATOM 3070 O O . GLU A 1 374 ? -10.045 -8.225 42.101 1.00 76.94 374 GLU A O 1
ATOM 3075 N N . VAL A 1 375 ? -10.345 -9.258 44.067 1.00 78.00 375 VAL A N 1
ATOM 3076 C CA . VAL A 1 375 ? -10.288 -10.640 43.547 1.00 78.00 375 VAL A CA 1
ATOM 3077 C C . VAL A 1 375 ? -11.235 -10.907 42.354 1.00 78.00 375 VAL A C 1
ATOM 3079 O O . VAL A 1 375 ? -10.838 -11.639 41.439 1.00 78.00 375 VAL A O 1
ATOM 3082 N N . PRO A 1 376 ? -12.484 -10.389 42.309 1.00 75.56 376 PRO A N 1
ATOM 3083 C CA . PRO A 1 376 ? -13.371 -10.567 41.156 1.00 75.56 376 PRO A CA 1
ATOM 3084 C C . PRO A 1 376 ? -12.869 -9.834 39.905 1.00 75.56 376 PRO A C 1
ATOM 3086 O O . PRO A 1 376 ? -12.862 -10.417 38.818 1.00 75.56 376 PRO A O 1
ATOM 3089 N N . CYS A 1 377 ? -12.389 -8.597 40.068 1.00 75.69 377 CYS A N 1
ATOM 3090 C CA . CYS A 1 377 ? -11.823 -7.786 38.991 1.00 75.69 377 CYS A CA 1
ATOM 3091 C C . CYS A 1 377 ? -10.565 -8.443 38.416 1.00 75.69 377 CYS A C 1
ATOM 3093 O O . CYS A 1 377 ? -10.452 -8.632 37.204 1.00 75.69 377 CYS A O 1
ATOM 3095 N N . TYR A 1 378 ? -9.670 -8.900 39.296 1.00 79.25 378 TYR A N 1
ATOM 3096 C CA . TYR A 1 378 ? -8.454 -9.600 38.903 1.00 79.25 378 TYR A CA 1
ATOM 3097 C C . TYR A 1 378 ? -8.760 -10.869 38.099 1.00 79.25 378 TYR A C 1
ATOM 3099 O O . TYR A 1 378 ? -8.137 -11.116 37.072 1.00 79.25 378 TYR A O 1
ATOM 3107 N N . ARG A 1 379 ? -9.765 -11.663 38.502 1.00 81.69 379 ARG A N 1
ATOM 3108 C CA . ARG A 1 379 ? -10.187 -12.858 37.747 1.00 81.69 379 ARG A CA 1
ATOM 3109 C C . ARG A 1 379 ? -10.748 -12.519 36.366 1.00 81.69 379 ARG A C 1
ATOM 3111 O O . ARG A 1 379 ? -10.414 -13.208 35.400 1.00 81.69 379 ARG A O 1
ATOM 3118 N N . LEU A 1 380 ? -11.577 -11.479 36.264 1.00 81.38 380 LEU A N 1
ATOM 3119 C CA . LEU A 1 380 ? -12.132 -11.023 34.988 1.00 81.38 380 LEU A CA 1
ATOM 3120 C C . LEU A 1 380 ? -11.021 -10.527 34.056 1.00 81.38 380 LEU A C 1
ATOM 3122 O O . LEU A 1 380 ? -10.925 -10.982 32.918 1.00 81.38 380 LEU A O 1
ATOM 3126 N N . ILE A 1 381 ? -10.152 -9.649 34.555 1.00 82.19 381 ILE A N 1
ATOM 3127 C CA . ILE A 1 381 ? -9.029 -9.109 33.791 1.00 82.19 381 ILE A CA 1
ATOM 3128 C C . ILE A 1 381 ? -8.056 -10.203 33.398 1.00 82.19 381 ILE A C 1
ATOM 3130 O O . ILE A 1 381 ? -7.637 -10.230 32.250 1.00 82.19 381 ILE A O 1
ATOM 3134 N N . ASN A 1 382 ? -7.717 -11.130 34.290 1.00 81.94 382 ASN A N 1
ATOM 3135 C CA . ASN A 1 382 ? -6.812 -12.217 33.946 1.00 81.94 382 ASN A CA 1
ATOM 3136 C C . ASN A 1 382 ? -7.389 -13.061 32.797 1.00 81.94 382 ASN A C 1
ATOM 3138 O O . ASN A 1 382 ? -6.692 -13.348 31.829 1.00 81.94 382 ASN A O 1
ATOM 3142 N N . ARG A 1 383 ? -8.694 -13.369 32.828 1.00 82.44 383 ARG A N 1
ATOM 3143 C CA . ARG A 1 383 ? -9.365 -14.070 31.722 1.00 82.44 383 ARG A CA 1
ATOM 3144 C C . ARG A 1 383 ? -9.320 -13.272 30.412 1.00 82.44 383 ARG A C 1
ATOM 3146 O O . ARG A 1 383 ? -9.020 -13.845 29.367 1.00 82.44 383 ARG A O 1
ATOM 3153 N N . LEU A 1 384 ? -9.601 -11.971 30.464 1.00 79.69 384 LEU A N 1
ATOM 3154 C CA . LEU A 1 384 ? -9.622 -11.088 29.290 1.00 79.69 384 LEU A CA 1
ATOM 3155 C C . LEU A 1 384 ? -8.218 -10.824 28.725 1.00 79.69 384 LEU A C 1
ATOM 3157 O O . LEU A 1 384 ? -8.019 -10.855 27.515 1.00 79.69 384 LEU A O 1
ATOM 3161 N N . SER A 1 385 ? -7.234 -10.623 29.596 1.00 77.56 385 SER A N 1
ATOM 3162 C CA . SER A 1 385 ? -5.826 -10.437 29.252 1.00 77.56 385 SER A CA 1
ATOM 3163 C C . SER A 1 385 ? -5.268 -11.688 28.591 1.00 77.56 385 SER A C 1
ATOM 3165 O O . SER A 1 385 ? -4.664 -11.593 27.527 1.00 77.56 385 SER A O 1
ATOM 3167 N N . VAL A 1 386 ? -5.558 -12.874 29.139 1.00 78.38 386 VAL A N 1
ATOM 3168 C CA . VAL A 1 386 ? -5.189 -14.148 28.507 1.00 78.38 386 VAL A CA 1
ATOM 3169 C C . VAL A 1 386 ? -5.836 -14.280 27.129 1.00 78.38 386 VAL A C 1
ATOM 3171 O O . VAL A 1 386 ? -5.153 -14.670 26.188 1.00 78.38 386 VAL A O 1
ATOM 3174 N N . GLN A 1 387 ? -7.109 -13.908 26.967 1.00 77.88 387 GLN A N 1
ATOM 3175 C CA . GLN A 1 387 ? -7.783 -13.951 25.666 1.00 77.88 387 GLN A CA 1
ATOM 3176 C C . GLN A 1 387 ? -7.129 -13.011 24.636 1.00 77.88 387 GLN A C 1
ATOM 3178 O O . GLN A 1 387 ? -6.880 -13.422 23.504 1.00 77.88 387 GLN A O 1
ATOM 3183 N N . ILE A 1 388 ? -6.808 -11.776 25.031 1.00 76.75 388 ILE A N 1
ATOM 3184 C CA . ILE A 1 388 ? -6.106 -10.797 24.186 1.00 76.75 388 ILE A CA 1
ATOM 3185 C C . ILE A 1 388 ? -4.694 -11.286 23.846 1.00 76.75 388 ILE A C 1
ATOM 3187 O O . ILE A 1 388 ? -4.245 -11.179 22.708 1.00 76.75 388 ILE A O 1
ATOM 3191 N N . TRP A 1 389 ? -3.993 -11.854 24.825 1.00 69.94 389 TRP A N 1
ATOM 3192 C CA . TRP A 1 389 ? -2.618 -12.313 24.668 1.00 69.94 389 TRP A CA 1
ATOM 3193 C C . TRP A 1 389 ? -2.510 -13.580 23.817 1.00 69.94 389 TRP A C 1
ATOM 3195 O O . TRP A 1 389 ? -1.554 -13.724 23.057 1.00 69.94 389 TRP A O 1
ATOM 3205 N N . GLN A 1 390 ? -3.489 -14.485 23.905 1.00 69.69 390 GLN A N 1
ATOM 3206 C CA . GLN A 1 390 ? -3.595 -15.660 23.035 1.00 69.69 390 GLN A CA 1
ATOM 3207 C C . GLN A 1 390 ? -3.932 -15.270 21.591 1.00 69.69 390 GLN A C 1
ATOM 3209 O O . GLN A 1 390 ? -3.485 -15.934 20.659 1.00 69.69 390 GLN A O 1
ATOM 3214 N N . GLN A 1 391 ? -4.650 -14.164 21.384 1.00 68.12 391 GLN A N 1
ATOM 3215 C CA . GLN A 1 391 ? -4.903 -13.579 20.066 1.00 68.12 391 GLN A CA 1
ATOM 3216 C C . GLN A 1 391 ? -3.767 -12.641 19.643 1.00 68.12 391 GLN A C 1
ATOM 3218 O O . GLN A 1 391 ? -3.996 -11.468 19.338 1.00 68.12 391 GLN A O 1
ATOM 3223 N N . ARG A 1 392 ? -2.521 -13.140 19.611 1.00 70.81 392 ARG A N 1
ATOM 3224 C CA . ARG A 1 392 ? -1.397 -12.350 19.088 1.00 70.81 392 ARG A CA 1
ATOM 3225 C C . ARG A 1 392 ? -1.725 -11.902 17.669 1.00 70.81 392 ARG A C 1
ATOM 3227 O O . ARG A 1 392 ? -1.851 -12.720 16.762 1.00 70.81 392 ARG A O 1
ATOM 3234 N N . LEU A 1 393 ? -1.881 -10.591 17.499 1.00 78.81 393 LEU A N 1
ATOM 3235 C CA . LEU A 1 393 ? -2.170 -10.007 16.202 1.00 78.81 393 LEU A CA 1
ATOM 3236 C C . LEU A 1 393 ? -0.915 -10.124 15.339 1.00 78.81 393 LEU A C 1
ATOM 3238 O O . LEU A 1 393 ? 0.058 -9.384 15.499 1.00 78.81 393 LEU A O 1
ATOM 3242 N N . GLU A 1 394 ? -0.932 -11.109 14.457 1.00 83.38 394 GLU A N 1
ATOM 3243 C CA . GLU A 1 394 ? 0.115 -11.357 13.484 1.00 83.38 394 GLU A CA 1
ATOM 3244 C C . GLU A 1 394 ? -0.449 -11.134 12.088 1.00 83.38 394 GLU A C 1
ATOM 3246 O O . GLU A 1 394 ? -1.602 -11.454 11.799 1.00 83.38 394 GLU A O 1
ATOM 3251 N N . PHE A 1 395 ? 0.375 -10.563 11.217 1.00 83.50 395 PHE A N 1
ATOM 3252 C CA . PHE A 1 395 ? 0.015 -10.270 9.836 1.00 83.50 395 PHE A CA 1
ATOM 3253 C C . PHE A 1 395 ? 0.786 -11.210 8.910 1.00 83.50 395 PHE A C 1
ATOM 3255 O O . PHE A 1 395 ? 1.810 -10.811 8.350 1.00 83.50 395 PHE A O 1
ATOM 3262 N N . PRO A 1 396 ? 0.359 -12.481 8.781 1.00 82.00 396 PRO A N 1
ATOM 3263 C CA . PRO A 1 396 ? 1.030 -13.427 7.908 1.00 82.00 396 PRO A CA 1
ATOM 3264 C C . PRO A 1 396 ? 0.800 -13.054 6.444 1.00 82.00 396 PRO A C 1
ATOM 3266 O O . PRO A 1 396 ? -0.313 -12.733 6.022 1.00 82.00 396 PRO A O 1
ATOM 3269 N N . VAL A 1 397 ? 1.854 -13.165 5.649 1.00 80.69 397 VAL A N 1
ATOM 3270 C CA . VAL A 1 397 ? 1.834 -12.993 4.199 1.00 80.69 397 VAL A CA 1
ATOM 3271 C C . VAL A 1 397 ? 1.832 -14.380 3.566 1.00 80.69 397 VAL A C 1
ATOM 3273 O O . VAL A 1 397 ? 2.878 -15.001 3.394 1.00 80.69 397 VAL A O 1
ATOM 3276 N N . ARG A 1 398 ? 0.629 -14.910 3.291 1.00 70.81 398 ARG A N 1
ATOM 3277 C CA . ARG A 1 398 ? 0.383 -16.231 2.662 1.00 70.81 398 ARG A CA 1
ATOM 3278 C C . ARG A 1 398 ? 1.113 -17.421 3.325 1.00 70.81 398 ARG A C 1
ATOM 3280 O O . ARG A 1 398 ? 1.293 -18.453 2.693 1.00 70.81 398 ARG A O 1
ATOM 3287 N N . GLY A 1 399 ? 1.523 -17.282 4.589 1.00 72.31 399 GLY A N 1
ATOM 3288 C CA . GLY A 1 399 ? 2.278 -18.299 5.330 1.00 72.31 399 GLY A CA 1
ATOM 3289 C C . GLY A 1 399 ? 3.793 -18.304 5.087 1.00 72.31 399 GLY A C 1
ATOM 3290 O O . GLY A 1 399 ? 4.469 -19.149 5.659 1.00 72.31 399 GLY A O 1
ATOM 3291 N N . PHE A 1 400 ? 4.336 -17.376 4.286 1.00 75.69 400 PHE A N 1
ATOM 3292 C CA . PHE A 1 400 ? 5.784 -17.276 4.050 1.00 75.69 400 PHE A CA 1
ATOM 3293 C C . PHE A 1 400 ? 6.514 -16.536 5.173 1.00 75.69 400 PHE A C 1
ATOM 3295 O O . PHE A 1 400 ? 7.532 -17.007 5.666 1.00 75.69 400 PHE A O 1
ATOM 3302 N N . PHE A 1 401 ? 6.005 -15.367 5.565 1.00 83.06 401 PHE A N 1
ATOM 3303 C CA . PHE A 1 401 ? 6.573 -14.540 6.631 1.00 83.06 401 PHE A CA 1
ATOM 3304 C C . PHE A 1 401 ? 5.481 -13.702 7.303 1.00 83.06 401 PHE A C 1
ATOM 3306 O O . PHE A 1 401 ? 4.360 -13.603 6.799 1.00 83.06 401 PHE A O 1
ATOM 3313 N N . VAL A 1 402 ? 5.796 -1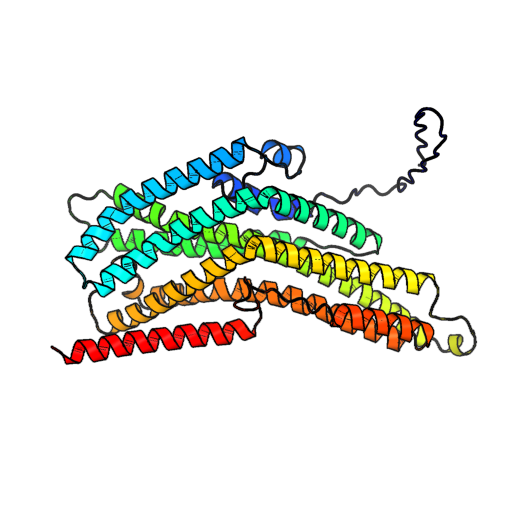3.105 8.450 1.00 85.50 402 VAL A N 1
ATOM 3314 C CA . VAL A 1 402 ? 4.893 -12.226 9.208 1.00 85.50 402 VAL A CA 1
ATOM 3315 C C . VAL A 1 402 ? 5.372 -10.789 9.048 1.00 85.50 402 VAL A C 1
ATOM 3317 O O . VAL A 1 402 ? 6.550 -10.544 9.239 1.00 85.50 402 VAL A O 1
ATOM 3320 N N . LEU A 1 403 ? 4.497 -9.827 8.732 1.00 85.81 403 LEU A N 1
ATOM 3321 C CA . LEU A 1 403 ? 4.889 -8.412 8.644 1.00 85.81 403 LEU A CA 1
ATOM 3322 C C . LEU A 1 403 ? 5.262 -7.865 10.029 1.00 85.81 403 LEU A C 1
ATOM 3324 O O . LEU A 1 403 ? 4.414 -7.384 10.784 1.00 85.81 403 LEU A O 1
ATOM 3328 N N . ASP A 1 404 ? 6.543 -7.956 10.363 1.00 86.25 404 ASP A N 1
ATOM 3329 C CA . ASP A 1 404 ? 7.121 -7.475 11.608 1.00 86.25 404 ASP A CA 1
ATOM 3330 C C . ASP A 1 404 ? 8.533 -6.907 11.400 1.00 86.25 404 ASP A C 1
ATOM 3332 O O . ASP A 1 404 ? 9.144 -7.056 10.342 1.00 86.25 404 ASP A O 1
ATOM 3336 N N . MET A 1 405 ? 9.079 -6.252 12.428 1.00 87.31 405 MET A N 1
ATOM 3337 C CA . MET A 1 405 ? 10.421 -5.667 12.336 1.00 87.31 405 MET A CA 1
ATOM 3338 C C . MET A 1 405 ? 11.525 -6.709 12.101 1.00 87.31 405 MET A C 1
ATOM 3340 O O . MET A 1 405 ? 12.569 -6.363 11.555 1.00 87.31 405 MET A O 1
ATOM 3344 N N . SER A 1 406 ? 11.306 -7.981 12.461 1.00 88.12 406 SER A N 1
ATOM 3345 C CA . SER A 1 406 ? 12.279 -9.055 12.213 1.00 88.12 406 SER A CA 1
ATOM 3346 C C . SER A 1 406 ? 12.423 -9.367 10.718 1.00 88.12 406 SER A C 1
ATOM 3348 O O . SER A 1 406 ? 13.521 -9.659 10.232 1.00 88.12 406 SER A O 1
ATOM 3350 N N . THR A 1 407 ? 11.341 -9.185 9.956 1.00 87.31 407 THR A N 1
ATOM 3351 C CA . THR A 1 407 ? 11.332 -9.344 8.499 1.00 87.31 407 THR A CA 1
ATOM 3352 C C . THR A 1 407 ? 12.279 -8.371 7.811 1.00 87.31 407 THR A C 1
ATOM 3354 O O . THR A 1 407 ? 12.867 -8.736 6.801 1.00 87.31 407 THR A O 1
ATOM 3357 N N . ILE A 1 408 ? 12.516 -7.177 8.366 1.00 89.50 408 ILE A N 1
ATOM 3358 C CA . ILE A 1 408 ? 13.473 -6.215 7.793 1.00 89.50 408 ILE A CA 1
ATOM 3359 C C . ILE A 1 408 ? 14.891 -6.796 7.785 1.00 89.50 408 ILE A C 1
ATOM 3361 O O . ILE A 1 408 ? 15.589 -6.671 6.782 1.00 89.50 408 ILE A O 1
ATOM 3365 N N . GLY A 1 409 ? 15.304 -7.461 8.870 1.00 88.44 409 GLY A N 1
ATOM 3366 C CA . GLY A 1 409 ? 16.616 -8.110 8.953 1.00 88.44 409 GLY A CA 1
ATOM 3367 C C . GLY A 1 409 ? 16.749 -9.290 7.989 1.00 88.44 409 GLY A C 1
ATOM 3368 O O . GLY A 1 409 ? 17.774 -9.453 7.334 1.00 88.44 409 GLY A O 1
ATOM 3369 N N . THR A 1 410 ? 15.680 -10.076 7.839 1.00 90.81 410 THR A N 1
ATOM 3370 C CA . THR A 1 410 ? 15.639 -11.175 6.859 1.00 90.81 410 THR A CA 1
ATOM 3371 C C . THR A 1 410 ? 15.701 -10.638 5.425 1.00 90.81 410 THR A C 1
ATOM 3373 O O . THR A 1 410 ? 16.424 -11.168 4.585 1.00 90.81 410 THR A O 1
ATOM 3376 N N . TYR A 1 411 ? 14.985 -9.546 5.154 1.00 90.62 411 TYR A N 1
ATOM 3377 C CA . TYR A 1 411 ? 14.916 -8.883 3.855 1.00 90.62 411 TYR A CA 1
ATOM 3378 C C . TYR A 1 411 ? 16.261 -8.264 3.452 1.00 90.62 411 TYR A C 1
ATOM 3380 O O . TYR A 1 411 ? 16.719 -8.461 2.327 1.00 90.62 411 TYR A O 1
ATOM 3388 N N . SER A 1 412 ? 16.934 -7.560 4.368 1.00 91.50 412 SER A N 1
ATOM 3389 C CA . SER A 1 412 ? 18.267 -6.999 4.115 1.00 91.50 412 SER A CA 1
ATOM 3390 C C . SER A 1 412 ? 19.323 -8.091 3.929 1.00 91.50 412 SER A C 1
ATOM 3392 O O . SER A 1 412 ? 20.147 -7.986 3.020 1.00 91.50 412 SER A O 1
ATOM 3394 N N . GLY A 1 413 ? 19.259 -9.167 4.722 1.00 92.12 413 GLY A N 1
ATOM 3395 C CA . GLY A 1 413 ? 20.120 -10.339 4.567 1.00 92.12 413 GLY A CA 1
ATOM 3396 C C . GLY A 1 413 ? 19.943 -11.025 3.211 1.00 92.12 413 GLY A C 1
ATOM 3397 O O . GLY A 1 413 ? 20.936 -11.340 2.557 1.00 92.12 413 GLY A O 1
ATOM 3398 N N . ALA A 1 414 ? 18.699 -11.191 2.749 1.00 92.19 414 ALA A N 1
ATOM 3399 C CA . ALA A 1 414 ? 18.403 -11.754 1.433 1.00 92.19 414 ALA A CA 1
ATOM 3400 C C . ALA A 1 414 ? 18.964 -10.884 0.297 1.00 92.19 414 ALA A C 1
ATOM 3402 O O . ALA A 1 414 ? 19.620 -11.408 -0.599 1.00 92.19 414 ALA A O 1
ATOM 3403 N N . ILE A 1 415 ? 18.771 -9.559 0.355 1.00 93.94 415 ILE A N 1
ATOM 3404 C CA . ILE A 1 415 ? 19.344 -8.632 -0.634 1.00 93.94 415 ILE A CA 1
ATOM 3405 C C . ILE A 1 415 ? 20.866 -8.770 -0.683 1.00 93.94 415 ILE A C 1
ATOM 3407 O O . ILE A 1 415 ? 21.423 -8.955 -1.762 1.00 93.94 415 ILE A O 1
ATOM 3411 N N . LEU A 1 416 ? 21.537 -8.713 0.472 1.00 93.94 416 LEU A N 1
ATOM 3412 C CA . LEU A 1 416 ? 22.994 -8.820 0.542 1.00 93.94 416 LEU A CA 1
ATOM 3413 C C . LEU A 1 416 ? 23.484 -10.157 -0.027 1.00 93.94 416 LEU A C 1
ATOM 3415 O O . LEU A 1 416 ? 24.412 -10.174 -0.832 1.00 93.94 416 LEU A O 1
ATOM 3419 N N . MET A 1 417 ? 22.836 -11.261 0.351 1.00 94.88 417 MET A N 1
ATOM 3420 C CA . MET A 1 417 ? 23.169 -12.598 -0.137 1.00 94.88 417 MET A CA 1
ATOM 3421 C C . MET A 1 417 ? 23.058 -12.680 -1.663 1.00 94.88 417 MET A C 1
ATOM 3423 O O . MET A 1 417 ? 24.008 -13.106 -2.316 1.00 94.88 417 MET A O 1
ATOM 3427 N N . TYR A 1 418 ? 21.940 -12.238 -2.246 1.00 93.44 418 TYR A N 1
ATOM 3428 C CA . TYR A 1 418 ? 21.755 -12.287 -3.697 1.00 93.44 418 TYR A CA 1
ATOM 3429 C C . TYR A 1 418 ? 22.716 -11.363 -4.451 1.00 93.44 418 TYR A C 1
ATOM 3431 O O . TYR A 1 418 ? 23.228 -11.756 -5.497 1.00 93.44 418 TYR A O 1
ATOM 3439 N N . VAL A 1 419 ? 23.014 -10.174 -3.919 1.00 92.06 419 VAL A N 1
ATOM 3440 C CA . VAL A 1 419 ? 24.009 -9.267 -4.515 1.00 92.06 419 VAL A CA 1
ATOM 3441 C C . VAL A 1 419 ? 25.396 -9.912 -4.521 1.00 92.06 419 VAL A C 1
ATOM 3443 O O . VAL A 1 419 ? 26.058 -9.914 -5.555 1.00 92.06 419 VAL A O 1
ATOM 3446 N N . VAL A 1 420 ? 25.822 -10.512 -3.405 1.00 91.81 420 VAL A N 1
ATOM 3447 C CA . VAL A 1 420 ? 27.112 -11.217 -3.322 1.00 91.81 420 VAL A CA 1
ATOM 3448 C C . VAL A 1 420 ? 27.169 -12.376 -4.316 1.00 91.81 420 VAL A C 1
ATOM 3450 O O . VAL A 1 420 ? 28.169 -12.517 -5.015 1.00 91.81 420 VAL A O 1
ATOM 3453 N N . ILE A 1 421 ? 26.098 -13.167 -4.427 1.00 90.69 421 ILE A N 1
ATOM 3454 C CA . ILE A 1 421 ? 26.010 -14.271 -5.392 1.00 90.69 421 ILE A CA 1
ATOM 3455 C C . ILE A 1 421 ? 26.170 -13.757 -6.831 1.00 90.69 421 ILE A C 1
ATOM 3457 O O . ILE A 1 421 ? 26.946 -14.325 -7.595 1.00 90.69 421 ILE A O 1
ATOM 3461 N N . LEU A 1 422 ? 25.485 -12.671 -7.206 1.00 86.56 422 LEU A N 1
ATOM 3462 C CA . LEU A 1 422 ? 25.608 -12.093 -8.550 1.00 86.56 422 LEU A CA 1
ATOM 3463 C C . LEU A 1 422 ? 27.023 -11.574 -8.833 1.00 86.56 422 LEU A C 1
ATOM 3465 O O . LEU A 1 422 ? 27.553 -11.806 -9.918 1.00 86.56 422 LEU A O 1
ATOM 3469 N N . ILE A 1 423 ? 27.658 -10.925 -7.854 1.00 87.06 423 ILE A N 1
ATOM 3470 C CA . ILE A 1 423 ? 29.052 -10.474 -7.972 1.00 87.06 423 ILE A CA 1
ATOM 3471 C C . ILE A 1 423 ? 29.988 -11.675 -8.157 1.00 87.06 423 ILE A C 1
ATOM 3473 O O . ILE A 1 423 ? 30.850 -11.648 -9.031 1.00 87.06 423 ILE A O 1
ATOM 3477 N N . GLN A 1 424 ? 29.809 -12.747 -7.381 1.00 88.12 424 GLN A N 1
ATOM 3478 C CA . GLN A 1 424 ? 30.611 -13.967 -7.506 1.00 88.12 424 GLN A CA 1
ATOM 3479 C C . GLN A 1 424 ? 30.438 -14.633 -8.872 1.00 88.12 424 GLN A C 1
ATOM 3481 O O . GLN A 1 424 ? 31.432 -15.034 -9.471 1.00 88.12 424 GLN A O 1
ATOM 3486 N N . PHE A 1 425 ? 29.209 -14.713 -9.392 1.00 84.56 425 PHE A N 1
ATOM 3487 C CA . PHE A 1 425 ? 28.968 -15.222 -10.743 1.00 84.56 425 PHE A CA 1
ATOM 3488 C C . PHE A 1 425 ? 29.653 -14.367 -11.809 1.00 84.56 425 PHE A C 1
ATOM 3490 O O . PHE A 1 425 ? 30.233 -14.922 -12.739 1.00 84.56 425 PHE A O 1
ATOM 3497 N N . ASN A 1 426 ? 29.639 -13.040 -11.658 1.00 81.94 426 ASN A N 1
ATOM 3498 C CA . ASN A 1 426 ? 30.335 -12.142 -12.576 1.00 81.94 426 ASN A CA 1
ATOM 3499 C C . ASN A 1 426 ? 31.860 -12.341 -12.532 1.00 81.94 426 ASN A C 1
ATOM 3501 O O . ASN A 1 426 ? 32.496 -12.443 -13.575 1.00 81.94 426 ASN A O 1
ATOM 3505 N N . LEU A 1 427 ? 32.445 -12.459 -11.334 1.00 82.25 427 LEU A N 1
ATOM 3506 C CA . LEU A 1 427 ? 33.882 -12.708 -11.159 1.00 82.25 427 LEU A CA 1
ATOM 3507 C C . LEU A 1 427 ? 34.307 -14.086 -11.681 1.00 82.25 427 LEU A C 1
ATOM 3509 O O . LEU A 1 427 ? 35.359 -14.210 -12.299 1.00 82.25 427 LEU A O 1
ATOM 3513 N N . ALA A 1 428 ? 33.491 -15.118 -11.455 1.00 79.75 428 ALA A N 1
ATOM 3514 C CA . ALA A 1 428 ? 33.747 -16.458 -11.973 1.00 79.75 428 ALA A CA 1
ATOM 3515 C C . ALA A 1 428 ? 33.636 -16.498 -13.506 1.00 79.75 428 ALA A C 1
ATOM 3517 O O . ALA A 1 428 ? 34.475 -17.108 -14.165 1.00 79.75 428 ALA A O 1
ATOM 3518 N N . GLY A 1 429 ? 32.645 -15.808 -14.079 1.00 64.81 429 GLY A N 1
ATOM 3519 C CA . GLY A 1 429 ? 32.478 -15.679 -15.527 1.00 64.81 429 GLY A CA 1
ATOM 3520 C C . GLY A 1 429 ? 33.613 -14.904 -16.202 1.00 64.81 429 GLY A C 1
ATOM 3521 O O . GLY A 1 429 ? 34.065 -15.308 -17.264 1.00 64.81 429 GLY A O 1
ATOM 3522 N N . GLY A 1 430 ? 34.131 -13.855 -15.555 1.00 55.41 430 GLY A N 1
ATOM 3523 C CA . GLY A 1 430 ? 35.268 -13.065 -16.045 1.00 55.41 430 GLY A CA 1
ATOM 3524 C C . GLY A 1 430 ? 36.643 -13.733 -15.909 1.00 55.41 430 GLY A C 1
ATOM 3525 O O . GLY A 1 430 ? 37.633 -13.130 -16.295 1.00 55.41 430 GLY A O 1
ATOM 3526 N N . SER A 1 431 ? 36.727 -14.947 -15.351 1.00 40.66 431 SER A N 1
ATOM 3527 C CA . SER A 1 431 ? 37.974 -15.733 -15.271 1.00 40.66 431 SER A CA 1
ATOM 3528 C C . SER A 1 431 ? 38.160 -16.733 -16.425 1.00 40.66 431 SER A C 1
ATOM 3530 O O . SER A 1 431 ? 39.127 -17.495 -16.428 1.00 40.66 431 SER A O 1
ATOM 3532 N N . LEU A 1 432 ? 37.222 -16.752 -17.380 1.00 38.75 432 LEU A N 1
ATOM 3533 C CA . LEU A 1 432 ? 37.208 -17.633 -18.557 1.00 38.75 432 LEU A CA 1
ATOM 3534 C C . LEU A 1 432 ? 37.455 -16.898 -19.891 1.00 38.75 432 LEU A C 1
ATOM 3536 O O . LEU A 1 432 ? 37.406 -17.540 -20.940 1.00 38.75 432 LEU A O 1
ATOM 3540 N N . GLU A 1 433 ? 37.752 -15.598 -19.847 1.00 35.03 433 GLU A N 1
ATOM 3541 C CA . GLU A 1 433 ? 38.341 -14.809 -20.944 1.00 35.03 433 GLU A CA 1
ATOM 3542 C C . GLU A 1 433 ? 39.761 -14.387 -20.553 1.00 35.03 433 GLU A C 1
ATOM 3544 O O . GLU A 1 433 ? 40.631 -14.362 -21.454 1.00 35.03 433 GLU A O 1
#

Solvent-accessible surface area (backbone atoms only — not comparable to full-atom values): 23919 Å² total; per-residue (Å²): 98,84,62,82,67,88,67,90,52,94,94,56,94,68,87,62,82,55,81,53,84,63,88,71,100,64,70,85,68,70,53,69,58,57,55,46,41,64,61,49,55,56,33,47,76,69,29,51,46,31,51,30,61,66,43,35,71,76,69,67,38,84,41,88,26,72,70,32,42,51,46,22,54,50,48,49,52,51,50,53,52,52,30,48,61,48,47,45,59,59,49,52,56,40,55,76,74,42,57,71,66,60,34,50,54,49,52,52,58,66,53,45,44,52,50,50,33,50,54,43,39,52,48,38,59,73,41,42,67,59,52,43,52,49,54,53,50,52,51,55,47,50,55,52,42,42,73,75,68,35,80,86,74,59,70,65,54,56,52,47,53,59,51,50,50,46,53,56,48,46,52,53,50,51,50,46,52,48,52,47,52,52,55,62,69,72,66,59,62,91,85,64,54,74,64,55,51,50,51,38,48,49,45,64,46,45,35,54,48,50,48,54,56,54,50,49,51,56,52,49,55,43,53,51,52,29,51,52,34,50,40,52,40,50,51,44,47,53,51,35,52,59,41,45,62,60,64,72,41,77,75,46,87,75,49,92,67,72,80,78,41,73,67,56,56,53,51,50,54,51,53,53,51,48,50,52,50,53,54,53,49,53,48,51,51,41,68,71,42,23,66,53,53,46,55,50,52,53,50,52,47,54,50,44,29,52,50,55,46,44,37,55,40,37,76,69,71,48,93,68,59,81,93,52,46,52,26,78,41,60,72,54,34,51,51,49,47,52,52,55,50,47,56,56,49,50,55,29,47,52,47,33,46,34,36,48,40,57,52,49,43,48,54,47,48,49,50,38,31,64,54,60,72,38,75,70,54,36,54,53,39,50,53,51,40,50,53,54,61,72,55,66,74,69,50,58,36,88,80,78,50,51,48,30,75,68,46,53,58,54,51,52,49,49,39,52,51,52,32,51,51,53,51,49,50,50,56,58,58,65,72,77,116

Secondary structure (DSSP, 8-state):
---------TT--------PPPS------SHHHHHHHHHHHHHHHTTSS-B-HHIIIII----B-HHHHHHHHHHHHHHHHHHHHHHHHHHHHHHHHS-HHHHHHHHHHHHHHHHHHHHHHHHHHHTHHHHHHHHHHHHHHHHHHHHTT----THHHHHHHHHHHHHHHHHHHHHHHHHHHHHHHTT--TT--HHHHHHHHHHHHHHHHHHHHHHHHHHHHHHHHHHHHHHHHHHHHHHHHHHHHHHS-GGGGG----S--HHHHHHHHHHHHHHHHHHHHHHHHHHHHHHHHHHHHHHHHHHHHHHHHHHHHHHTT----GGGGGGGSHHHHHHHHHHHHHHHHHHHHHHHHHHHHHHHHHHHHHHHHHHH--HHHHHHHHHHHHHHHHS----EETTTEESSHHHHHHHHHHHHHHHHHHHHHHHHHTT--

Radius of gyration: 27.62 Å; Cα contacts (8 Å, |Δi|>4): 396; chains: 1; bounding box: 89×37×92 Å